Protein 9JCN (pdb70)

Sequence (610 aa):
GKPTVLVAEKLGAAGLALLREFANVDCSYGLSPEDLRAKISLCDALIVRSGTKVGRDVFEASGGRLRVVGRAGVGIDNVDLAAATEHGCLVVNAPTANTVAAAEHGIALLTAMARNIAQADASLKAGKWQRNKYVGVSLVGKTLAILGFGKVGSEVARRAKGLGMHVIAHDPYASADRARAIGVELVSMEEAMTTADFILLHMPLTPATDKMLNDEAFAKMKKGVRIINVARGGVIDEEALVRALDSGVVAQAALDVFTKEPPAADNKLVLHGNVTVTPHLGASTVEAQEGVAIEIAEAVIGALKGKPTVLVAEKLGAAGLALLREFANVDCSYGLSPEDLRAKISLCDALIVRSGTKVGRDVFEASGGRLRVVGRAGVGIDNVDLAAATEHGCLVVNAPTANTVAAAEHGIALLTAMARNIAQADASLKAGKWQRNKYVGVSLVGKTLAILGFGKVGSEVARRAKGLGMHVIAHDPYASADRARAIGVELVSMEEAMTTADFILLHMPLTPATDKMLNDEAFAKMKKGVRIINVARGGVIDEEALVRALDSGVVAQAALDVFTKEPPAADNKLVLHGNVTVTPHLGASTVEAQEGVAIEIAEAVIGALK

Solvent-accessible surface area: 24776 Å² total; per-residue (Å²): 100,165,27,33,0,1,0,5,32,152,19,29,78,32,0,17,52,54,0,132,147,75,15,78,31,54,42,22,87,71,54,55,83,105,74,9,79,68,67,0,43,113,6,14,0,0,1,0,64,54,53,27,120,0,21,107,58,3,5,104,37,6,74,56,92,7,110,2,1,0,15,0,2,61,37,67,127,16,8,44,76,53,0,0,78,116,90,66,10,103,35,29,46,0,38,59,26,7,6,49,2,19,0,4,0,4,2,1,0,3,0,0,0,0,4,16,0,2,32,0,7,47,10,7,51,67,54,112,70,54,100,109,139,22,37,1,16,8,1,59,56,44,22,0,0,0,3,8,11,28,99,10,0,11,29,3,1,134,3,0,83,22,1,32,8,119,4,10,0,47,33,105,196,25,62,50,104,113,2,170,83,55,33,4,118,51,18,67,60,113,70,0,3,48,45,0,37,0,0,6,1,42,18,101,85,58,138,85,16,69,117,53,0,48,72,106,8,5,84,94,10,90,170,26,1,36,0,2,0,24,24,71,5,4,1,6,34,36,125,0,0,20,125,3,7,102,71,27,42,0,21,19,0,0,4,0,3,3,77,137,49,71,19,44,97,97,31,142,4,6,85,31,50,64,0,1,0,0,1,63,3,8,30,3,0,91,68,5,83,102,24,6,2,60,39,0,0,113,28,0,21,37,34,10,174,97,160,29,31,0,3,0,7,23,147,22,23,79,35,0,13,51,57,0,139,141,72,16,74,33,52,37,28,98,70,51,51,87,109,60,13,79,72,62,0,43,110,6,13,0,0,1,0,84,55,51,23,141,0,19,107,56,3,3,102,38,7,71,62,95,6,99,0,0,0,20,3,2,61,25,63,105,20,4,42,79,62,0,0,85,121,83,57,1,93,33,45,52,0,34,59,24,20,7,50,2,16,0,1,0,5,1,0,0,4,2,0,1,1,6,17,1,2,32,0,7,45,8,6,48,70,55,119,66,58,88,119,141,20,39,4,22,8,4,74,56,39,25,0,0,0,2,9,20,29,102,9,0,6,36,2,0,113,5,0,85,21,2,32,9,109,4,10,0,47,36,106,191,26,66,52,108,123,1,175,85,54,30,4,118,57,18,62,59,106,78,0,2,44,66,0,29,0,0,6,0,36,17,78,84,57,136,92,16,68,117,51,0,55,75,113,9,7,81,86,12,84,159,30,0,28,0,1,2,21,14,75,4,5,0,6,30,30,109,0,0,22,126,4,9,95,74,24,43,0,25,21,0,0,4,0,6,10,78,95,73,88,17,39,97,91,12,119,3,5,81,38,49,63,0,2,0,0,2,73,3,6,33,7,0,82,68,5,85,98,25,10,1,64,45,0,0,108,28,0,12,40,32,6,172

Foldseek 3Di:
DAAFEEEAADADVLLVVLLVVQHHYHHPYDDDPVVLLVCLLVHQEYEYEPPDAQDLSSLVSNVLSHAEYEYLEADDVRHPVVNCVVSNHYYYYLRPLQLQLLLVVLVVLVVCLQQVVPVCVVCVVVVHDDVPVRHGDQLAAFEEEEEDCDSSNVSNVLVSCVSHYQYEYEDPPDPCCVQVVSPYHYDDPLCSAARGLEYEYADDDDPVLFQCQALVSLVSHAFNREYEYLHEARSHPQVRVLVCCVVRSHVAYEYEYHNDVVDDPVRCQVPDSSYHYDPSCSRVDPRSRSSSSNRSSVVVSVSVD/DAAFEEEADDAFVLLVVLVVVQHHYHDNYDDDPVVLLVCLLPHCEYEYEPPDQQDLSSLVSNPLNHAEYEYQEADDVRRPQVSCCVSNHHYYYQYPLLLLLQLVVQVVLVVCLQQVVPVCVVCVVVVHDCVVVGHGDQLAAFEEEEEACDSSNVSNVLVSVVSHYQYEYEDPPDPCVVCVVSPYHYDDPLCRLARGQEYEYADDDDPVLACVQAQVSLVSYAFNHEYEYRHEARSHPQVRVLVCCVVRSHVAYEYAHHPDVVDDPVRDQVVDDRYHYHDSCSSVDVRSSSSSSNRSSVVVSVSSD

Secondary structure (DSSP, 8-state):
---EEEE-S---HHHHHHHHHHSEEE---S--HHHHHHHGGG-SEEEE-SSS-B-HHHHHHTTT---EEEE-SS--TTB-HHHHHHTT-EEEE-HHHHHHHHHHHHHHHHHHHHTTHHHHHHHHHTT---TTTT-B---TT-EEEEES-SHHHHHHHHHHHHTT-EEEEE-SSS-HHHHHHHT-EE--HHHHHHH-SEEEE-----TTTTT-B-HHHHHHSPTTEEEEE-S-SSSB-HHHHHHHHHTTSEEEEEES--SSSSPPTT-HHHH-TTEEE-SS-TT-BHHHHHHHHHHHHHHHHHHH-/---EEEE-S---HHHHHHHHHHSEEE---S--HHHHHHHHTT-SEEEE-SS----HHHHHHHTT---EEEE-SS--TTS-HHHHHHTT-EEEE-HHHHHHHHHHHHHHHHHHHHHTHHHHHHHHHTT---TTTT-B---TTPEEEEES-SHHHHHHHHHHHHTT-EEEEE-SS--HHHHHHHT-EE--HHHHHHH-SEEEE-----TTTTT-BSHHHHHHSPTTEEEEE-S-TTSB-HHHHHHHHHHTSEEEEEES--SSSSPPTT-HHHH-TTEEE-SS-TT-BHHHHHHHHHHHHHHHHHHH-

Nearest PDB structures (foldseek):
  7dkm-assembly1_A  TM=9.076E-01  e=2.022E-36  Homo sapiens
  6rih-assembly1_B  TM=9.127E-01  e=7.712E-36  Homo sapiens
  6cwa-assembly1_B  TM=9.480E-01  e=4.282E-34  Homo sapiens
  6plf-assembly1_B  TM=9.294E-01  e=1.835E-33  Homo sapiens
  1wwk-assembly1_B  TM=8.868E-01  e=7.866E-33  Pyrococcus horikoshii OT3

B-factor: mean 112.81, std 23.25, range [30.0, 206.94]

Structure (mmCIF, N/CA/C/O backbone):
data_9JCN
#
_entry.id   9JCN
#
_cell.length_a   96.345
_cell.length_b   96.345
_cell.length_c   503.003
_cell.angle_alpha   90.00
_cell.angle_beta   90.00
_cell.angle_gamma   120.00
#
_symmetry.space_group_name_H-M   'P 65 2 2'
#
loop_
_atom_site.group_PDB
_atom_site.id
_atom_site.type_symbol
_atom_site.label_atom_id
_atom_site.label_alt_id
_atom_site.label_comp_id
_atom_site.label_asym_id
_atom_site.label_entity_id
_atom_site.label_seq_id
_atom_site.pdbx_PDB_ins_code
_atom_site.Cartn_x
_atom_site.Cartn_y
_atom_site.Cartn_z
_atom_site.occupancy
_atom_site.B_iso_or_equiv
_atom_site.auth_seq_id
_atom_site.auth_comp_id
_atom_site.auth_asym_id
_atom_site.auth_atom_id
_atom_site.pdbx_PDB_model_num
ATOM 1 N N . GLY A 1 83 ? -15.984 -53.227 -34.462 1.00 117.57 83 GLY A N 1
ATOM 2 C CA . GLY A 1 83 ? -16.822 -52.098 -34.091 1.00 125.86 83 GLY A CA 1
ATOM 3 C C . GLY A 1 83 ? -16.261 -51.169 -33.020 1.00 130.57 83 GLY A C 1
ATOM 4 O O . GLY A 1 83 ? -16.658 -51.240 -31.862 1.00 132.23 83 GLY A O 1
ATOM 5 N N . LYS A 1 84 ? -15.362 -50.261 -33.393 1.00 134.31 84 LYS A N 1
ATOM 6 C CA . LYS A 1 84 ? -14.597 -49.480 -32.412 1.00 129.07 84 LYS A CA 1
ATOM 7 C C . LYS A 1 84 ? -15.071 -48.028 -32.444 1.00 126.32 84 LYS A C 1
ATOM 8 O O . LYS A 1 84 ? -14.666 -47.264 -33.350 1.00 130.37 84 LYS A O 1
ATOM 14 N N . PRO A 1 85 ? -15.966 -47.586 -31.549 1.00 109.83 85 PRO A N 1
ATOM 15 C CA . PRO A 1 85 ? -16.335 -46.164 -31.494 1.00 105.04 85 PRO A CA 1
ATOM 16 C C . PRO A 1 85 ? -15.305 -45.326 -30.750 1.00 100.70 85 PRO A C 1
ATOM 17 O O . PRO A 1 85 ? -14.448 -45.839 -30.038 1.00 106.39 85 PRO A O 1
ATOM 21 N N . THR A 1 86 ? -15.388 -44.015 -30.945 1.00 100.40 86 THR A N 1
ATOM 22 C CA . THR A 1 86 ? -14.352 -43.101 -30.461 1.00 99.26 86 THR A CA 1
ATOM 23 C C . THR A 1 86 ? -14.996 -41.930 -29.738 1.00 95.78 86 THR A C 1
ATOM 24 O O . THR A 1 86 ? -15.697 -41.130 -30.368 1.00 98.02 86 THR A O 1
ATOM 28 N N . VAL A 1 87 ? -14.725 -41.818 -28.429 1.00 94.15 87 VAL A N 1
ATOM 29 C CA . VAL A 1 87 ? -15.351 -40.829 -27.547 1.00 87.21 87 VAL A CA 1
ATOM 30 C C . VAL A 1 87 ? -14.282 -39.940 -26.915 1.00 87.15 87 VAL A C 1
ATOM 31 O O . VAL A 1 87 ? -13.381 -40.427 -26.218 1.00 84.14 87 VAL A O 1
ATOM 35 N N . LEU A 1 88 ? -14.415 -38.627 -27.125 1.00 88.61 88 LEU A N 1
ATOM 36 C CA . LEU A 1 88 ? -13.467 -37.642 -26.623 1.00 85.83 88 LEU A CA 1
ATOM 37 C C . LEU A 1 88 ? -14.059 -37.082 -25.342 1.00 92.79 88 LEU A C 1
ATOM 38 O O . LEU A 1 88 ? -15.098 -36.411 -25.371 1.00 92.62 88 LEU A O 1
ATOM 43 N N . VAL A 1 89 ? -13.410 -37.370 -24.223 1.00 96.39 89 VAL A N 1
ATOM 44 C CA . VAL A 1 89 ? -13.836 -36.884 -22.921 1.00 86.08 89 VAL A CA 1
ATOM 45 C C . VAL A 1 89 ? -12.902 -35.750 -22.546 1.00 89.77 89 VAL A C 1
ATOM 46 O O . VAL A 1 89 ? -11.725 -35.972 -22.229 1.00 91.15 89 VAL A O 1
ATOM 50 N N . ALA A 1 90 ? -13.458 -34.533 -22.590 1.00 88.06 90 ALA A N 1
ATOM 51 C CA . ALA A 1 90 ? -12.699 -33.296 -22.468 1.00 90.38 90 ALA A CA 1
ATOM 52 C C . ALA A 1 90 ? -12.306 -32.958 -21.041 1.00 104.79 90 ALA A C 1
ATOM 53 O O . ALA A 1 90 ? -11.260 -32.332 -20.836 1.00 108.82 90 ALA A O 1
ATOM 55 N N . GLU A 1 91 ? -13.132 -33.337 -20.060 1.00 102.93 91 GLU A N 1
ATOM 56 C CA . GLU A 1 91 ? -13.018 -32.893 -18.676 1.00 101.53 91 GLU A CA 1
ATOM 57 C C . GLU A 1 91 ? -13.035 -34.113 -17.757 1.00 102.94 91 GLU A C 1
ATOM 58 O O . GLU A 1 91 ? -13.559 -35.164 -18.135 1.00 104.44 91 GLU A O 1
ATOM 64 N N . LYS A 1 92 ? -12.445 -33.991 -16.552 1.00 107.15 92 LYS A N 1
ATOM 65 C CA . LYS A 1 92 ? -12.311 -35.164 -15.679 1.00 102.59 92 LYS A CA 1
ATOM 66 C C . LYS A 1 92 ? -13.632 -35.888 -15.527 1.00 96.74 92 LYS A C 1
ATOM 67 O O . LYS A 1 92 ? -14.713 -35.303 -15.643 1.00 92.26 92 LYS A O 1
ATOM 73 N N . LEU A 1 93 ? -13.530 -37.178 -15.248 1.00 97.42 93 LEU A N 1
ATOM 74 C CA . LEU A 1 93 ? -14.722 -38.000 -15.192 1.00 102.42 93 LEU A CA 1
ATOM 75 C C . LEU A 1 93 ? -14.430 -39.161 -14.251 1.00 102.17 93 LEU A C 1
ATOM 76 O O . LEU A 1 93 ? -13.339 -39.741 -14.303 1.00 102.07 93 LEU A O 1
ATOM 81 N N . GLY A 1 94 ? -15.384 -39.447 -13.353 1.00 105.18 94 GLY A N 1
ATOM 82 C CA . GLY A 1 94 ? -15.188 -40.450 -12.315 1.00 107.31 94 GLY A CA 1
ATOM 83 C C . GLY A 1 94 ? -14.749 -41.763 -12.923 1.00 108.71 94 GLY A C 1
ATOM 84 O O . GLY A 1 94 ? -15.293 -42.154 -13.960 1.00 107.79 94 GLY A O 1
ATOM 85 N N . ALA A 1 95 ? -13.755 -42.439 -12.339 1.00 103.42 95 ALA A N 1
ATOM 86 C CA . ALA A 1 95 ? -13.171 -43.577 -13.046 1.00 103.39 95 ALA A CA 1
ATOM 87 C C . ALA A 1 95 ? -14.185 -44.701 -13.255 1.00 110.16 95 ALA A C 1
ATOM 88 O O . ALA A 1 95 ? -14.000 -45.532 -14.156 1.00 114.62 95 ALA A O 1
ATOM 90 N N . ALA A 1 96 ? -15.257 -44.738 -12.447 1.00 109.79 96 ALA A N 1
ATOM 91 C CA . ALA A 1 96 ? -16.409 -45.588 -12.742 1.00 107.12 96 ALA A CA 1
ATOM 92 C C . ALA A 1 96 ? -16.909 -45.344 -14.163 1.00 115.72 96 ALA A C 1
ATOM 93 O O . ALA A 1 96 ? -17.002 -46.266 -14.982 1.00 116.63 96 ALA A O 1
ATOM 95 N N . GLY A 1 97 ? -17.230 -44.086 -14.473 1.00 114.62 97 GLY A N 1
ATOM 96 C CA . GLY A 1 97 ? -17.670 -43.763 -15.819 1.00 108.52 97 GLY A CA 1
ATOM 97 C C . GLY A 1 97 ? -16.645 -44.128 -16.869 1.00 107.65 97 GLY A C 1
ATOM 98 O O . GLY A 1 97 ? -16.978 -44.748 -17.878 1.00 109.03 97 GLY A O 1
ATOM 99 N N . LEU A 1 98 ? -15.384 -43.742 -16.649 1.00 105.92 98 LEU A N 1
ATOM 100 C CA . LEU A 1 98 ? -14.363 -43.999 -17.659 1.00 107.06 98 LEU A CA 1
ATOM 101 C C . LEU A 1 98 ? -14.247 -45.484 -17.951 1.00 110.18 98 LEU A C 1
ATOM 102 O O . LEU A 1 98 ? -14.057 -45.880 -19.110 1.00 114.30 98 LEU A O 1
ATOM 107 N N . ALA A 1 99 ? -14.370 -46.328 -16.926 1.00 104.09 99 ALA A N 1
ATOM 108 C CA . ALA A 1 99 ? -14.227 -47.751 -17.194 1.00 105.69 99 ALA A CA 1
ATOM 109 C C . ALA A 1 99 ? -15.450 -48.309 -17.912 1.00 110.59 99 ALA A C 1
ATOM 110 O O . ALA A 1 99 ? -15.313 -49.213 -18.737 1.00 116.47 99 ALA A O 1
ATOM 112 N N . LEU A 1 100 ? -16.650 -47.785 -17.631 1.00 109.15 100 LEU A N 1
ATOM 113 C CA . LEU A 1 100 ? -17.791 -48.150 -18.472 1.00 112.78 100 LEU A CA 1
ATOM 114 C C . LEU A 1 100 ? -17.602 -47.716 -19.904 1.00 111.61 100 LEU A C 1
ATOM 115 O O . LEU A 1 100 ? -18.021 -48.429 -20.821 1.00 118.49 100 LEU A O 1
ATOM 120 N N . LEU A 1 101 ? -17.053 -46.520 -20.127 1.00 109.19 101 LEU A N 1
ATOM 121 C CA . LEU A 1 101 ? -16.909 -46.083 -21.507 1.00 105.73 101 LEU A CA 1
ATOM 122 C C . LEU A 1 101 ? -15.825 -46.886 -22.217 1.00 108.68 101 LEU A C 1
ATOM 123 O O . LEU A 1 101 ? -15.958 -47.183 -23.409 1.00 112.68 101 LEU A O 1
ATOM 128 N N . ARG A 1 102 ? -14.757 -47.269 -21.506 1.00 104.74 102 ARG A N 1
ATOM 129 C CA . ARG A 1 102 ? -13.709 -48.069 -22.134 1.00 107.22 102 ARG A CA 1
ATOM 130 C C . ARG A 1 102 ? -14.113 -49.515 -22.395 1.00 112.36 102 ARG A C 1
ATOM 131 O O . ARG A 1 102 ? -13.349 -50.250 -23.027 1.00 109.47 102 ARG A O 1
ATOM 139 N N . GLU A 1 103 ? -15.277 -49.943 -21.911 1.00 118.58 103 GLU A N 1
ATOM 140 C CA . GLU A 1 103 ? -15.819 -51.251 -22.255 1.00 121.48 103 GLU A CA 1
ATOM 141 C C . GLU A 1 103 ? -16.574 -51.188 -23.580 1.00 116.53 103 GLU A C 1
ATOM 142 O O . GLU A 1 103 ? -16.650 -52.197 -24.285 1.00 122.39 103 GLU A O 1
ATOM 148 N N . PHE A 1 104 ? -17.117 -50.020 -23.942 1.00 113.04 104 PHE A N 1
ATOM 149 C CA . PHE A 1 104 ? -17.903 -49.864 -25.162 1.00 112.51 104 PHE A CA 1
ATOM 150 C C . PHE A 1 104 ? -17.276 -48.876 -26.153 1.00 112.54 104 PHE A C 1
ATOM 151 O O . PHE A 1 104 ? -17.870 -48.629 -27.209 1.00 120.93 104 PHE A O 1
ATOM 159 N N . ALA A 1 105 ? -16.100 -48.302 -25.872 1.00 112.33 105 ALA A N 1
ATOM 160 C CA . ALA A 1 105 ? -15.478 -47.445 -26.885 1.00 102.58 105 ALA A CA 1
ATOM 161 C C . ALA A 1 105 ? -13.978 -47.263 -26.662 1.00 102.75 105 ALA A C 1
ATOM 162 O O . ALA A 1 105 ? -13.395 -47.723 -25.674 1.00 102.10 105 ALA A O 1
ATOM 164 N N . ASN A 1 106 ? -13.363 -46.603 -27.648 1.00 103.32 106 ASN A N 1
ATOM 165 C CA . ASN A 1 106 ? -12.067 -45.965 -27.499 1.00 99.16 106 ASN A CA 1
ATOM 166 C C . ASN A 1 106 ? -12.304 -44.630 -26.829 1.00 99.38 106 ASN A C 1
ATOM 167 O O . ASN A 1 106 ? -13.215 -43.888 -27.215 1.00 98.15 106 ASN A O 1
ATOM 172 N N . VAL A 1 107 ? -11.507 -44.330 -25.815 1.00 99.66 107 VAL A N 1
ATOM 173 C CA . VAL A 1 107 ? -11.721 -43.152 -24.991 1.00 97.67 107 VAL A CA 1
ATOM 174 C C . VAL A 1 107 ? -10.439 -42.340 -24.999 1.00 93.54 107 VAL A C 1
ATOM 175 O O . VAL A 1 107 ? -9.377 -42.855 -24.636 1.00 99.27 107 VAL A O 1
ATOM 179 N N . ASP A 1 108 ? -10.531 -41.089 -25.444 1.00 89.65 108 ASP A N 1
ATOM 180 C CA . ASP A 1 108 ? -9.412 -40.162 -25.339 1.00 94.69 108 ASP A CA 1
ATOM 181 C C . ASP A 1 108 ? -9.748 -39.177 -24.232 1.00 102.03 108 ASP A C 1
ATOM 182 O O . ASP A 1 108 ? -10.696 -38.392 -24.363 1.00 100.80 108 ASP A O 1
ATOM 187 N N . CYS A 1 109 ? -8.951 -39.190 -23.166 1.00 104.36 109 CYS A N 1
ATOM 188 C CA . CYS A 1 109 ? -9.099 -38.214 -22.102 1.00 103.61 109 CYS A CA 1
ATOM 189 C C . CYS A 1 109 ? -8.020 -37.155 -22.273 1.00 104.37 109 CYS A C 1
ATOM 190 O O . CYS A 1 109 ? -7.047 -37.075 -21.525 1.00 110.67 109 CYS A O 1
ATOM 193 N N . SER A 1 110 ? -8.232 -36.312 -23.283 1.00 101.15 110 SER A N 1
ATOM 194 C CA . SER A 1 110 ? -7.331 -35.151 -23.450 1.00 99.70 110 SER A CA 1
ATOM 195 C C . SER A 1 110 ? -7.997 -34.019 -22.676 1.00 105.81 110 SER A C 1
ATOM 196 O O . SER A 1 110 ? -8.917 -33.395 -23.226 1.00 105.71 110 SER A O 1
ATOM 199 N N . TYR A 1 111 ? -7.576 -33.794 -21.433 1.00 109.07 111 TYR A N 1
ATOM 200 C CA . TYR A 1 111 ? -8.283 -32.805 -20.579 1.00 105.28 111 TYR A CA 1
ATOM 201 C C . TYR A 1 111 ? -7.793 -31.395 -20.854 1.00 108.03 111 TYR A C 1
ATOM 202 O O . TYR A 1 111 ? -6.569 -31.167 -20.845 1.00 114.31 111 TYR A O 1
ATOM 211 N N . GLY A 1 112 ? -8.724 -30.471 -21.094 1.00 107.70 112 GLY A N 1
ATOM 212 C CA . GLY A 1 112 ? -8.356 -29.054 -21.275 1.00 111.33 112 GLY A CA 1
ATOM 213 C C . GLY A 1 112 ? -7.655 -28.649 -22.556 1.00 114.67 112 GLY A C 1
ATOM 214 O O . GLY A 1 112 ? -6.466 -28.292 -22.488 1.00 111.08 112 GLY A O 1
ATOM 215 N N . LEU A 1 113 ? -8.282 -28.803 -23.698 1.00 113.26 113 LEU A N 1
ATOM 216 C CA . LEU A 1 113 ? -7.676 -28.324 -24.923 1.00 112.11 113 LEU A CA 1
ATOM 217 C C . LEU A 1 113 ? -8.099 -26.935 -25.382 1.00 122.63 113 LEU A C 1
ATOM 218 O O . LEU A 1 113 ? -9.195 -26.453 -25.068 1.00 119.72 113 LEU A O 1
ATOM 223 N N . SER A 1 114 ? -7.210 -26.290 -26.126 1.00 125.16 114 SER A N 1
ATOM 224 C CA . SER A 1 114 ? -7.550 -25.008 -26.718 1.00 121.10 114 SER A CA 1
ATOM 225 C C . SER A 1 114 ? -8.552 -25.227 -27.842 1.00 117.31 114 SER A C 1
ATOM 226 O O . SER A 1 114 ? -8.456 -26.224 -28.559 1.00 118.97 114 SER A O 1
ATOM 229 N N . PRO A 1 115 ? -9.523 -24.325 -28.001 1.00 117.25 115 PRO A N 1
ATOM 230 C CA . PRO A 1 115 ? -10.574 -24.497 -29.011 1.00 117.47 115 PRO A CA 1
ATOM 231 C C . PRO A 1 115 ? -10.075 -24.982 -30.359 1.00 121.23 115 PRO A C 1
ATOM 232 O O . PRO A 1 115 ? -10.831 -25.618 -31.094 1.00 118.08 115 PRO A O 1
ATOM 236 N N . GLU A 1 116 ? -8.817 -24.693 -30.703 1.00 129.31 116 GLU A N 1
ATOM 237 C CA . GLU A 1 116 ? -8.273 -25.209 -31.955 1.00 124.60 116 GLU A CA 1
ATOM 238 C C . GLU A 1 116 ? -7.968 -26.700 -31.858 1.00 122.01 116 GLU A C 1
ATOM 239 O O . GLU A 1 116 ? -8.314 -27.466 -32.769 1.00 118.54 116 GLU A O 1
ATOM 245 N N . ASP A 1 117 ? -7.322 -27.135 -30.770 1.00 125.38 117 ASP A N 1
ATOM 246 C CA . ASP A 1 117 ? -7.053 -28.561 -30.608 1.00 122.24 117 ASP A CA 1
ATOM 247 C C . ASP A 1 117 ? -8.339 -29.364 -30.566 1.00 116.12 117 ASP A C 1
ATOM 248 O O . ASP A 1 117 ? -8.374 -30.514 -31.022 1.00 114.52 117 ASP A O 1
ATOM 253 N N . LEU A 1 118 ? -9.412 -28.776 -30.055 1.00 110.03 118 LEU A N 1
ATOM 254 C CA . LEU A 1 118 ? -10.651 -29.533 -30.012 1.00 103.74 118 LEU A CA 1
ATOM 255 C C . LEU A 1 118 ? -11.296 -29.565 -31.398 1.00 104.58 118 LEU A C 1
ATOM 256 O O . LEU A 1 118 ? -11.830 -30.603 -31.817 1.00 99.60 118 LEU A O 1
ATOM 261 N N . ARG A 1 119 ? -11.249 -28.443 -32.137 1.00 107.73 119 ARG A N 1
ATOM 262 C CA . ARG A 1 119 ? -11.768 -28.458 -33.503 1.00 102.86 119 ARG A CA 1
ATOM 263 C C . ARG A 1 119 ? -11.031 -29.505 -34.320 1.00 103.91 119 ARG A C 1
ATOM 264 O O . ARG A 1 119 ? -11.630 -30.196 -35.148 1.00 108.33 119 ARG A O 1
ATOM 272 N N . ALA A 1 120 ? -9.732 -29.665 -34.067 1.00 102.88 120 ALA A N 1
ATOM 273 C CA . ALA A 1 120 ? -8.951 -30.664 -34.788 1.00 102.52 120 ALA A CA 1
ATOM 274 C C . ALA A 1 120 ? -9.392 -32.081 -34.438 1.00 100.95 120 ALA A C 1
ATOM 275 O O . ALA A 1 120 ? -9.542 -32.928 -35.329 1.00 101.53 120 ALA A O 1
ATOM 277 N N . LYS A 1 121 ? -9.632 -32.352 -33.153 1.00 101.68 121 LYS A N 1
ATOM 278 C CA . LYS A 1 121 ? -9.921 -33.720 -32.735 1.00 95.98 121 LYS A CA 1
ATOM 279 C C . LYS A 1 121 ? -11.333 -34.138 -33.136 1.00 92.49 121 LYS A C 1
ATOM 280 O O . LYS A 1 121 ? -11.555 -35.281 -33.547 1.00 87.68 121 LYS A O 1
ATOM 286 N N . ILE A 1 122 ? -12.286 -33.202 -33.071 1.00 95.36 122 ILE A N 1
ATOM 287 C CA . ILE A 1 122 ? -13.714 -33.512 -33.129 1.00 96.81 122 ILE A CA 1
ATOM 288 C C . ILE A 1 122 ? -14.139 -34.132 -34.455 1.00 96.86 122 ILE A C 1
ATOM 289 O O . ILE A 1 122 ? -15.228 -34.715 -34.553 1.00 96.43 122 ILE A O 1
ATOM 294 N N . SER A 1 123 ? -13.288 -34.055 -35.468 1.00 98.58 123 SER A N 1
ATOM 295 C CA . SER A 1 123 ? -13.514 -34.675 -36.766 1.00 97.37 123 SER A CA 1
ATOM 296 C C . SER A 1 123 ? -13.166 -36.168 -36.781 1.00 95.31 123 SER A C 1
ATOM 297 O O . SER A 1 123 ? -13.465 -36.869 -37.755 1.00 88.48 123 SER A O 1
ATOM 300 N N . LEU A 1 124 ? -12.592 -36.664 -35.684 1.00 99.06 124 LEU A N 1
ATOM 301 C CA . LEU A 1 124 ? -12.131 -38.039 -35.512 1.00 100.40 124 LEU A CA 1
ATOM 302 C C . LEU A 1 124 ? -12.878 -38.743 -34.368 1.00 100.12 124 LEU A C 1
ATOM 303 O O . LEU A 1 124 ? -12.407 -39.770 -33.850 1.00 96.60 124 LEU A O 1
ATOM 308 N N . CYS A 1 125 ? -14.035 -38.206 -33.964 1.00 96.26 125 CYS A N 1
ATOM 309 C CA . CYS A 1 125 ? -14.693 -38.548 -32.707 1.00 95.92 125 CYS A CA 1
ATOM 310 C C . CYS A 1 125 ? -16.159 -38.810 -32.974 1.00 97.85 125 CYS A C 1
ATOM 311 O O . CYS A 1 125 ? -16.858 -37.906 -33.435 1.00 103.96 125 CYS A O 1
ATOM 314 N N . ASP A 1 126 ? -16.649 -40.002 -32.628 1.00 94.40 126 ASP A N 1
ATOM 315 C CA . ASP A 1 126 ? -18.099 -40.181 -32.703 1.00 97.70 126 ASP A CA 1
ATOM 316 C C . ASP A 1 126 ? -18.881 -39.567 -31.539 1.00 98.93 126 ASP A C 1
ATOM 317 O O . ASP A 1 126 ? -20.105 -39.426 -31.665 1.00 98.93 126 ASP A O 1
ATOM 322 N N . ALA A 1 127 ? -18.240 -39.190 -30.434 1.00 96.49 127 ALA A N 1
ATOM 323 C CA . ALA A 1 127 ? -18.978 -38.727 -29.269 1.00 87.22 127 ALA A CA 1
ATOM 324 C C . ALA A 1 127 ? -18.064 -37.851 -28.439 1.00 87.65 127 ALA A C 1
ATOM 325 O O . ALA A 1 127 ? -16.862 -38.104 -28.356 1.00 89.27 127 ALA A O 1
ATOM 327 N N . LEU A 1 128 ? -18.639 -36.817 -27.830 1.00 88.25 128 LEU A N 1
ATOM 328 C CA . LEU A 1 128 ? -17.871 -35.842 -27.062 1.00 86.96 128 LEU A CA 1
ATOM 329 C C . LEU A 1 128 ? -18.545 -35.664 -25.718 1.00 87.46 128 LEU A C 1
ATOM 330 O O . LEU A 1 128 ? -19.673 -35.171 -25.675 1.00 90.55 128 LEU A O 1
ATOM 335 N N . ILE A 1 129 ? -17.859 -36.017 -24.625 1.00 87.97 129 ILE A N 1
ATOM 336 C CA . ILE A 1 129 ? -18.415 -35.882 -23.274 1.00 91.31 129 ILE A CA 1
ATOM 337 C C . ILE A 1 129 ? -17.772 -34.687 -22.572 1.00 88.76 129 ILE A C 1
ATOM 338 O O . ILE A 1 129 ? -16.543 -34.613 -22.454 1.00 89.22 129 ILE A O 1
ATOM 343 N N . VAL A 1 130 ? -18.606 -33.750 -22.112 1.00 85.99 130 VAL A N 1
ATOM 344 C CA . VAL A 1 130 ? -18.137 -32.534 -21.456 1.00 95.24 130 VAL A CA 1
ATOM 345 C C . VAL A 1 130 ? -18.923 -32.312 -20.175 1.00 103.28 130 VAL A C 1
ATOM 346 O O . VAL A 1 130 ? -20.115 -32.609 -20.100 1.00 105.98 130 VAL A O 1
ATOM 350 N N . ARG A 1 131 ? -18.242 -31.674 -19.225 1.00 103.95 131 ARG A N 1
ATOM 351 C CA . ARG A 1 131 ? -18.909 -31.299 -17.961 1.00 112.70 131 ARG A CA 1
ATOM 352 C C . ARG A 1 131 ? -19.518 -29.899 -17.897 1.00 118.08 131 ARG A C 1
ATOM 353 O O . ARG A 1 131 ? -20.736 -29.791 -18.071 1.00 119.47 131 ARG A O 1
ATOM 361 N N . SER A 1 132 ? -18.690 -28.876 -17.699 1.00 119.27 132 SER A N 1
ATOM 362 C CA . SER A 1 132 ? -19.227 -27.502 -17.552 1.00 119.07 132 SER A CA 1
ATOM 363 C C . SER A 1 132 ? -18.279 -26.505 -18.214 1.00 122.46 132 SER A C 1
ATOM 364 O O . SER A 1 132 ? -18.760 -25.459 -18.677 1.00 129.35 132 SER A O 1
ATOM 367 N N . GLY A 1 133 ? -16.988 -26.832 -18.275 1.00 124.14 133 GLY A N 1
ATOM 368 C CA . GLY A 1 133 ? -16.013 -25.856 -18.801 1.00 121.19 133 GLY A CA 1
ATOM 369 C C . GLY A 1 133 ? -15.846 -25.856 -20.307 1.00 114.54 133 GLY A C 1
ATOM 370 O O . GLY A 1 133 ? -15.591 -24.775 -20.858 1.00 114.74 133 GLY A O 1
ATOM 371 N N . THR A 1 134 ? -15.962 -27.009 -20.961 1.00 118.82 134 THR A N 1
ATOM 372 C CA . THR A 1 134 ? -15.671 -27.030 -22.393 1.00 118.64 134 THR A CA 1
ATOM 373 C C . THR A 1 134 ? -16.792 -26.419 -23.219 1.00 116.84 134 THR A C 1
ATOM 374 O O . THR A 1 134 ? -17.973 -26.731 -23.029 1.00 114.65 134 THR A O 1
ATOM 378 N N . LYS A 1 135 ? -16.443 -25.554 -24.166 1.00 113.16 135 LYS A N 1
ATOM 379 C CA . LYS A 1 135 ? -17.517 -24.842 -24.904 1.00 116.15 135 LYS A CA 1
ATOM 380 C C . LYS A 1 135 ? -17.814 -25.707 -26.130 1.00 112.93 135 LYS A C 1
ATOM 381 O O . LYS A 1 135 ? -16.934 -25.804 -27.000 1.00 114.84 135 LYS A O 1
ATOM 387 N N . VAL A 1 136 ? -19.008 -26.296 -26.201 1.00 115.10 136 VAL A N 1
ATOM 388 C CA . VAL A 1 136 ? -19.392 -27.024 -27.444 1.00 111.97 136 VAL A CA 1
ATOM 389 C C . VAL A 1 136 ? -20.057 -25.885 -28.211 1.00 114.39 136 VAL A C 1
ATOM 390 O O . VAL A 1 136 ? -21.281 -25.729 -28.081 1.00 114.27 136 VAL A O 1
ATOM 394 N N . GLY A 1 137 ? -19.283 -25.137 -28.994 1.00 117.55 137 GLY A N 1
ATOM 395 C CA . GLY A 1 137 ? -19.783 -23.950 -29.649 1.00 123.23 137 GLY A CA 1
ATOM 396 C C . GLY A 1 137 ? -20.277 -24.459 -30.990 1.00 124.00 137 GLY A C 1
ATOM 397 O O . GLY A 1 137 ? -20.406 -25.655 -31.242 1.00 121.82 137 GLY A O 1
ATOM 398 N N . ARG A 1 138 ? -20.562 -23.504 -31.872 1.00 125.97 138 ARG A N 1
ATOM 399 C CA . ARG A 1 138 ? -21.009 -23.856 -33.215 1.00 126.93 138 ARG A CA 1
ATOM 400 C C . ARG A 1 138 ? -19.851 -24.334 -34.081 1.00 121.35 138 ARG A C 1
ATOM 401 O O . ARG A 1 138 ? -19.986 -25.290 -34.858 1.00 114.04 138 ARG A O 1
ATOM 409 N N . ASP A 1 139 ? -18.716 -23.640 -33.973 1.00 124.47 139 ASP A N 1
ATOM 410 C CA . ASP A 1 139 ? -17.497 -23.996 -34.687 1.00 121.98 139 ASP A CA 1
ATOM 411 C C . ASP A 1 139 ? -17.082 -25.443 -34.463 1.00 117.42 139 ASP A C 1
ATOM 412 O O . ASP A 1 139 ? -16.464 -26.056 -35.343 1.00 117.55 139 ASP A O 1
ATOM 417 N N . VAL A 1 140 ? -17.390 -25.999 -33.295 1.00 121.15 140 VAL A N 1
ATOM 418 C CA . VAL A 1 140 ? -17.076 -27.400 -33.053 1.00 115.49 140 VAL A CA 1
ATOM 419 C C . VAL A 1 140 ? -17.927 -28.285 -33.956 1.00 112.15 140 VAL A C 1
ATOM 420 O O . VAL A 1 140 ? -17.402 -29.120 -34.696 1.00 113.51 140 VAL A O 1
ATOM 424 N N . PHE A 1 141 ? -19.244 -28.079 -33.953 1.00 109.61 141 PHE A N 1
ATOM 425 C CA . PHE A 1 141 ? -20.124 -28.862 -34.816 1.00 111.42 141 PHE A CA 1
ATOM 426 C C . PHE A 1 141 ? -19.741 -28.765 -36.288 1.00 118.06 141 PHE A C 1
ATOM 427 O O . PHE A 1 141 ? -19.769 -29.768 -37.021 1.00 114.45 141 PHE A O 1
ATOM 435 N N . GLU A 1 142 ? -19.417 -27.562 -36.754 1.00 118.99 142 GLU A N 1
ATOM 436 C CA . GLU A 1 142 ? -18.917 -27.424 -38.113 1.00 118.75 142 GLU A CA 1
ATOM 437 C C . GLU A 1 142 ? -17.676 -28.293 -38.294 1.00 112.66 142 GLU A C 1
ATOM 438 O O . GLU A 1 142 ? -17.681 -29.262 -39.060 1.00 111.69 142 GLU A O 1
ATOM 444 N N . ALA A 1 143 ? -16.651 -28.029 -37.479 1.00 114.04 143 ALA A N 1
ATOM 445 C CA . ALA A 1 143 ? -15.337 -28.636 -37.646 1.00 112.75 143 ALA A CA 1
ATOM 446 C C . ALA A 1 143 ? -15.376 -30.162 -37.738 1.00 107.78 143 ALA A C 1
ATOM 447 O O . ALA A 1 143 ? -14.491 -30.758 -38.364 1.00 103.04 143 ALA A O 1
ATOM 449 N N . SER A 1 144 ? -16.380 -30.824 -37.143 1.00 106.69 144 SER A N 1
ATOM 450 C CA . SER A 1 144 ? -16.278 -32.282 -37.053 1.00 107.77 144 SER A CA 1
ATOM 451 C C . SER A 1 144 ? -16.596 -32.946 -38.374 1.00 105.04 144 SER A C 1
ATOM 452 O O . SER A 1 144 ? -16.288 -34.129 -38.547 1.00 103.26 144 SER A O 1
ATOM 455 N N . GLY A 1 145 ? -17.262 -32.233 -39.279 1.00 103.21 145 GLY A N 1
ATOM 456 C CA . GLY A 1 145 ? -17.659 -32.803 -40.550 1.00 105.53 145 GLY A CA 1
ATOM 457 C C . GLY A 1 145 ? -18.748 -33.854 -40.493 1.00 105.80 145 GLY A C 1
ATOM 458 O O . GLY A 1 145 ? -18.968 -34.549 -41.490 1.00 106.11 145 GLY A O 1
ATOM 459 N N . GLY A 1 146 ? -19.433 -34.008 -39.364 1.00 105.73 146 GLY A N 1
ATOM 460 C CA . GLY A 1 146 ? -20.507 -34.971 -39.267 1.00 104.45 146 GLY A CA 1
ATOM 461 C C . GLY A 1 146 ? -20.123 -36.300 -38.658 1.00 105.61 146 GLY A C 1
ATOM 462 O O . GLY A 1 146 ? -20.958 -37.222 -38.647 1.00 102.46 146 GLY A O 1
ATOM 463 N N . ARG A 1 147 ? -18.894 -36.443 -38.149 1.00 104.73 147 ARG A N 1
ATOM 464 C CA . ARG A 1 147 ? -18.579 -37.699 -37.487 1.00 102.48 147 ARG A CA 1
ATOM 465 C C . ARG A 1 147 ? -19.275 -37.748 -36.155 1.00 104.04 147 ARG A C 1
ATOM 466 O O . ARG A 1 147 ? -19.914 -38.756 -35.819 1.00 104.66 147 ARG A O 1
ATOM 474 N N . LEU A 1 148 ? -19.213 -36.622 -35.432 1.00 103.02 148 LEU A N 1
ATOM 475 C CA . LEU A 1 148 ? -19.807 -36.486 -34.113 1.00 100.62 148 LEU A CA 1
ATOM 476 C C . LEU A 1 148 ? -21.310 -36.745 -34.168 1.00 105.00 148 LEU A C 1
ATOM 477 O O . LEU A 1 148 ? -22.040 -36.130 -34.954 1.00 105.21 148 LEU A O 1
ATOM 482 N N . ARG A 1 149 ? -21.751 -37.696 -33.352 1.00 103.42 149 ARG A N 1
ATOM 483 C CA . ARG A 1 149 ? -23.110 -38.208 -33.310 1.00 101.20 149 ARG A CA 1
ATOM 484 C C . ARG A 1 149 ? -23.840 -37.827 -32.037 1.00 104.15 149 ARG A C 1
ATOM 485 O O . ARG A 1 149 ? -25.057 -37.623 -32.066 1.00 106.28 149 ARG A O 1
ATOM 493 N N . VAL A 1 150 ? -23.107 -37.677 -30.935 1.00 103.48 150 VAL A N 1
ATOM 494 C CA . VAL A 1 150 ? -23.692 -37.401 -29.633 1.00 101.63 150 VAL A CA 1
ATOM 495 C C . VAL A 1 150 ? -22.713 -36.581 -28.803 1.00 95.80 150 VAL A C 1
ATOM 496 O O . VAL A 1 150 ? -21.506 -36.855 -28.779 1.00 91.47 150 VAL A O 1
ATOM 500 N N . VAL A 1 151 ? -23.231 -35.564 -28.124 1.00 98.45 151 VAL A N 1
ATOM 501 C CA . VAL A 1 151 ? -22.489 -34.819 -27.120 1.00 95.60 151 VAL A CA 1
ATOM 502 C C . VAL A 1 151 ? -23.099 -35.103 -25.757 1.00 101.32 151 VAL A C 1
ATOM 503 O O . VAL A 1 151 ? -24.317 -34.975 -25.574 1.00 101.91 151 VAL A O 1
ATOM 507 N N . GLY A 1 152 ? -22.242 -35.513 -24.814 1.00 98.55 152 GLY A N 1
ATOM 508 C CA . GLY A 1 152 ? -22.607 -35.883 -23.464 1.00 97.87 152 GLY A CA 1
ATOM 509 C C . GLY A 1 152 ? -22.232 -34.814 -22.463 1.00 101.25 152 GLY A C 1
ATOM 510 O O . GLY A 1 152 ? -21.053 -34.471 -22.296 1.00 95.24 152 GLY A O 1
ATOM 511 N N . ARG A 1 153 ? -23.271 -34.276 -21.804 1.00 106.36 153 ARG A N 1
ATOM 512 C CA . ARG A 1 153 ? -23.093 -33.184 -20.812 1.00 103.81 153 ARG A CA 1
ATOM 513 C C . ARG A 1 153 ? -23.104 -33.762 -19.401 1.00 108.18 153 ARG A C 1
ATOM 514 O O . ARG A 1 153 ? -24.193 -33.947 -18.842 1.00 112.88 153 ARG A O 1
ATOM 522 N N . ALA A 1 154 ? -21.929 -33.996 -18.841 1.00 107.82 154 ALA A N 1
ATOM 523 C CA . ALA A 1 154 ? -21.790 -34.573 -17.508 1.00 111.45 154 ALA A CA 1
ATOM 524 C C . ALA A 1 154 ? -22.311 -33.569 -16.501 1.00 113.29 154 ALA A C 1
ATOM 525 O O . ALA A 1 154 ? -21.602 -32.636 -16.122 1.00 112.39 154 ALA A O 1
ATOM 527 N N . GLY A 1 155 ? -23.540 -33.757 -16.054 1.00 113.96 155 GLY A N 1
ATOM 528 C CA . GLY A 1 155 ? -24.108 -32.844 -15.093 1.00 120.95 155 GLY A CA 1
ATOM 529 C C . GLY A 1 155 ? -25.510 -32.444 -15.489 1.00 123.77 155 GLY A C 1
ATOM 530 O O . GLY A 1 155 ? -26.200 -33.171 -16.206 1.00 121.43 155 GLY A O 1
ATOM 531 N N . VAL A 1 156 ? -25.917 -31.257 -15.039 1.00 124.24 156 VAL A N 1
ATOM 532 C CA . VAL A 1 156 ? -27.338 -31.001 -14.941 1.00 116.07 156 VAL A CA 1
ATOM 533 C C . VAL A 1 156 ? -27.784 -30.197 -16.157 1.00 112.80 156 VAL A C 1
ATOM 534 O O . VAL A 1 156 ? -28.580 -30.678 -16.967 1.00 112.82 156 VAL A O 1
ATOM 538 N N . GLY A 1 157 ? -27.232 -28.997 -16.331 1.00 111.46 157 GLY A N 1
ATOM 539 C CA . GLY A 1 157 ? -27.608 -28.116 -17.425 1.00 115.86 157 GLY A CA 1
ATOM 540 C C . GLY A 1 157 ? -26.845 -28.405 -18.709 1.00 121.28 157 GLY A C 1
ATOM 541 O O . GLY A 1 157 ? -26.050 -29.337 -18.791 1.00 127.77 157 GLY A O 1
ATOM 542 N N . ILE A 1 158 ? -27.102 -27.576 -19.735 1.00 123.03 158 ILE A N 1
ATOM 543 C CA . ILE A 1 158 ? -26.565 -27.748 -21.095 1.00 122.51 158 ILE A CA 1
ATOM 544 C C . ILE A 1 158 ? -26.217 -26.400 -21.720 1.00 125.60 158 ILE A C 1
ATOM 545 O O . ILE A 1 158 ? -26.139 -26.256 -22.949 1.00 120.93 158 ILE A O 1
ATOM 550 N N . ASP A 1 159 ? -26.043 -25.405 -20.861 1.00 126.43 159 ASP A N 1
ATOM 551 C CA . ASP A 1 159 ? -25.727 -24.042 -21.273 1.00 126.22 159 ASP A CA 1
ATOM 552 C C . ASP A 1 159 ? -24.553 -23.935 -22.253 1.00 123.23 159 ASP A C 1
ATOM 553 O O . ASP A 1 159 ? -24.576 -23.092 -23.160 1.00 118.60 159 ASP A O 1
ATOM 558 N N . ASN A 1 160 ? -23.521 -24.770 -22.088 1.00 125.27 160 ASN A N 1
ATOM 559 C CA . ASN A 1 160 ? -22.324 -24.630 -22.922 1.00 123.52 160 ASN A CA 1
ATOM 560 C C . ASN A 1 160 ? -22.474 -25.276 -24.299 1.00 119.06 160 ASN A C 1
ATOM 561 O O . ASN A 1 160 ? -21.740 -24.914 -25.228 1.00 122.44 160 ASN A O 1
ATOM 566 N N . VAL A 1 161 ? -23.416 -26.210 -24.418 1.00 113.71 161 VAL A N 1
ATOM 567 C CA . VAL A 1 161 ? -23.627 -26.915 -25.713 1.00 113.55 161 VAL A CA 1
ATOM 568 C C . VAL A 1 161 ? -24.580 -26.088 -26.575 1.00 121.18 161 VAL A C 1
ATOM 569 O O . VAL A 1 161 ? -25.707 -25.837 -26.120 1.00 125.87 161 VAL A O 1
ATOM 573 N N . ASP A 1 162 ? -24.148 -25.695 -27.774 1.00 119.25 162 ASP A N 1
ATOM 574 C CA . ASP A 1 162 ? -25.044 -24.959 -28.703 1.00 122.98 162 ASP A CA 1
ATOM 575 C C . ASP A 1 162 ? -26.001 -26.047 -29.190 1.00 122.59 162 ASP A C 1
ATOM 576 O O . ASP A 1 162 ? -25.736 -26.637 -30.246 1.00 125.48 162 ASP A O 1
ATOM 581 N N . LEU A 1 163 ? -27.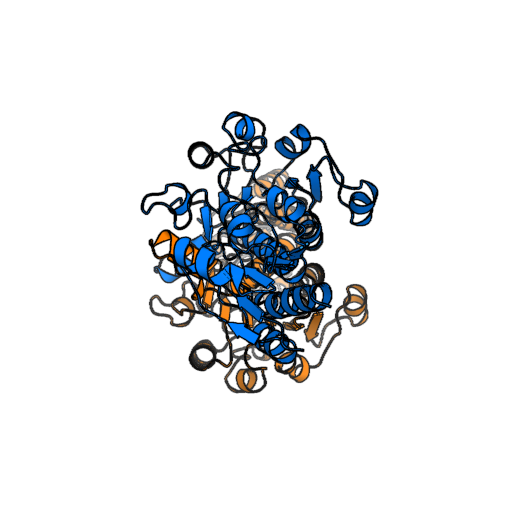058 -26.309 -28.425 1.00 121.81 163 LEU A N 1
ATOM 582 C CA . LEU A 1 163 ? -28.049 -27.328 -28.839 1.00 119.96 163 LEU A CA 1
ATOM 583 C C . LEU A 1 163 ? -28.508 -26.872 -30.221 1.00 124.22 163 LEU A C 1
ATOM 584 O O . LEU A 1 163 ? -28.622 -27.728 -31.115 1.00 122.12 163 LEU A O 1
ATOM 589 N N . ALA A 1 164 ? -28.749 -25.570 -30.391 1.00 127.88 164 ALA A N 1
ATOM 590 C CA . ALA A 1 164 ? -29.278 -25.157 -31.685 1.00 128.34 164 ALA A CA 1
ATOM 591 C C . ALA A 1 164 ? -28.437 -25.726 -32.813 1.00 132.82 164 ALA A C 1
ATOM 592 O O . ALA A 1 164 ? -28.978 -26.274 -33.779 1.00 135.08 164 ALA A O 1
ATOM 594 N N . ALA A 1 165 ? -27.110 -25.634 -32.686 1.00 134.18 165 ALA A N 1
ATOM 595 C CA . ALA A 1 165 ? -26.224 -26.100 -33.746 1.00 134.69 165 ALA A CA 1
ATOM 596 C C . ALA A 1 165 ? -26.144 -27.623 -33.786 1.00 132.24 165 ALA A C 1
ATOM 597 O O . ALA A 1 165 ? -26.052 -28.209 -34.868 1.00 132.36 165 ALA A O 1
ATOM 599 N N . ALA A 1 166 ? -26.152 -28.278 -32.623 1.00 127.21 166 ALA A N 1
ATOM 600 C CA . ALA A 1 166 ? -26.053 -29.733 -32.589 1.00 123.97 166 ALA A CA 1
ATOM 601 C C . ALA A 1 166 ? -27.218 -30.358 -33.326 1.00 126.97 166 ALA A C 1
ATOM 602 O O . ALA A 1 166 ? -27.032 -31.183 -34.225 1.00 130.79 166 ALA A O 1
ATOM 604 N N . THR A 1 167 ? -28.434 -30.017 -32.903 1.00 129.44 167 THR A N 1
ATOM 605 C CA . THR A 1 167 ? -29.637 -30.407 -33.624 1.00 129.53 167 THR A CA 1
ATOM 606 C C . THR A 1 167 ? -29.483 -30.191 -35.123 1.00 130.32 167 THR A C 1
ATOM 607 O O . THR A 1 167 ? -29.732 -31.099 -35.927 1.00 126.45 167 THR A O 1
ATOM 611 N N . GLU A 1 168 ? -29.013 -28.998 -35.499 1.00 129.55 168 GLU A N 1
ATOM 612 C CA . GLU A 1 168 ? -28.857 -28.613 -36.903 1.00 133.95 168 GLU A CA 1
ATOM 613 C C . GLU A 1 168 ? -27.934 -29.568 -37.656 1.00 131.76 168 GLU A C 1
ATOM 614 O O . GLU A 1 168 ? -28.220 -29.962 -38.792 1.00 134.72 168 GLU A O 1
ATOM 620 N N . HIS A 1 169 ? -26.821 -29.941 -37.044 1.00 130.69 169 HIS A N 1
ATOM 621 C CA . HIS A 1 169 ? -25.829 -30.810 -37.646 1.00 124.81 169 HIS A CA 1
ATOM 622 C C . HIS A 1 169 ? -26.120 -32.292 -37.395 1.00 127.96 169 HIS A C 1
ATOM 623 O O . HIS A 1 169 ? -25.197 -33.119 -37.466 1.00 127.14 169 HIS A O 1
ATOM 630 N N . GLY A 1 170 ? -27.369 -32.634 -37.060 1.00 127.22 170 GLY A N 1
ATOM 631 C CA . GLY A 1 170 ? -27.777 -34.007 -36.819 1.00 125.59 170 GLY A CA 1
ATOM 632 C C . GLY A 1 170 ? -26.994 -34.674 -35.710 1.00 120.97 170 GLY A C 1
ATOM 633 O O . GLY A 1 170 ? -26.393 -35.732 -35.902 1.00 121.25 170 GLY A O 1
ATOM 634 N N . CYS A 1 171 ? -26.986 -34.055 -34.542 1.00 122.02 171 CYS A N 1
ATOM 635 C CA . CYS A 1 171 ? -26.182 -34.521 -33.428 1.00 118.29 171 CYS A CA 1
ATOM 636 C C . CYS A 1 171 ? -27.025 -34.506 -32.166 1.00 117.74 171 CYS A C 1
ATOM 637 O O . CYS A 1 171 ? -27.722 -33.531 -31.871 1.00 119.28 171 CYS A O 1
ATOM 640 N N . LEU A 1 172 ? -26.951 -35.592 -31.426 1.00 114.32 172 LEU A N 1
ATOM 641 C CA . LEU A 1 172 ? -27.754 -35.762 -30.235 1.00 115.74 172 LEU A CA 1
ATOM 642 C C . LEU A 1 172 ? -27.036 -35.190 -29.017 1.00 114.09 172 LEU A C 1
ATOM 643 O O . LEU A 1 172 ? -25.812 -35.272 -28.902 1.00 115.17 172 LEU A O 1
ATOM 648 N N . VAL A 1 173 ? -27.797 -34.599 -28.104 1.00 114.20 173 VAL A N 1
ATOM 649 C CA . VAL A 1 173 ? -27.243 -34.144 -26.832 1.00 110.95 173 VAL A CA 1
ATOM 650 C C . VAL A 1 173 ? -27.888 -34.933 -25.685 1.00 110.82 173 VAL A C 1
ATOM 651 O O . VAL A 1 173 ? -29.098 -35.191 -25.697 1.00 114.47 173 VAL A O 1
ATOM 655 N N . VAL A 1 174 ? -27.057 -35.361 -24.724 1.00 106.33 174 VAL A N 1
ATOM 656 C CA . VAL A 1 174 ? -27.485 -36.160 -23.576 1.00 111.53 174 VAL A CA 1
ATOM 657 C C . VAL A 1 174 ? -26.810 -35.622 -22.316 1.00 114.42 174 VAL A C 1
ATOM 658 O O . VAL A 1 174 ? -25.734 -35.018 -22.379 1.00 111.90 174 VAL A O 1
ATOM 662 N N . ASN A 1 175 ? -27.423 -35.862 -21.156 1.00 111.27 175 ASN A N 1
ATOM 663 C CA . ASN A 1 175 ? -26.874 -35.288 -19.940 1.00 112.12 175 ASN A CA 1
ATOM 664 C C . ASN A 1 175 ? -27.054 -36.236 -18.761 1.00 119.89 175 ASN A C 1
ATOM 665 O O . ASN A 1 175 ? -27.593 -37.343 -18.882 1.00 114.73 175 ASN A O 1
ATOM 670 N N . ALA A 1 176 ? -26.570 -35.763 -17.611 1.00 119.63 176 ALA A N 1
ATOM 671 C CA . ALA A 1 176 ? -26.490 -36.519 -16.363 1.00 119.79 176 ALA A CA 1
ATOM 672 C C . ALA A 1 176 ? -27.283 -35.803 -15.268 1.00 124.99 176 ALA A C 1
ATOM 673 O O . ALA A 1 176 ? -26.735 -35.419 -14.222 1.00 119.08 176 ALA A O 1
ATOM 675 N N . PRO A 1 177 ? -28.601 -35.625 -15.473 1.00 123.54 177 PRO A N 1
ATOM 676 C CA . PRO A 1 177 ? -29.349 -34.671 -14.655 1.00 121.38 177 PRO A CA 1
ATOM 677 C C . PRO A 1 177 ? -29.606 -35.174 -13.264 1.00 120.17 177 PRO A C 1
ATOM 678 O O . PRO A 1 177 ? -29.508 -34.391 -12.322 1.00 123.85 177 PRO A O 1
ATOM 682 N N . THR A 1 178 ? -29.937 -36.458 -13.119 1.00 120.63 178 THR A N 1
ATOM 683 C CA . THR A 1 178 ? -30.551 -36.901 -11.872 1.00 123.75 178 THR A CA 1
ATOM 684 C C . THR A 1 178 ? -29.519 -37.104 -10.773 1.00 114.11 178 THR A C 1
ATOM 685 O O . THR A 1 178 ? -29.780 -36.799 -9.603 1.00 103.19 178 THR A O 1
ATOM 689 N N . ALA A 1 179 ? -28.344 -37.604 -11.131 1.00 116.69 179 ALA A N 1
ATOM 690 C CA . ALA A 1 179 ? -27.348 -37.905 -10.113 1.00 112.09 179 ALA A CA 1
ATOM 691 C C . ALA A 1 179 ? -26.847 -36.636 -9.415 1.00 101.44 179 ALA A C 1
ATOM 692 O O . ALA A 1 179 ? -26.528 -36.658 -8.223 1.00 88.07 179 ALA A O 1
ATOM 694 N N . ASN A 1 180 ? -26.767 -35.522 -10.138 1.00 106.01 180 ASN A N 1
ATOM 695 C CA . ASN A 1 180 ? -26.326 -34.290 -9.495 1.00 102.44 180 ASN A CA 1
ATOM 696 C C . ASN A 1 180 ? -27.483 -33.628 -8.762 1.00 98.29 180 ASN A C 1
ATOM 697 O O . ASN A 1 180 ? -27.339 -33.231 -7.605 1.00 99.81 180 ASN A O 1
ATOM 702 N N . THR A 1 181 ? -28.623 -33.488 -9.446 1.00 98.96 181 THR A N 1
ATOM 703 C CA . THR A 1 181 ? -29.889 -32.943 -8.959 1.00 100.20 181 THR A CA 1
ATOM 704 C C . THR A 1 181 ? -30.041 -33.057 -7.448 1.00 101.96 181 THR A C 1
ATOM 705 O O . THR A 1 181 ? -30.352 -32.074 -6.766 1.00 100.49 181 THR A O 1
ATOM 709 N N . VAL A 1 182 ? -29.791 -34.259 -6.928 1.00 103.15 182 VAL A N 1
ATOM 710 C CA . VAL A 1 182 ? -30.023 -34.549 -5.518 1.00 94.83 182 VAL A CA 1
ATOM 711 C C . VAL A 1 182 ? -28.947 -33.921 -4.647 1.00 97.04 182 VAL A C 1
ATOM 712 O O . VAL A 1 182 ? -29.248 -33.133 -3.747 1.00 101.70 182 VAL A O 1
ATOM 716 N N . ALA A 1 183 ? -27.677 -34.251 -4.896 1.00 99.16 183 ALA A N 1
ATOM 717 C CA . ALA A 1 183 ? -26.599 -33.672 -4.103 1.00 99.48 183 ALA A CA 1
ATOM 718 C C . ALA A 1 183 ? -26.533 -32.153 -4.231 1.00 95.27 183 ALA A C 1
ATOM 719 O O . ALA A 1 183 ? -25.816 -31.510 -3.454 1.00 95.74 183 ALA A O 1
ATOM 721 N N . ALA A 1 184 ? -27.248 -31.576 -5.201 1.00 92.77 184 ALA A N 1
ATOM 722 C CA . ALA A 1 184 ? -27.501 -30.142 -5.279 1.00 89.52 184 ALA A CA 1
ATOM 723 C C . ALA A 1 184 ? -28.510 -29.711 -4.223 1.00 94.98 184 ALA A C 1
ATOM 724 O O . ALA A 1 184 ? -28.176 -28.954 -3.303 1.00 96.91 184 ALA A O 1
ATOM 726 N N . ALA A 1 185 ? -29.760 -30.173 -4.367 1.00 97.05 185 ALA A N 1
ATOM 727 C CA . ALA A 1 185 ? -30.771 -29.917 -3.342 1.00 91.19 185 ALA A CA 1
ATOM 728 C C . ALA A 1 185 ? -30.228 -30.204 -1.953 1.00 88.51 185 ALA A C 1
ATOM 729 O O . ALA A 1 185 ? -30.346 -29.366 -1.061 1.00 87.96 185 ALA A O 1
ATOM 731 N N . GLU A 1 186 ? -29.586 -31.364 -1.768 1.00 90.19 186 GLU A N 1
ATOM 732 C CA . GLU A 1 186 ? -28.940 -31.701 -0.505 1.00 92.23 186 GLU A CA 1
ATOM 733 C C . GLU A 1 186 ? -28.085 -30.546 0.004 1.00 92.41 186 GLU A C 1
ATOM 734 O O . GLU A 1 186 ? -28.284 -30.041 1.118 1.00 93.23 186 GLU A O 1
ATOM 740 N N . HIS A 1 187 ? -27.104 -30.138 -0.803 1.00 92.45 187 HIS A N 1
ATOM 741 C CA . HIS A 1 187 ? -26.268 -28.988 -0.453 1.00 91.93 187 HIS A CA 1
ATOM 742 C C . HIS A 1 187 ? -27.091 -27.720 -0.222 1.00 91.46 187 HIS A C 1
ATOM 743 O O . HIS A 1 187 ? -26.859 -27.017 0.770 1.00 94.56 187 HIS A O 1
ATOM 750 N N . GLY A 1 188 ? -28.056 -27.417 -1.091 1.00 90.90 188 GLY A N 1
ATOM 751 C CA . GLY A 1 188 ? -28.915 -26.264 -0.838 1.00 85.92 188 GLY A CA 1
ATOM 752 C C . GLY A 1 188 ? -29.480 -26.237 0.571 1.00 86.03 188 GLY A C 1
ATOM 753 O O . GLY A 1 188 ? -29.362 -25.230 1.283 1.00 83.19 188 GLY A O 1
ATOM 754 N N . ILE A 1 189 ? -30.100 -27.353 0.998 1.00 87.01 189 ILE A N 1
ATOM 755 C CA . ILE A 1 189 ? -30.630 -27.482 2.359 1.00 78.06 189 ILE A CA 1
ATOM 756 C C . ILE A 1 189 ? -29.552 -27.228 3.393 1.00 81.47 189 ILE A C 1
ATOM 757 O O . ILE A 1 189 ? -29.730 -26.413 4.304 1.00 84.95 189 ILE A O 1
ATOM 762 N N . ALA A 1 190 ? -28.415 -27.919 3.278 1.00 85.21 190 ALA A N 1
ATOM 763 C CA . ALA A 1 190 ? -27.291 -27.684 4.190 1.00 86.64 190 ALA A CA 1
ATOM 764 C C . ALA A 1 190 ? -26.883 -26.207 4.270 1.00 82.41 190 ALA A C 1
ATOM 765 O O . ALA A 1 190 ? -26.535 -25.705 5.346 1.00 78.10 190 ALA A O 1
ATOM 767 N N . LEU A 1 191 ? -26.916 -25.494 3.147 1.00 86.19 191 LEU A N 1
ATOM 768 C CA . LEU A 1 191 ? -26.660 -24.059 3.190 1.00 85.13 191 LEU A CA 1
ATOM 769 C C . LEU A 1 191 ? -27.744 -23.345 3.987 1.00 84.99 191 LEU A C 1
ATOM 770 O O . LEU A 1 191 ? -27.468 -22.364 4.685 1.00 86.06 191 LEU A O 1
ATOM 775 N N . LEU A 1 192 ? -28.990 -23.804 3.867 1.00 87.35 192 LEU A N 1
ATOM 776 C CA . LEU A 1 192 ? -30.078 -23.165 4.594 1.00 85.85 192 LEU A CA 1
ATOM 777 C C . LEU A 1 192 ? -29.897 -23.367 6.090 1.00 81.64 192 LEU A C 1
ATOM 778 O O . LEU A 1 192 ? -29.926 -22.403 6.853 1.00 84.06 192 LEU A O 1
ATOM 783 N N . THR A 1 193 ? -29.688 -24.614 6.530 1.00 79.31 193 THR A N 1
ATOM 784 C CA . THR A 1 193 ? -29.690 -24.864 7.968 1.00 82.79 193 THR A CA 1
ATOM 785 C C . THR A 1 193 ? -28.423 -24.307 8.623 1.00 83.75 193 THR A C 1
ATOM 786 O O . THR A 1 193 ? -28.460 -23.863 9.782 1.00 85.51 193 THR A O 1
ATOM 790 N N . ALA A 1 194 ? -27.312 -24.293 7.884 1.00 79.64 194 ALA A N 1
ATOM 791 C CA . ALA A 1 194 ? -26.058 -23.755 8.386 1.00 79.38 194 ALA A CA 1
ATOM 792 C C . ALA A 1 194 ? -26.094 -22.243 8.476 1.00 81.26 194 ALA A C 1
ATOM 793 O O . ALA A 1 194 ? -25.431 -21.646 9.332 1.00 82.43 194 ALA A O 1
ATOM 795 N N . MET A 1 195 ? -26.903 -21.627 7.623 1.00 85.00 195 MET A N 1
ATOM 796 C CA . MET A 1 195 ? -27.037 -20.153 7.685 1.00 84.95 195 MET A CA 1
ATOM 797 C C . MET A 1 195 ? -27.979 -19.807 8.833 1.00 89.10 195 MET A C 1
ATOM 798 O O . MET A 1 195 ? -27.655 -18.890 9.606 1.00 94.46 195 MET A O 1
ATOM 803 N N . ALA A 1 196 ? -29.070 -20.555 8.976 1.00 84.88 196 ALA A N 1
ATOM 804 C CA . ALA A 1 196 ? -30.049 -20.163 9.972 1.00 83.26 196 ALA A CA 1
ATOM 805 C C . ALA A 1 196 ? -29.418 -20.093 11.346 1.00 90.71 196 ALA A C 1
ATOM 806 O O . ALA A 1 196 ? -29.735 -19.188 12.121 1.00 90.48 196 ALA A O 1
ATOM 808 N N . ARG A 1 197 ? -28.466 -20.991 11.620 1.00 90.77 197 ARG A N 1
ATOM 809 C CA . ARG A 1 197 ? -27.840 -21.165 12.924 1.00 88.28 197 ARG A CA 1
ATOM 810 C C . ARG A 1 197 ? -26.393 -20.693 12.961 1.00 84.57 197 ARG A C 1
ATOM 811 O O . ARG A 1 197 ? -25.692 -20.983 13.924 1.00 87.52 197 ARG A O 1
ATOM 819 N N . ASN A 1 198 ? -25.927 -19.991 11.934 1.00 87.53 198 ASN A N 1
ATOM 820 C CA . ASN A 1 198 ? -24.601 -19.366 11.936 1.00 89.78 198 ASN A CA 1
ATOM 821 C C . ASN A 1 198 ? -23.488 -20.378 12.180 1.00 90.04 198 ASN A C 1
ATOM 822 O O . ASN A 1 198 ? -22.432 -20.038 12.716 1.00 91.44 198 ASN A O 1
ATOM 827 N N . ILE A 1 199 ? -23.713 -21.619 11.735 1.00 87.28 199 ILE A N 1
ATOM 828 C CA . ILE A 1 199 ? -22.719 -22.672 11.894 1.00 85.01 199 ILE A CA 1
ATOM 829 C C . ILE A 1 199 ? -21.369 -22.207 11.370 1.00 91.03 199 ILE A C 1
ATOM 830 O O . ILE A 1 199 ? -20.324 -22.466 11.973 1.00 97.92 199 ILE A O 1
ATOM 835 N N . ALA A 1 200 ? -21.368 -21.500 10.238 1.00 85.82 200 ALA A N 1
ATOM 836 C CA . ALA A 1 200 ? -20.113 -21.098 9.626 1.00 88.69 200 ALA A CA 1
ATOM 837 C C . ALA A 1 200 ? -19.411 -20.022 10.440 1.00 94.64 200 ALA A C 1
ATOM 838 O O . ALA A 1 200 ? -18.231 -20.163 10.782 1.00 93.46 200 ALA A O 1
ATOM 840 N N . GLN A 1 201 ? -20.129 -18.935 10.747 1.00 98.11 201 GLN A N 1
ATOM 841 C CA . GLN A 1 201 ? -19.537 -17.823 11.483 1.00 98.93 201 GLN A CA 1
ATOM 842 C C . GLN A 1 201 ? -19.114 -18.248 12.872 1.00 102.95 201 GLN A C 1
ATOM 843 O O . GLN A 1 201 ? -18.057 -17.826 13.348 1.00 108.93 201 GLN A O 1
ATOM 849 N N . ALA A 1 202 ? -19.913 -19.099 13.530 1.00 103.15 202 ALA A N 1
ATOM 850 C CA . ALA A 1 202 ? -19.610 -19.499 14.902 1.00 101.70 202 ALA A CA 1
ATOM 851 C C . ALA A 1 202 ? -18.391 -20.401 14.947 1.00 103.84 202 ALA A C 1
ATOM 852 O O . ALA A 1 202 ? -17.491 -20.199 15.766 1.00 110.31 202 ALA A O 1
ATOM 854 N N . ASP A 1 203 ? -18.342 -21.403 14.072 1.00 103.92 203 ASP A N 1
ATOM 855 C CA . ASP A 1 203 ? -17.189 -22.296 14.073 1.00 108.42 203 ASP A CA 1
ATOM 856 C C . ASP A 1 203 ? -15.892 -21.522 13.879 1.00 111.65 203 ASP A C 1
ATOM 857 O O . ASP A 1 203 ? -14.900 -21.781 14.567 1.00 116.16 203 ASP A O 1
ATOM 862 N N . ALA A 1 204 ? -15.878 -20.551 12.966 1.00 114.09 204 ALA A N 1
ATOM 863 C CA . ALA A 1 204 ? -14.640 -19.816 12.747 1.00 117.08 204 ALA A CA 1
ATOM 864 C C . ALA A 1 204 ? -14.300 -18.932 13.945 1.00 116.63 204 ALA A C 1
ATOM 865 O O . ALA A 1 204 ? -13.118 -18.742 14.246 1.00 120.66 204 ALA A O 1
ATOM 867 N N . SER A 1 205 ? -15.320 -18.500 14.689 1.00 115.50 205 SER A N 1
ATOM 868 C CA . SER A 1 205 ? -15.071 -17.684 15.907 1.00 116.89 205 SER A CA 1
ATOM 869 C C . SER A 1 205 ? -14.462 -18.561 17.002 1.00 117.26 205 SER A C 1
ATOM 870 O O . SER A 1 205 ? -13.428 -18.174 17.565 1.00 120.92 205 SER A O 1
ATOM 873 N N . LEU A 1 206 ? -15.114 -19.679 17.314 1.00 117.02 206 LEU A N 1
ATOM 874 C CA . LEU A 1 206 ? -14.607 -20.571 18.386 1.00 113.11 206 LEU A CA 1
ATOM 875 C C . LEU A 1 206 ? -13.148 -20.886 18.074 1.00 114.51 206 LEU A C 1
ATOM 876 O O . LEU A 1 206 ? -12.285 -20.598 18.916 1.00 114.95 206 LEU A O 1
ATOM 881 N N . LYS A 1 207 ? -12.894 -21.420 16.880 1.00 122.05 207 LYS A N 1
ATOM 882 C CA . LYS A 1 207 ? -11.508 -21.764 16.476 1.00 125.42 207 LYS A CA 1
ATOM 883 C C . LYS A 1 207 ? -10.607 -20.552 16.705 1.00 128.26 207 LYS A C 1
ATOM 884 O O . LYS A 1 207 ? -9.408 -20.749 16.955 1.00 128.83 207 LYS A O 1
ATOM 890 N N . ALA A 1 208 ? -11.168 -19.346 16.618 1.00 128.28 208 ALA A N 1
ATOM 891 C CA . ALA A 1 208 ? -10.345 -18.125 16.769 1.00 130.93 208 ALA A CA 1
ATOM 892 C C . ALA A 1 208 ? -10.307 -17.726 18.244 1.00 130.17 208 ALA A C 1
ATOM 893 O O . ALA A 1 208 ? -10.104 -16.534 18.531 1.00 131.38 208 ALA A O 1
ATOM 895 N N . GLY A 1 209 ? -10.502 -18.694 19.136 1.00 121.16 209 GLY A N 1
ATOM 896 C CA . GLY A 1 209 ? -10.435 -18.409 20.578 1.00 116.06 209 GLY A CA 1
ATOM 897 C C . GLY A 1 209 ? -11.694 -17.727 21.073 1.00 117.98 209 GLY A C 1
ATOM 898 O O . GLY A 1 209 ? -12.039 -17.925 22.250 1.00 121.92 209 GLY A O 1
ATOM 899 N N . LYS A 1 210 ? -12.373 -16.961 20.217 1.00 119.55 210 LYS A N 1
ATOM 900 C CA . LYS A 1 210 ? -13.520 -16.222 20.740 1.00 119.06 210 LYS A CA 1
ATOM 901 C C . LYS A 1 210 ? -14.627 -17.169 21.225 1.00 118.07 210 LYS A C 1
ATOM 902 O O . LYS A 1 210 ? -14.991 -18.119 20.526 1.00 122.90 210 LYS A O 1
ATOM 908 N N . TRP A 1 211 ? -15.169 -16.915 22.423 1.00 113.91 211 TRP A N 1
ATOM 909 C CA . TRP A 1 211 ? -16.344 -17.634 22.926 1.00 113.37 211 TRP A CA 1
ATOM 910 C C . TRP A 1 211 ? -17.464 -16.594 23.066 1.00 114.02 211 TRP A C 1
ATOM 911 O O . TRP A 1 211 ? -17.536 -15.884 24.074 1.00 117.40 211 TRP A O 1
ATOM 922 N N . GLN A 1 212 ? -18.348 -16.505 22.067 1.00 108.46 212 GLN A N 1
ATOM 923 C CA . GLN A 1 212 ? -19.248 -15.359 21.852 1.00 110.18 212 GLN A CA 1
ATOM 924 C C . GLN A 1 212 ? -20.712 -15.791 21.764 1.00 105.83 212 GLN A C 1
ATOM 925 O O . GLN A 1 212 ? -21.492 -15.259 20.975 1.00 102.97 212 GLN A O 1
ATOM 931 N N . ARG A 1 213 ? -21.109 -16.728 22.623 1.00 106.17 213 ARG A N 1
ATOM 932 C CA . ARG A 1 213 ? -22.395 -17.436 22.596 1.00 106.99 213 ARG A CA 1
ATOM 933 C C . ARG A 1 213 ? -23.626 -16.630 22.172 1.00 102.67 213 ARG A C 1
ATOM 934 O O . ARG A 1 213 ? -24.621 -17.202 21.709 1.00 98.13 213 ARG A O 1
ATOM 942 N N . ASN A 1 214 ? -23.603 -15.316 22.393 1.00 107.37 214 ASN A N 1
ATOM 943 C CA . ASN A 1 214 ? -24.786 -14.493 22.177 1.00 106.86 214 ASN A CA 1
ATOM 944 C C . ASN A 1 214 ? -24.803 -13.825 20.828 1.00 101.28 214 ASN A C 1
ATOM 945 O O . ASN A 1 214 ? -25.881 -13.456 20.342 1.00 95.60 214 ASN A O 1
ATOM 950 N N . LYS A 1 215 ? -23.631 -13.635 20.240 1.00 105.05 215 LYS A N 1
ATOM 951 C CA . LYS A 1 215 ? -23.567 -13.023 18.930 1.00 103.80 215 LYS A CA 1
ATOM 952 C C . LYS A 1 215 ? -24.255 -13.904 17.894 1.00 97.17 215 LYS A C 1
ATOM 953 O O . LYS A 1 215 ? -24.856 -13.381 16.952 1.00 91.76 215 LYS A O 1
ATOM 959 N N . TYR A 1 216 ? -24.295 -15.213 18.119 1.00 94.51 216 TYR A N 1
ATOM 960 C CA . TYR A 1 216 ? -24.632 -16.168 17.081 1.00 88.56 216 TYR A CA 1
ATOM 961 C C . TYR A 1 216 ? -25.951 -16.881 17.367 1.00 85.11 216 TYR A C 1
ATOM 962 O O . TYR A 1 216 ? -26.114 -18.074 17.093 1.00 84.19 216 TYR A O 1
ATOM 971 N N . VAL A 1 217 ? -26.934 -16.147 17.880 1.00 81.52 217 VAL A N 1
ATOM 972 C CA . VAL A 1 217 ? -28.278 -16.701 18.022 1.00 83.81 217 VAL A CA 1
ATOM 973 C C . VAL A 1 217 ? -28.901 -16.912 16.647 1.00 87.85 217 VAL A C 1
ATOM 974 O O . VAL A 1 217 ? -28.913 -16.000 15.808 1.00 91.81 217 VAL A O 1
ATOM 978 N N . GLY A 1 218 ? -29.454 -18.106 16.416 1.00 85.36 218 GLY A N 1
ATOM 979 C CA . GLY A 1 218 ? -30.042 -18.450 15.134 1.00 89.81 218 GLY A CA 1
ATOM 980 C C . GLY A 1 218 ? -31.537 -18.163 15.024 1.00 86.29 218 GLY A C 1
ATOM 981 O O . GLY A 1 218 ? -32.146 -17.499 15.864 1.00 84.19 218 GLY A O 1
ATOM 982 N N . VAL A 1 219 ? -32.136 -18.677 13.947 1.00 81.93 219 VAL A N 1
ATOM 983 C CA . VAL A 1 219 ? -33.584 -18.645 13.802 1.00 84.35 219 VAL A CA 1
ATOM 984 C C . VAL A 1 219 ? -34.138 -20.049 13.619 1.00 92.06 219 VAL A C 1
ATOM 985 O O . VAL A 1 219 ? -33.524 -20.946 13.026 1.00 87.04 219 VAL A O 1
ATOM 989 N N . SER A 1 220 ? -35.326 -20.225 14.179 1.00 97.15 220 SER A N 1
ATOM 990 C CA . SER A 1 220 ? -36.131 -21.398 13.929 1.00 95.47 220 SER A CA 1
ATOM 991 C C . SER A 1 220 ? -36.513 -21.470 12.466 1.00 93.90 220 SER A C 1
ATOM 992 O O . SER A 1 220 ? -36.857 -20.460 11.841 1.00 90.05 220 SER A O 1
ATOM 995 N N . LEU A 1 221 ? -36.474 -22.696 11.944 1.00 93.71 221 LEU A N 1
ATOM 996 C CA . LEU A 1 221 ? -36.977 -23.055 10.623 1.00 90.71 221 LEU A CA 1
ATOM 997 C C . LEU A 1 221 ? -38.465 -23.392 10.605 1.00 93.85 221 LEU A C 1
ATOM 998 O O . LEU A 1 221 ? -39.122 -23.191 9.581 1.00 94.84 221 LEU A O 1
ATOM 1003 N N . VAL A 1 222 ? -39.015 -23.891 11.715 1.00 98.04 222 VAL A N 1
ATOM 1004 C CA . VAL A 1 222 ? -40.324 -24.533 11.696 1.00 93.90 222 VAL A CA 1
ATOM 1005 C C . VAL A 1 222 ? -41.431 -23.500 11.548 1.00 92.64 222 VAL A C 1
ATOM 1006 O O . VAL A 1 222 ? -41.435 -22.469 12.229 1.00 100.72 222 VAL A O 1
ATOM 1010 N N . GLY A 1 223 ? -42.401 -23.778 10.682 1.00 87.00 223 GLY A N 1
ATOM 1011 C CA . GLY A 1 223 ? -43.428 -22.811 10.376 1.00 90.41 223 GLY A CA 1
ATOM 1012 C C . GLY A 1 223 ? -43.010 -21.665 9.481 1.00 98.54 223 GLY A C 1
ATOM 1013 O O . GLY A 1 223 ? -43.886 -20.933 8.989 1.00 100.47 223 GLY A O 1
ATOM 1014 N N . LYS A 1 224 ? -41.707 -21.481 9.242 1.00 97.40 224 LYS A N 1
ATOM 1015 C CA . LYS A 1 224 ? -41.242 -20.442 8.335 1.00 100.59 224 LYS A CA 1
ATOM 1016 C C . LYS A 1 224 ? -41.685 -20.744 6.901 1.00 103.48 224 LYS A C 1
ATOM 1017 O O . LYS A 1 224 ? -41.925 -21.902 6.530 1.00 101.02 224 LYS A O 1
ATOM 1023 N N . THR A 1 225 ? -41.731 -19.708 6.065 1.00 102.68 225 THR A N 1
ATOM 1024 C CA . THR A 1 225 ? -42.111 -19.863 4.668 1.00 97.21 225 THR A CA 1
ATOM 1025 C C . THR A 1 225 ? -40.870 -19.870 3.790 1.00 95.53 225 THR A C 1
ATOM 1026 O O . THR A 1 225 ? -40.190 -18.846 3.649 1.00 93.00 225 THR A O 1
ATOM 1030 N N . LEU A 1 226 ? -40.583 -21.033 3.209 1.00 97.62 226 LEU A N 1
ATOM 1031 C CA . LEU A 1 226 ? -39.553 -21.194 2.197 1.00 95.42 226 LEU A CA 1
ATOM 1032 C C . LEU A 1 226 ? -40.192 -21.030 0.826 1.00 97.40 226 LEU A C 1
ATOM 1033 O O . LEU A 1 226 ? -41.083 -21.802 0.454 1.00 98.14 226 LEU A O 1
ATOM 1038 N N . ALA A 1 227 ? -39.737 -20.023 0.090 1.00 97.32 227 ALA A N 1
ATOM 1039 C CA . ALA A 1 227 ? -40.144 -19.810 -1.288 1.00 95.89 227 ALA A CA 1
ATOM 1040 C C . ALA A 1 227 ? -39.076 -20.381 -2.211 1.00 98.49 227 ALA A C 1
ATOM 1041 O O . ALA A 1 227 ? -37.881 -20.076 -2.066 1.00 96.51 227 ALA A O 1
ATOM 1043 N N . ILE A 1 228 ? -39.508 -21.231 -3.142 1.00 100.85 228 ILE A N 1
ATOM 1044 C CA . ILE A 1 228 ? -38.638 -21.806 -4.155 1.00 92.41 228 ILE A CA 1
ATOM 1045 C C . ILE A 1 228 ? -38.979 -21.112 -5.473 1.00 96.50 228 ILE A C 1
ATOM 1046 O O . ILE A 1 228 ? -40.106 -21.221 -5.973 1.00 96.29 228 ILE A O 1
ATOM 1051 N N . LEU A 1 229 ? -38.030 -20.330 -5.986 1.00 97.97 229 LEU A N 1
ATOM 1052 C CA . LEU A 1 229 ? -38.129 -19.718 -7.305 1.00 97.85 229 LEU A CA 1
ATOM 1053 C C . LEU A 1 229 ? -37.462 -20.646 -8.307 1.00 102.99 229 LEU A C 1
ATOM 1054 O O . LEU A 1 229 ? -36.238 -20.811 -8.295 1.00 106.60 229 LEU A O 1
ATOM 1059 N N . GLY A 1 230 ? -38.279 -21.242 -9.167 1.00 97.84 230 GLY A N 1
ATOM 1060 C CA . GLY A 1 230 ? -37.841 -22.279 -10.064 1.00 107.67 230 GLY A CA 1
ATOM 1061 C C . GLY A 1 230 ? -38.151 -23.642 -9.491 1.00 108.37 230 GLY A C 1
ATOM 1062 O O . GLY A 1 230 ? -37.389 -24.152 -8.663 1.00 111.99 230 GLY A O 1
ATOM 1063 N N . PHE A 1 231 ? -39.252 -24.250 -9.922 1.00 106.99 231 PHE A N 1
ATOM 1064 C CA . PHE A 1 231 ? -39.669 -25.536 -9.375 1.00 110.98 231 PHE A CA 1
ATOM 1065 C C . PHE A 1 231 ? -39.218 -26.677 -10.288 1.00 114.46 231 PHE A C 1
ATOM 1066 O O . PHE A 1 231 ? -40.009 -27.479 -10.791 1.00 113.26 231 PHE A O 1
ATOM 1074 N N . GLY A 1 232 ? -37.900 -26.747 -10.478 1.00 112.07 232 GLY A N 1
ATOM 1075 C CA . GLY A 1 232 ? -37.292 -27.764 -11.305 1.00 114.31 232 GLY A CA 1
ATOM 1076 C C . GLY A 1 232 ? -37.353 -29.124 -10.637 1.00 117.99 232 GLY A C 1
ATOM 1077 O O . GLY A 1 232 ? -38.207 -29.402 -9.798 1.00 114.42 232 GLY A O 1
ATOM 1078 N N . LYS A 1 233 ? -36.450 -29.997 -11.071 1.00 126.20 233 LYS A N 1
ATOM 1079 C CA . LYS A 1 233 ? -36.207 -31.207 -10.293 1.00 123.03 233 LYS A CA 1
ATOM 1080 C C . LYS A 1 233 ? -35.493 -30.870 -9.002 1.00 117.93 233 LYS A C 1
ATOM 1081 O O . LYS A 1 233 ? -35.804 -31.444 -7.957 1.00 121.95 233 LYS A O 1
ATOM 1087 N N . VAL A 1 234 ? -34.533 -29.949 -9.043 1.00 114.51 234 VAL A N 1
ATOM 1088 C CA . VAL A 1 234 ? -33.845 -29.603 -7.808 1.00 109.95 234 VAL A CA 1
ATOM 1089 C C . VAL A 1 234 ? -34.780 -28.816 -6.914 1.00 110.96 234 VAL A C 1
ATOM 1090 O O . VAL A 1 234 ? -34.861 -29.072 -5.704 1.00 109.24 234 VAL A O 1
ATOM 1094 N N . GLY A 1 235 ? -35.532 -27.881 -7.499 1.00 113.21 235 GLY A N 1
ATOM 1095 C CA . GLY A 1 235 ? -36.554 -27.140 -6.779 1.00 116.33 235 GLY A CA 1
ATOM 1096 C C . GLY A 1 235 ? -37.463 -28.016 -5.935 1.00 113.33 235 GLY A C 1
ATOM 1097 O O . GLY A 1 235 ? -37.454 -27.907 -4.703 1.00 108.19 235 GLY A O 1
ATOM 1098 N N . SER A 1 236 ? -38.239 -28.903 -6.567 1.00 111.66 236 SER A N 1
ATOM 1099 C CA . SER A 1 236 ? -39.090 -29.791 -5.785 1.00 106.66 236 SER A CA 1
ATOM 1100 C C . SER A 1 236 ? -38.259 -30.633 -4.828 1.00 105.51 236 SER A C 1
ATOM 1101 O O . SER A 1 236 ? -38.662 -30.860 -3.682 1.00 107.52 236 SER A O 1
ATOM 1104 N N . GLU A 1 237 ? -37.081 -31.076 -5.262 1.00 104.81 237 GLU A N 1
ATOM 1105 C CA . GLU A 1 237 ? -36.284 -31.945 -4.405 1.00 107.70 237 GLU A CA 1
ATOM 1106 C C . GLU A 1 237 ? -35.884 -31.247 -3.107 1.00 104.78 237 GLU A C 1
ATOM 1107 O O . GLU A 1 237 ? -35.739 -31.912 -2.073 1.00 102.84 237 GLU A O 1
ATOM 1113 N N . VAL A 1 238 ? -35.706 -29.920 -3.146 1.00 106.23 238 VAL A N 1
ATOM 1114 C CA . VAL A 1 238 ? -35.448 -29.140 -1.935 1.00 99.32 238 VAL A CA 1
ATOM 1115 C C . VAL A 1 238 ? -36.706 -29.015 -1.089 1.00 99.26 238 VAL A C 1
ATOM 1116 O O . VAL A 1 238 ? -36.670 -29.244 0.125 1.00 100.52 238 VAL A O 1
ATOM 1120 N N . ALA A 1 239 ? -37.824 -28.612 -1.705 1.00 98.17 239 ALA A N 1
ATOM 1121 C CA . ALA A 1 239 ? -39.115 -28.635 -1.018 1.00 98.67 239 ALA A CA 1
ATOM 1122 C C . ALA A 1 239 ? -39.312 -29.901 -0.180 1.00 99.94 239 ALA A C 1
ATOM 1123 O O . ALA A 1 239 ? -39.678 -29.825 0.999 1.00 98.68 239 ALA A O 1
ATOM 1125 N N . ARG A 1 240 ? -39.052 -31.076 -0.767 1.00 101.71 240 ARG A N 1
ATOM 1126 C CA . ARG A 1 240 ? -39.160 -32.321 -0.007 1.00 103.71 240 ARG A CA 1
ATOM 1127 C C . ARG A 1 240 ? -38.369 -32.259 1.294 1.00 97.31 240 ARG A C 1
ATOM 1128 O O . ARG A 1 240 ? -38.922 -32.469 2.377 1.00 96.27 240 ARG A O 1
ATOM 1136 N N . ARG A 1 241 ? -37.076 -31.943 1.212 1.00 99.27 241 ARG A N 1
ATOM 1137 C CA . ARG A 1 241 ? -36.265 -31.924 2.419 1.00 99.77 241 ARG A CA 1
ATOM 1138 C C . ARG A 1 241 ? -36.769 -30.855 3.372 1.00 100.79 241 ARG A C 1
ATOM 1139 O O . ARG A 1 241 ? -36.758 -31.054 4.594 1.00 103.42 241 ARG A O 1
ATOM 1147 N N . ALA A 1 242 ? -37.273 -29.743 2.821 1.00 100.51 242 ALA A N 1
ATOM 1148 C CA . ALA A 1 242 ? -37.694 -28.607 3.639 1.00 98.51 242 ALA A CA 1
ATOM 1149 C C . ALA A 1 242 ? -38.931 -28.930 4.468 1.00 100.54 242 ALA A C 1
ATOM 1150 O O . ALA A 1 242 ? -38.954 -28.687 5.685 1.00 103.12 242 ALA A O 1
ATOM 1152 N N . LYS A 1 243 ? -39.974 -29.467 3.832 1.00 99.80 243 LYS A N 1
ATOM 1153 C CA . LYS A 1 243 ? -41.151 -29.799 4.609 1.00 99.59 243 LYS A CA 1
ATOM 1154 C C . LYS A 1 243 ? -40.826 -30.853 5.656 1.00 101.76 243 LYS A C 1
ATOM 1155 O O . LYS A 1 243 ? -41.514 -30.925 6.679 1.00 103.91 243 LYS A O 1
ATOM 1161 N N . GLY A 1 244 ? -39.774 -31.649 5.429 1.00 99.77 244 GLY A N 1
ATOM 1162 C CA . GLY A 1 244 ? -39.341 -32.628 6.413 1.00 97.17 244 GLY A CA 1
ATOM 1163 C C . GLY A 1 244 ? -38.623 -31.998 7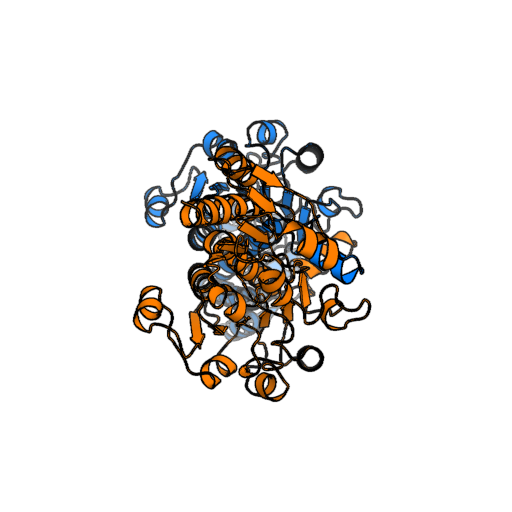.589 1.00 101.31 244 GLY A C 1
ATOM 1164 O O . GLY A 1 244 ? -38.573 -32.579 8.677 1.00 103.72 244 GLY A O 1
ATOM 1165 N N . LEU A 1 245 ? -38.044 -30.821 7.386 1.00 101.58 245 LEU A N 1
ATOM 1166 C CA . LEU A 1 245 ? -37.622 -29.945 8.464 1.00 100.31 245 LEU A CA 1
ATOM 1167 C C . LEU A 1 245 ? -38.775 -29.144 9.021 1.00 97.87 245 LEU A C 1
ATOM 1168 O O . LEU A 1 245 ? -38.598 -28.416 10.011 1.00 96.53 245 LEU A O 1
ATOM 1173 N N . GLY A 1 246 ? -39.933 -29.271 8.387 1.00 92.99 246 GLY A N 1
ATOM 1174 C CA . GLY A 1 246 ? -41.150 -28.711 8.903 1.00 97.50 246 GLY A CA 1
ATOM 1175 C C . GLY A 1 246 ? -41.337 -27.263 8.555 1.00 100.60 246 GLY A C 1
ATOM 1176 O O . GLY A 1 246 ? -41.654 -26.461 9.446 1.00 101.57 246 GLY A O 1
ATOM 1177 N N . MET A 1 247 ? -41.144 -26.894 7.286 1.00 101.09 247 MET A N 1
ATOM 1178 C CA . MET A 1 247 ? -41.350 -25.521 6.849 1.00 99.81 247 MET A CA 1
ATOM 1179 C C . MET A 1 247 ? -42.599 -25.449 5.996 1.00 101.72 247 MET A C 1
ATOM 1180 O O . MET A 1 247 ? -43.119 -26.466 5.536 1.00 103.18 247 MET A O 1
ATOM 1185 N N . HIS A 1 248 ? -43.072 -24.234 5.774 1.00 105.42 248 HIS A N 1
ATOM 1186 C CA . HIS A 1 248 ? -44.197 -24.031 4.881 1.00 112.07 248 HIS A CA 1
ATOM 1187 C C . HIS A 1 248 ? -43.643 -23.626 3.529 1.00 108.32 248 HIS A C 1
ATOM 1188 O O . HIS A 1 248 ? -43.221 -22.477 3.349 1.00 106.70 248 HIS A O 1
ATOM 1195 N N . VAL A 1 249 ? -43.675 -24.553 2.574 1.00 115.36 249 VAL A N 1
ATOM 1196 C CA . VAL A 1 249 ? -42.975 -24.413 1.302 1.00 103.32 249 VAL A CA 1
ATOM 1197 C C . VAL A 1 249 ? -43.970 -24.005 0.221 1.00 100.23 249 VAL A C 1
ATOM 1198 O O . VAL A 1 249 ? -44.913 -24.743 -0.085 1.00 105.16 249 VAL A O 1
ATOM 1202 N N . ILE A 1 250 ? -43.774 -22.819 -0.343 1.00 96.88 250 ILE A N 1
ATOM 1203 C CA . ILE A 1 250 ? -44.449 -22.411 -1.565 1.00 103.18 250 ILE A CA 1
ATOM 1204 C C . ILE A 1 250 ? -43.406 -22.269 -2.659 1.00 106.57 250 ILE A C 1
ATOM 1205 O O . ILE A 1 250 ? -42.218 -22.070 -2.393 1.00 105.20 250 ILE A O 1
ATOM 1210 N N . ALA A 1 251 ? -43.874 -22.332 -3.909 1.00 108.94 251 ALA A N 1
ATOM 1211 C CA . ALA A 1 251 ? -43.005 -22.184 -5.066 1.00 101.89 251 ALA A CA 1
ATOM 1212 C C . ALA A 1 251 ? -43.672 -21.299 -6.108 1.00 107.74 251 ALA A C 1
ATOM 1213 O O . ALA A 1 251 ? -44.900 -21.191 -6.163 1.00 112.56 251 ALA A O 1
ATOM 1215 N N . HIS A 1 252 ? -42.844 -20.649 -6.927 1.00 106.07 252 HIS A N 1
ATOM 1216 C CA . HIS A 1 252 ? -43.317 -19.949 -8.119 1.00 112.79 252 HIS A CA 1
ATOM 1217 C C . HIS A 1 252 ? -42.394 -20.273 -9.290 1.00 114.51 252 HIS A C 1
ATOM 1218 O O . HIS A 1 252 ? -41.222 -19.884 -9.292 1.00 109.96 252 HIS A O 1
ATOM 1225 N N . ASP A 1 253 ? -42.937 -21.007 -10.272 1.00 122.15 253 ASP A N 1
ATOM 1226 C CA . ASP A 1 253 ? -42.361 -21.350 -11.567 1.00 125.55 253 ASP A CA 1
ATOM 1227 C C . ASP A 1 253 ? -43.563 -21.555 -12.480 1.00 127.51 253 ASP A C 1
ATOM 1228 O O . ASP A 1 253 ? -44.316 -22.524 -12.290 1.00 126.98 253 ASP A O 1
ATOM 1233 N N . PRO A 1 254 ? -43.785 -20.674 -13.464 1.00 131.69 254 PRO A N 1
ATOM 1234 C CA . PRO A 1 254 ? -44.985 -20.802 -14.312 1.00 131.10 254 PRO A CA 1
ATOM 1235 C C . PRO A 1 254 ? -45.060 -22.128 -15.052 1.00 133.98 254 PRO A C 1
ATOM 1236 O O . PRO A 1 254 ? -46.163 -22.579 -15.387 1.00 130.17 254 PRO A O 1
ATOM 1240 N N . TYR A 1 255 ? -43.921 -22.779 -15.280 1.00 133.21 255 TYR A N 1
ATOM 1241 C CA . TYR A 1 255 ? -43.855 -24.073 -15.954 1.00 132.63 255 TYR A CA 1
ATOM 1242 C C . TYR A 1 255 ? -43.681 -25.196 -14.927 1.00 134.63 255 TYR A C 1
ATOM 1243 O O . TYR A 1 255 ? -42.633 -25.850 -14.840 1.00 138.47 255 TYR A O 1
ATOM 1252 N N . ALA A 1 256 ? -44.739 -25.413 -14.141 1.00 133.42 256 ALA A N 1
ATOM 1253 C CA . ALA A 1 256 ? -44.729 -26.416 -13.088 1.00 128.82 256 ALA A CA 1
ATOM 1254 C C . ALA A 1 256 ? -46.127 -27.002 -12.965 1.00 131.05 256 ALA A C 1
ATOM 1255 O O . ALA A 1 256 ? -47.113 -26.259 -12.901 1.00 132.88 256 ALA A O 1
ATOM 1257 N N . SER A 1 257 ? -46.215 -28.329 -12.953 1.00 131.59 257 SER A N 1
ATOM 1258 C CA . SER A 1 257 ? -47.516 -28.982 -12.883 1.00 136.47 257 SER A CA 1
ATOM 1259 C C . SER A 1 257 ? -48.116 -28.755 -11.518 1.00 141.88 257 SER A C 1
ATOM 1260 O O . SER A 1 257 ? -47.590 -29.249 -10.515 1.00 146.14 257 SER A O 1
ATOM 1263 N N . ALA A 1 258 ? -49.220 -28.016 -11.483 1.00 139.92 258 ALA A N 1
ATOM 1264 C CA . ALA A 1 258 ? -49.934 -27.825 -10.231 1.00 149.70 258 ALA A CA 1
ATOM 1265 C C . ALA A 1 258 ? -50.330 -29.151 -9.583 1.00 159.70 258 ALA A C 1
ATOM 1266 O O . ALA A 1 258 ? -50.613 -29.179 -8.380 1.00 158.01 258 ALA A O 1
ATOM 1268 N N . ASP A 1 259 ? -50.352 -30.251 -10.345 1.00 159.25 259 ASP A N 1
ATOM 1269 C CA . ASP A 1 259 ? -50.620 -31.545 -9.730 1.00 163.44 259 ASP A CA 1
ATOM 1270 C C . ASP A 1 259 ? -49.380 -32.083 -9.024 1.00 159.09 259 ASP A C 1
ATOM 1271 O O . ASP A 1 259 ? -49.464 -32.510 -7.868 1.00 158.21 259 ASP A O 1
ATOM 1276 N N . ARG A 1 260 ? -48.219 -32.078 -9.695 1.00 154.59 260 ARG A N 1
ATOM 1277 C CA . ARG A 1 260 ? -46.966 -32.416 -9.008 1.00 151.47 260 ARG A CA 1
ATOM 1278 C C . ARG A 1 260 ? -46.768 -31.581 -7.754 1.00 147.24 260 ARG A C 1
ATOM 1279 O O . ARG A 1 260 ? -46.356 -32.089 -6.702 1.00 141.25 260 ARG A O 1
ATOM 1287 N N . ALA A 1 261 ? -47.014 -30.277 -7.872 1.00 150.58 261 ALA A N 1
ATOM 1288 C CA . ALA A 1 261 ? -46.889 -29.374 -6.737 1.00 140.21 261 ALA A CA 1
ATOM 1289 C C . ALA A 1 261 ? -47.773 -29.815 -5.578 1.00 137.29 261 ALA A C 1
ATOM 1290 O O . ALA A 1 261 ? -47.289 -30.088 -4.474 1.00 133.51 261 ALA A O 1
ATOM 1292 N N . ARG A 1 262 ? -49.082 -29.880 -5.815 1.00 142.52 262 ARG A N 1
ATOM 1293 C CA . ARG A 1 262 ? -50.009 -30.267 -4.759 1.00 144.46 262 ARG A CA 1
ATOM 1294 C C . ARG A 1 262 ? -49.727 -31.685 -4.285 1.00 141.62 262 ARG A C 1
ATOM 1295 O O . ARG A 1 262 ? -50.019 -32.022 -3.133 1.00 140.48 262 ARG A O 1
ATOM 1303 N N . ALA A 1 263 ? -49.155 -32.522 -5.159 1.00 141.74 263 ALA A N 1
ATOM 1304 C CA . ALA A 1 263 ? -48.906 -33.916 -4.812 1.00 136.86 263 ALA A CA 1
ATOM 1305 C C . ALA A 1 263 ? -47.762 -34.074 -3.821 1.00 134.39 263 ALA A C 1
ATOM 1306 O O . ALA A 1 263 ? -47.661 -35.113 -3.166 1.00 134.41 263 ALA A O 1
ATOM 1308 N N . ILE A 1 264 ? -46.894 -33.078 -3.695 1.00 134.34 264 ILE A N 1
ATOM 1309 C CA . ILE A 1 264 ? -45.855 -33.093 -2.678 1.00 128.86 264 ILE A CA 1
ATOM 1310 C C . ILE A 1 264 ? -46.115 -32.046 -1.603 1.00 126.14 264 ILE A C 1
ATOM 1311 O O . ILE A 1 264 ? -45.302 -31.878 -0.695 1.00 122.43 264 ILE A O 1
ATOM 1316 N N . GLY A 1 265 ? -47.257 -31.377 -1.659 1.00 128.32 265 GLY A N 1
ATOM 1317 C CA . GLY A 1 265 ? -47.630 -30.457 -0.606 1.00 124.36 265 GLY A CA 1
ATOM 1318 C C . GLY A 1 265 ? -47.032 -29.085 -0.766 1.00 122.50 265 GLY A C 1
ATOM 1319 O O . GLY A 1 265 ? -46.658 -28.448 0.229 1.00 126.78 265 GLY A O 1
ATOM 1320 N N . VAL A 1 266 ? -46.925 -28.607 -1.997 1.00 121.60 266 VAL A N 1
ATOM 1321 C CA . VAL A 1 266 ? -46.355 -27.303 -2.279 1.00 120.20 266 VAL A CA 1
ATOM 1322 C C . VAL A 1 266 ? -47.386 -26.499 -3.042 1.00 127.09 266 VAL A C 1
ATOM 1323 O O . VAL A 1 266 ? -47.798 -26.896 -4.137 1.00 131.94 266 VAL A O 1
ATOM 1327 N N . GLU A 1 267 ? -47.800 -25.374 -2.480 1.00 126.22 267 GLU A N 1
ATOM 1328 C CA . GLU A 1 267 ? -48.666 -24.495 -3.240 1.00 130.91 267 GLU A CA 1
ATOM 1329 C C . GLU A 1 267 ? -47.843 -23.759 -4.292 1.00 127.54 267 GLU A C 1
ATOM 1330 O O . GLU A 1 267 ? -46.695 -23.373 -4.050 1.00 126.25 267 GLU A O 1
ATOM 1336 N N . LEU A 1 268 ? -48.421 -23.604 -5.480 1.00 125.76 268 LEU A N 1
ATOM 1337 C CA . LEU A 1 268 ? -47.835 -22.782 -6.526 1.00 120.69 268 LEU A CA 1
ATOM 1338 C C . LEU A 1 268 ? -48.480 -21.409 -6.449 1.00 123.86 268 LEU A C 1
ATOM 1339 O O . LEU A 1 268 ? -49.712 -21.312 -6.373 1.00 127.11 268 LEU A O 1
ATOM 1344 N N . VAL A 1 269 ? -47.660 -20.351 -6.438 1.00 122.71 269 VAL A N 1
ATOM 1345 C CA . VAL A 1 269 ? -48.130 -19.022 -6.054 1.00 126.49 269 VAL A CA 1
ATOM 1346 C C . VAL A 1 269 ? -47.546 -17.964 -6.974 1.00 122.72 269 VAL A C 1
ATOM 1347 O O . VAL A 1 269 ? -46.583 -18.204 -7.706 1.00 118.95 269 VAL A O 1
ATOM 1351 N N . SER A 1 270 ? -48.138 -16.767 -6.903 1.00 124.25 270 SER A N 1
ATOM 1352 C CA . SER A 1 270 ? -47.733 -15.665 -7.767 1.00 126.06 270 SER A CA 1
ATOM 1353 C C . SER A 1 270 ? -46.320 -15.222 -7.419 1.00 125.32 270 SER A C 1
ATOM 1354 O O . SER A 1 270 ? -45.747 -15.616 -6.400 1.00 127.37 270 SER A O 1
ATOM 1357 N N . MET A 1 271 ? -45.751 -14.387 -8.282 1.00 120.01 271 MET A N 1
ATOM 1358 C CA . MET A 1 271 ? -44.387 -13.960 -8.025 1.00 118.92 271 MET A CA 1
ATOM 1359 C C . MET A 1 271 ? -44.333 -12.969 -6.883 1.00 120.14 271 MET A C 1
ATOM 1360 O O . MET A 1 271 ? -43.424 -13.033 -6.051 1.00 119.19 271 MET A O 1
ATOM 1365 N N . GLU A 1 272 ? -45.297 -12.045 -6.826 1.00 121.83 272 GLU A N 1
ATOM 1366 C CA . GLU A 1 272 ? -45.333 -11.105 -5.711 1.00 122.03 272 GLU A CA 1
ATOM 1367 C C . GLU A 1 272 ? -45.646 -11.818 -4.408 1.00 118.72 272 GLU A C 1
ATOM 1368 O O . GLU A 1 272 ? -45.184 -11.390 -3.344 1.00 119.64 272 GLU A O 1
ATOM 1374 N N . GLU A 1 273 ? -46.405 -12.913 -4.466 1.00 117.18 273 GLU A N 1
ATOM 1375 C CA . GLU A 1 273 ? -46.615 -13.676 -3.244 1.00 120.60 273 GLU A CA 1
ATOM 1376 C C . GLU A 1 273 ? -45.317 -14.324 -2.763 1.00 114.84 273 GLU A C 1
ATOM 1377 O O . GLU A 1 273 ? -44.972 -14.224 -1.578 1.00 113.55 273 GLU A O 1
ATOM 1383 N N . ALA A 1 274 ? -44.569 -14.964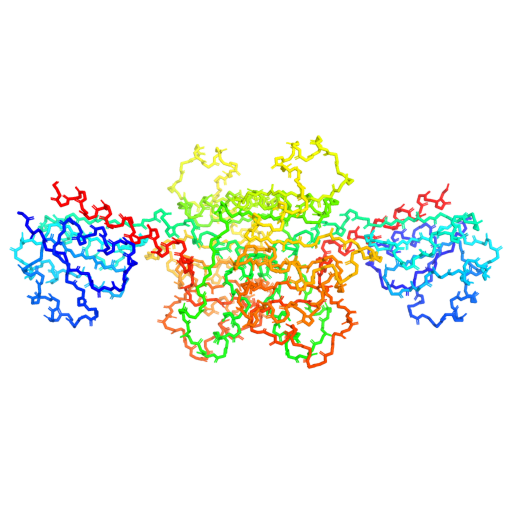 -3.664 1.00 112.81 274 ALA A N 1
ATOM 1384 C CA . ALA A 1 274 ? -43.294 -15.556 -3.270 1.00 109.68 274 ALA A CA 1
ATOM 1385 C C . ALA A 1 274 ? -42.373 -14.531 -2.603 1.00 108.25 274 ALA A C 1
ATOM 1386 O O . ALA A 1 274 ? -41.646 -14.858 -1.656 1.00 99.48 274 ALA A O 1
ATOM 1388 N N . MET A 1 275 ? -42.396 -13.283 -3.079 1.00 108.14 275 MET A N 1
ATOM 1389 C CA . MET A 1 275 ? -41.481 -12.265 -2.575 1.00 104.77 275 MET A CA 1
ATOM 1390 C C . MET A 1 275 ? -41.883 -11.806 -1.192 1.00 109.15 275 MET A C 1
ATOM 1391 O O . MET A 1 275 ? -41.040 -11.662 -0.295 1.00 110.27 275 MET A O 1
ATOM 1396 N N . THR A 1 276 ? -43.176 -11.558 -1.010 1.00 107.51 276 THR A N 1
ATOM 1397 C CA . THR A 1 276 ? -43.640 -10.860 0.178 1.00 108.51 276 THR A CA 1
ATOM 1398 C C . THR A 1 276 ? -43.817 -11.812 1.360 1.00 107.53 276 THR A C 1
ATOM 1399 O O . THR A 1 276 ? -43.527 -11.447 2.506 1.00 105.72 276 THR A O 1
ATOM 1403 N N . THR A 1 277 ? -44.259 -13.041 1.097 1.00 106.70 277 THR A N 1
ATOM 1404 C CA . THR A 1 277 ? -44.652 -13.967 2.151 1.00 102.92 277 THR A CA 1
ATOM 1405 C C . THR A 1 277 ? -43.485 -14.746 2.747 1.00 97.69 277 THR A C 1
ATOM 1406 O O . THR A 1 277 ? -43.670 -15.442 3.748 1.00 95.11 277 THR A O 1
ATOM 1410 N N . ALA A 1 278 ? -42.302 -14.656 2.171 1.00 97.65 278 ALA A N 1
ATOM 1411 C CA . ALA A 1 278 ? -41.277 -15.651 2.413 1.00 94.78 278 ALA A CA 1
ATOM 1412 C C . ALA A 1 278 ? -40.375 -15.216 3.549 1.00 92.41 278 ALA A C 1
ATOM 1413 O O . ALA A 1 278 ? -39.925 -14.067 3.587 1.00 93.89 278 ALA A O 1
ATOM 1415 N N . ASP A 1 279 ? -40.120 -16.138 4.472 1.00 92.54 279 ASP A N 1
ATOM 1416 C CA . ASP A 1 279 ? -39.068 -15.958 5.461 1.00 93.26 279 ASP A CA 1
ATOM 1417 C C . ASP A 1 279 ? -37.729 -16.488 4.956 1.00 89.23 279 ASP A C 1
ATOM 1418 O O . ASP A 1 279 ? -36.674 -16.087 5.464 1.00 85.89 279 ASP A O 1
ATOM 1423 N N . PHE A 1 280 ? -37.764 -17.374 3.961 1.00 90.44 280 PHE A N 1
ATOM 1424 C CA . PHE A 1 280 ? -36.595 -17.876 3.260 1.00 88.39 280 PHE A CA 1
ATOM 1425 C C . PHE A 1 280 ? -36.904 -17.913 1.780 1.00 90.73 280 PHE A C 1
ATOM 1426 O O . PHE A 1 280 ? -38.021 -18.257 1.387 1.00 89.58 280 PHE A O 1
ATOM 1434 N N . ILE A 1 281 ? -35.909 -17.586 0.961 1.00 93.72 281 ILE A N 1
ATOM 1435 C CA . ILE A 1 281 ? -36.005 -17.669 -0.491 1.00 86.39 281 ILE A CA 1
ATOM 1436 C C . ILE A 1 281 ? -34.795 -18.452 -0.979 1.00 86.04 281 ILE A C 1
ATOM 1437 O O . ILE A 1 281 ? -33.655 -18.016 -0.756 1.00 84.70 281 ILE A O 1
ATOM 1442 N N . LEU A 1 282 ? -35.011 -19.594 -1.630 1.00 84.09 282 LEU A N 1
ATOM 1443 C CA . LEU A 1 282 ? -33.900 -20.153 -2.379 1.00 86.16 282 LEU A CA 1
ATOM 1444 C C . LEU A 1 282 ? -34.150 -19.882 -3.850 1.00 100.99 282 LEU A C 1
ATOM 1445 O O . LEU A 1 282 ? -35.296 -19.765 -4.303 1.00 102.66 282 LEU A O 1
ATOM 1450 N N . LEU A 1 283 ? -33.059 -19.869 -4.611 1.00 104.44 283 LEU A N 1
ATOM 1451 C CA . LEU A 1 283 ? -33.074 -19.630 -6.048 1.00 98.34 283 LEU A CA 1
ATOM 1452 C C . LEU A 1 283 ? -32.637 -20.915 -6.721 1.00 106.49 283 LEU A C 1
ATOM 1453 O O . LEU A 1 283 ? -31.482 -21.328 -6.576 1.00 105.86 283 LEU A O 1
ATOM 1458 N N . HIS A 1 284 ? -33.563 -21.567 -7.406 1.00 109.43 284 HIS A N 1
ATOM 1459 C CA . HIS A 1 284 ? -33.234 -22.508 -8.475 1.00 116.14 284 HIS A CA 1
ATOM 1460 C C . HIS A 1 284 ? -33.779 -21.993 -9.803 1.00 118.67 284 HIS A C 1
ATOM 1461 O O . HIS A 1 284 ? -34.726 -22.546 -10.370 1.00 121.50 284 HIS A O 1
ATOM 1468 N N . MET A 1 285 ? -33.176 -20.919 -10.330 1.00 118.27 285 MET A 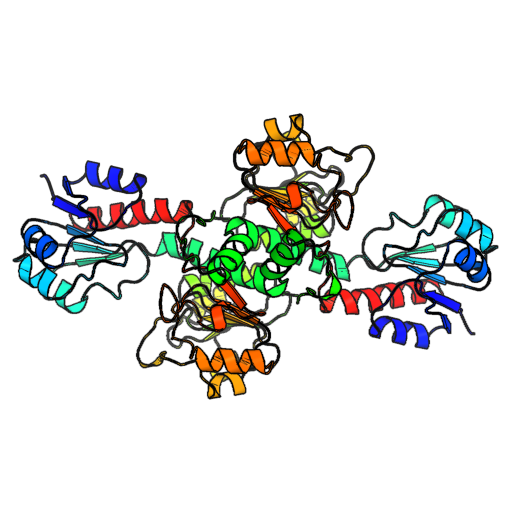N 1
ATOM 1469 C CA . MET A 1 285 ? -33.498 -20.437 -11.677 1.00 117.96 285 MET A CA 1
ATOM 1470 C C . MET A 1 285 ? -32.307 -20.444 -12.612 1.00 121.83 285 MET A C 1
ATOM 1471 O O . MET A 1 285 ? -31.251 -19.876 -12.275 1.00 121.86 285 MET A O 1
ATOM 1476 N N . PRO A 1 286 ? -32.445 -21.026 -13.804 1.00 121.99 286 PRO A N 1
ATOM 1477 C CA . PRO A 1 286 ? -31.429 -20.860 -14.840 1.00 112.67 286 PRO A CA 1
ATOM 1478 C C . PRO A 1 286 ? -31.416 -19.424 -15.337 1.00 108.33 286 PRO A C 1
ATOM 1479 O O . PRO A 1 286 ? -32.408 -18.693 -15.246 1.00 106.98 286 PRO A O 1
ATOM 1483 N N . LEU A 1 287 ? -30.282 -19.044 -15.909 1.00 105.69 287 LEU A N 1
ATOM 1484 C CA . LEU A 1 287 ? -29.945 -17.648 -16.169 1.00 103.93 287 LEU A CA 1
ATOM 1485 C C . LEU A 1 287 ? -30.282 -17.226 -17.604 1.00 111.24 287 LEU A C 1
ATOM 1486 O O . LEU A 1 287 ? -29.499 -17.446 -18.531 1.00 110.75 287 LEU A O 1
ATOM 1491 N N . THR A 1 288 ? -31.424 -16.575 -17.793 1.00 114.44 288 THR A N 1
ATOM 1492 C CA . THR A 1 288 ? -31.824 -15.990 -19.070 1.00 107.59 288 THR A CA 1
ATOM 1493 C C . THR A 1 288 ? -31.731 -14.471 -18.989 1.00 112.60 288 THR A C 1
ATOM 1494 O O . THR A 1 288 ? -31.495 -13.905 -17.925 1.00 118.30 288 THR A O 1
ATOM 1498 N N . PRO A 1 289 ? -31.914 -13.776 -20.116 1.00 110.47 289 PRO A N 1
ATOM 1499 C CA . PRO A 1 289 ? -32.067 -12.314 -20.046 1.00 110.79 289 PRO A CA 1
ATOM 1500 C C . PRO A 1 289 ? -33.278 -11.865 -19.266 1.00 115.61 289 PRO A C 1
ATOM 1501 O O . PRO A 1 289 ? -33.351 -10.683 -18.911 1.00 116.23 289 PRO A O 1
ATOM 1505 N N . ALA A 1 290 ? -34.237 -12.763 -19.005 1.00 117.05 290 ALA A N 1
ATOM 1506 C CA . ALA A 1 290 ? -35.323 -12.472 -18.072 1.00 118.95 290 ALA A CA 1
ATOM 1507 C C . ALA A 1 290 ? -34.872 -12.552 -16.621 1.00 117.85 290 ALA A C 1
ATOM 1508 O O . ALA A 1 290 ? -35.264 -11.705 -15.811 1.00 121.15 290 ALA A O 1
ATOM 1510 N N . THR A 1 291 ? -34.062 -13.553 -16.272 1.00 115.60 291 THR A N 1
ATOM 1511 C CA . THR A 1 291 ? -33.645 -13.737 -14.895 1.00 113.70 291 THR A CA 1
ATOM 1512 C C . THR A 1 291 ? -32.393 -12.941 -14.534 1.00 113.75 291 THR A C 1
ATOM 1513 O O . THR A 1 291 ? -32.084 -12.830 -13.340 1.00 115.61 291 THR A O 1
ATOM 1517 N N . ASP A 1 292 ? -31.674 -12.375 -15.512 1.00 113.93 292 ASP A N 1
ATOM 1518 C CA . ASP A 1 292 ? -30.431 -11.671 -15.199 1.00 110.50 292 ASP A CA 1
ATOM 1519 C C . ASP A 1 292 ? -30.669 -10.501 -14.255 1.00 111.41 292 ASP A C 1
ATOM 1520 O O . ASP A 1 292 ? -31.476 -9.606 -14.544 1.00 113.51 292 ASP A O 1
ATOM 1525 N N . LYS A 1 293 ? -29.919 -10.506 -13.139 1.00 108.96 293 LYS A N 1
ATOM 1526 C CA . LYS A 1 293 ? -29.977 -9.458 -12.122 1.00 102.56 293 LYS A CA 1
ATOM 1527 C C . LYS A 1 293 ? -31.427 -9.189 -11.756 1.00 102.42 293 LYS A C 1
ATOM 1528 O O . LYS A 1 293 ? -31.857 -8.039 -11.603 1.00 99.67 293 LYS A O 1
ATOM 1534 N N . MET A 1 294 ? -32.201 -10.274 -11.684 1.00 103.00 294 MET A N 1
ATOM 1535 C CA . MET A 1 294 ? -33.636 -10.152 -11.324 1.00 105.82 294 MET A CA 1
ATOM 1536 C C . MET A 1 294 ? -33.719 -9.705 -9.870 1.00 105.81 294 MET A C 1
ATOM 1537 O O . MET A 1 294 ? -34.438 -8.735 -9.587 1.00 103.71 294 MET A O 1
ATOM 1542 N N . LEU A 1 295 ? -32.999 -10.396 -8.990 1.00 105.61 295 LEU A N 1
ATOM 1543 C CA . LEU A 1 295 ? -32.972 -9.978 -7.570 1.00 100.68 295 LEU A CA 1
ATOM 1544 C C . LEU A 1 295 ? -32.319 -8.601 -7.522 1.00 98.24 295 LEU A C 1
ATOM 1545 O O . LEU A 1 295 ? -31.081 -8.540 -7.470 1.00 98.26 295 LEU A O 1
ATOM 1550 N N . ASN A 1 296 ? -33.132 -7.547 -7.566 1.00 94.61 296 ASN A N 1
ATOM 1551 C CA . ASN A 1 296 ? -32.582 -6.173 -7.599 1.00 101.69 296 ASN A CA 1
ATOM 1552 C C . ASN A 1 296 ? -33.185 -5.350 -6.467 1.00 108.28 296 ASN A C 1
ATOM 1553 O O . ASN A 1 296 ? -34.062 -5.852 -5.762 1.00 106.48 296 ASN A O 1
ATOM 1558 N N . ASP A 1 297 ? -32.704 -4.128 -6.296 1.00 108.45 297 ASP A N 1
ATOM 1559 C CA . ASP A 1 297 ? -33.275 -3.243 -5.292 1.00 104.66 297 ASP A CA 1
ATOM 1560 C C . ASP A 1 297 ? -34.793 -3.300 -5.267 1.00 108.56 297 ASP A C 1
ATOM 1561 O O . ASP A 1 297 ? -35.391 -3.381 -4.195 1.00 111.79 297 ASP A O 1
ATOM 1566 N N . GLU A 1 298 ? -35.446 -3.261 -6.439 1.00 116.20 298 GLU A N 1
ATOM 1567 C CA . GLU A 1 298 ? -36.904 -3.318 -6.413 1.00 120.03 298 GLU A CA 1
ATOM 1568 C C . GLU A 1 298 ? -37.364 -4.636 -5.805 1.00 117.69 298 GLU A C 1
ATOM 1569 O O . GLU A 1 298 ? -38.309 -4.662 -5.005 1.00 114.90 298 GLU A O 1
ATOM 1575 N N . ALA A 1 299 ? -36.686 -5.737 -6.152 1.00 110.27 299 ALA A N 1
ATOM 1576 C CA . ALA A 1 299 ? -37.023 -7.021 -5.559 1.00 102.69 299 ALA A CA 1
ATOM 1577 C C . ALA A 1 299 ? -36.966 -6.932 -4.045 1.00 102.58 299 ALA A C 1
ATOM 1578 O O . ALA A 1 299 ? -37.954 -7.218 -3.357 1.00 104.58 299 ALA A O 1
ATOM 1580 N N . PHE A 1 300 ? -35.828 -6.476 -3.511 1.00 105.25 300 PHE A N 1
ATOM 1581 C CA . PHE A 1 300 ? -35.575 -6.585 -2.078 1.00 95.70 300 PHE A CA 1
ATOM 1582 C C . PHE A 1 300 ? -36.579 -5.778 -1.272 1.00 98.41 300 PHE A C 1
ATOM 1583 O O . PHE A 1 300 ? -37.045 -6.237 -0.223 1.00 103.44 300 PHE A O 1
ATOM 1591 N N . ALA A 1 301 ? -36.949 -4.590 -1.758 1.00 99.31 301 ALA A N 1
ATOM 1592 C CA . ALA A 1 301 ? -37.996 -3.813 -1.097 1.00 101.01 301 ALA A CA 1
ATOM 1593 C C . ALA A 1 301 ? -39.280 -4.625 -0.942 1.00 110.82 301 ALA A C 1
ATOM 1594 O O . ALA A 1 301 ? -39.890 -4.628 0.138 1.00 114.87 301 ALA A O 1
ATOM 1596 N N . LYS A 1 302 ? -39.691 -5.346 -2.003 1.00 109.05 302 LYS A N 1
ATOM 1597 C CA . LYS A 1 302 ? -40.920 -6.144 -1.937 1.00 105.22 302 LYS A CA 1
ATOM 1598 C C . LYS A 1 302 ? -40.858 -7.217 -0.854 1.00 108.69 302 LYS A C 1
ATOM 1599 O O . LYS A 1 302 ? -41.889 -7.546 -0.256 1.00 112.22 302 LYS A O 1
ATOM 1605 N N . MET A 1 303 ? -39.676 -7.775 -0.592 1.00 109.05 303 MET A N 1
ATOM 1606 C CA . MET A 1 303 ? -39.544 -8.899 0.332 1.00 103.94 303 MET A CA 1
ATOM 1607 C C . MET A 1 303 ? -39.876 -8.503 1.758 1.00 104.15 303 MET A C 1
ATOM 1608 O O . MET A 1 303 ? -39.873 -7.323 2.129 1.00 98.18 303 MET A O 1
ATOM 1613 N N . LYS A 1 304 ? -40.157 -9.532 2.559 1.00 103.80 304 LYS A N 1
ATOM 1614 C CA . LYS A 1 304 ? -40.354 -9.374 3.995 1.00 101.50 304 LYS A CA 1
ATOM 1615 C C . LYS A 1 304 ? -39.008 -9.077 4.652 1.00 108.07 304 LYS A C 1
ATOM 1616 O O . LYS A 1 304 ? -38.005 -9.709 4.304 1.00 110.57 304 LYS A O 1
ATOM 1622 N N . LYS A 1 305 ? -38.965 -8.073 5.551 1.00 106.93 305 LYS A N 1
ATOM 1623 C CA . LYS A 1 305 ? -37.717 -7.721 6.231 1.00 103.30 305 LYS A CA 1
ATOM 1624 C C . LYS A 1 305 ? -37.239 -8.900 7.055 1.00 102.81 305 LYS A C 1
ATOM 1625 O O . LYS A 1 305 ? -38.031 -9.560 7.735 1.00 99.49 305 LYS A O 1
ATOM 1631 N N . GLY A 1 306 ? -35.935 -9.167 6.974 1.00 103.53 306 GLY A N 1
ATOM 1632 C CA . GLY A 1 306 ? -35.351 -10.310 7.648 1.00 102.21 306 GLY A CA 1
ATOM 1633 C C . GLY A 1 306 ? -35.469 -11.605 6.878 1.00 96.88 306 GLY A C 1
ATOM 1634 O O . GLY A 1 306 ? -35.418 -12.687 7.474 1.00 95.28 306 GLY A O 1
ATOM 1635 N N . VAL A 1 307 ? -35.676 -11.519 5.567 1.00 97.68 307 VAL A N 1
ATOM 1636 C CA . VAL A 1 307 ? -35.662 -12.690 4.713 1.00 93.93 307 VAL A CA 1
ATOM 1637 C C . VAL A 1 307 ? -34.225 -13.163 4.559 1.00 92.08 307 VAL A C 1
ATOM 1638 O O . VAL A 1 307 ? -33.277 -12.375 4.658 1.00 93.27 307 VAL A O 1
ATOM 1642 N N . ARG A 1 308 ? -34.047 -14.466 4.377 1.00 90.89 308 ARG A N 1
ATOM 1643 C CA . ARG A 1 308 ? -32.729 -15.044 4.173 1.00 89.27 308 ARG A CA 1
ATOM 1644 C C . ARG A 1 308 ? -32.742 -15.742 2.827 1.00 89.76 308 ARG A C 1
ATOM 1645 O O . ARG A 1 308 ? -33.728 -16.404 2.493 1.00 90.99 308 ARG A O 1
ATOM 1653 N N . ILE A 1 309 ? -31.676 -15.583 2.042 1.00 89.16 309 ILE A N 1
ATOM 1654 C CA . ILE A 1 309 ? -31.682 -15.998 0.643 1.00 84.43 309 ILE A CA 1
ATOM 1655 C C . ILE A 1 309 ? -30.572 -17.003 0.385 1.00 84.63 309 ILE A C 1
ATOM 1656 O O . ILE A 1 309 ? -29.408 -16.753 0.715 1.00 85.89 309 ILE A O 1
ATOM 1661 N N . ILE A 1 310 ? -30.938 -18.127 -0.224 1.00 81.57 310 ILE A N 1
ATOM 1662 C CA . ILE A 1 310 ? -30.013 -19.213 -0.492 1.00 82.73 310 ILE A CA 1
ATOM 1663 C C . ILE A 1 310 ? -29.952 -19.383 -1.983 1.00 87.56 310 ILE A C 1
ATOM 1664 O O . ILE A 1 310 ? -30.908 -19.888 -2.578 1.00 91.70 310 ILE A O 1
ATOM 1669 N N . ASN A 1 311 ? -28.830 -19.014 -2.604 1.00 93.38 311 ASN A N 1
ATOM 1670 C CA . ASN A 1 311 ? -28.686 -19.232 -4.069 1.00 91.12 311 ASN A CA 1
ATOM 1671 C C . ASN A 1 311 ? -27.786 -20.433 -4.339 1.00 86.81 311 ASN A C 1
ATOM 1672 O O . ASN A 1 311 ? -26.656 -20.453 -3.822 1.00 87.09 311 ASN A O 1
ATOM 1677 N N . VAL A 1 312 ? -28.278 -21.370 -5.145 1.00 84.43 312 VAL A N 1
ATOM 1678 C CA . VAL A 1 312 ? -27.499 -22.592 -5.484 1.00 87.93 312 VAL A CA 1
ATOM 1679 C C . VAL A 1 312 ? -27.624 -22.802 -6.991 1.00 101.61 312 VAL A C 1
ATOM 1680 O O . VAL A 1 312 ? -26.962 -23.711 -7.516 1.00 93.41 312 VAL A O 1
ATOM 1684 N N . ALA A 1 313 ? -28.442 -21.980 -7.648 1.00 102.43 313 ALA A N 1
ATOM 1685 C CA . ALA A 1 313 ? -28.657 -22.106 -9.105 1.00 97.88 313 ALA A CA 1
ATOM 1686 C C . ALA A 1 313 ? -27.673 -21.453 -10.071 1.00 99.68 313 ALA A C 1
ATOM 1687 O O . ALA A 1 313 ? -26.997 -22.181 -10.809 1.00 101.51 313 ALA A O 1
ATOM 1689 N N . ARG A 1 314 ? -27.631 -20.120 -10.071 1.00 104.12 314 ARG A N 1
ATOM 1690 C CA . ARG A 1 314 ? -26.683 -19.400 -10.953 1.00 107.59 314 ARG A CA 1
ATOM 1691 C C . ARG A 1 314 ? -26.552 -18.032 -10.289 1.00 106.27 314 ARG A C 1
ATOM 1692 O O . ARG A 1 314 ? -27.579 -17.480 -9.869 1.00 103.18 314 ARG A O 1
ATOM 1700 N N . GLY A 1 315 ? -25.329 -17.510 -10.226 1.00 107.44 315 GLY A N 1
ATOM 1701 C CA . GLY A 1 315 ? -25.149 -16.140 -9.720 1.00 109.27 315 GLY A CA 1
ATOM 1702 C C . GLY A 1 315 ? -25.492 -15.178 -10.835 1.00 108.43 315 GLY A C 1
ATOM 1703 O O . GLY A 1 315 ? -25.769 -15.649 -11.950 1.00 107.17 315 GLY A O 1
ATOM 1704 N N . GLY A 1 316 ? -25.483 -13.879 -10.566 1.00 110.30 316 GLY A N 1
ATOM 1705 C CA . GLY A 1 316 ? -25.917 -12.940 -11.613 1.00 111.80 316 GLY A CA 1
ATOM 1706 C C . GLY A 1 316 ? -27.418 -12.763 -11.561 1.00 110.18 316 GLY A C 1
ATOM 1707 O O . GLY A 1 316 ? -27.863 -11.614 -11.613 1.00 109.44 316 GLY A O 1
ATOM 1708 N N . VAL A 1 317 ? -28.171 -13.858 -11.473 1.00 97.49 317 VAL A N 1
ATOM 1709 C CA . VAL A 1 317 ? -29.641 -13.716 -11.291 1.00 95.31 317 VAL A CA 1
ATOM 1710 C C . VAL A 1 317 ? -29.832 -12.729 -10.141 1.00 103.89 317 VAL A C 1
ATOM 1711 O O . VAL A 1 317 ? -30.914 -12.128 -10.043 1.00 101.15 317 VAL A O 1
ATOM 1715 N N . ILE A 1 318 ? -28.797 -12.555 -9.322 1.00 103.60 318 ILE A N 1
ATOM 1716 C CA . ILE A 1 318 ? -28.838 -11.630 -8.202 1.00 92.81 318 ILE A CA 1
ATOM 1717 C C . ILE A 1 318 ? -27.911 -10.464 -8.515 1.00 97.44 318 ILE A C 1
ATOM 1718 O O . ILE A 1 318 ? -26.747 -10.680 -8.872 1.00 99.95 318 ILE A O 1
ATOM 1723 N N . ASP A 1 319 ? -28.420 -9.236 -8.367 1.00 101.85 319 ASP A N 1
ATOM 1724 C CA . ASP A 1 319 ? -27.587 -8.031 -8.456 1.00 102.11 319 ASP A CA 1
ATOM 1725 C C . ASP A 1 319 ? -26.741 -8.006 -7.190 1.00 101.51 319 ASP A C 1
ATOM 1726 O O . ASP A 1 319 ? -27.220 -7.593 -6.130 1.00 98.49 319 ASP A O 1
ATOM 1731 N N . GLU A 1 320 ? -25.496 -8.492 -7.286 1.00 102.61 320 GLU A N 1
ATOM 1732 C CA . GLU A 1 320 ? -24.613 -8.597 -6.119 1.00 90.44 320 GLU A CA 1
ATOM 1733 C C . GLU A 1 320 ? -24.547 -7.296 -5.328 1.00 92.78 320 GLU A C 1
ATOM 1734 O O . GLU A 1 320 ? -24.820 -7.272 -4.123 1.00 92.41 320 GLU A O 1
ATOM 1740 N N . GLU A 1 321 ? -24.194 -6.199 -6.003 1.00 100.60 321 GLU A N 1
ATOM 1741 C CA . GLU A 1 321 ? -24.206 -4.870 -5.384 1.00 99.44 321 GLU A CA 1
ATOM 1742 C C . GLU A 1 321 ? -25.462 -4.625 -4.540 1.00 93.46 321 GLU A C 1
ATOM 1743 O O . GLU A 1 321 ? -25.386 -4.073 -3.440 1.00 97.76 321 GLU A O 1
ATOM 1749 N N . ALA A 1 322 ? -26.630 -5.011 -5.051 1.00 94.57 322 ALA A N 1
ATOM 1750 C CA . ALA A 1 322 ? -27.886 -4.744 -4.364 1.00 92.05 322 ALA A CA 1
ATOM 1751 C C . ALA A 1 322 ? -28.118 -5.708 -3.219 1.00 94.54 322 ALA A C 1
ATOM 1752 O O . ALA A 1 322 ? -28.678 -5.315 -2.188 1.00 100.30 322 ALA A O 1
ATOM 1754 N N . LEU A 1 323 ? -27.731 -6.975 -3.385 1.00 96.02 323 LEU A N 1
ATOM 1755 C CA . LEU A 1 323 ? -27.777 -7.904 -2.261 1.00 89.77 323 LEU A CA 1
ATOM 1756 C C . LEU A 1 323 ? -26.936 -7.384 -1.115 1.00 86.66 323 LEU A C 1
ATOM 1757 O O . LEU A 1 323 ? -27.381 -7.382 0.033 1.00 88.10 323 LEU A O 1
ATOM 1762 N N . VAL A 1 324 ? -25.711 -6.930 -1.414 1.00 87.65 324 VAL A N 1
ATOM 1763 C CA . VAL A 1 324 ? -24.859 -6.358 -0.374 1.00 86.45 324 VAL A CA 1
ATOM 1764 C C . VAL A 1 324 ? -25.538 -5.168 0.279 1.00 87.65 324 VAL A C 1
ATOM 1765 O O . VAL A 1 324 ? -25.571 -5.065 1.510 1.00 91.09 324 VAL A O 1
ATOM 1769 N N . ARG A 1 325 ? -26.134 -4.277 -0.517 1.00 91.39 325 ARG A N 1
ATOM 1770 C CA . ARG A 1 325 ? -26.728 -3.100 0.106 1.00 95.65 325 ARG A CA 1
ATOM 1771 C C . ARG A 1 325 ? -27.983 -3.464 0.904 1.00 94.97 325 ARG A C 1
ATOM 1772 O O . ARG A 1 325 ? -28.373 -2.701 1.793 1.00 93.72 325 ARG A O 1
ATOM 1780 N N . ALA A 1 326 ? -28.596 -4.626 0.634 1.00 91.97 326 ALA A N 1
ATOM 1781 C CA . ALA A 1 326 ? -29.778 -5.094 1.358 1.00 94.15 326 ALA A CA 1
ATOM 1782 C C . ALA A 1 326 ? -29.438 -5.863 2.637 1.00 94.30 326 ALA A C 1
ATOM 1783 O O . ALA A 1 326 ? -30.279 -5.971 3.547 1.00 90.92 326 ALA A O 1
ATOM 1785 N N . LEU A 1 327 ? -28.234 -6.433 2.690 1.00 94.52 327 LEU A N 1
ATOM 1786 C CA . LEU A 1 327 ? -27.707 -7.035 3.900 1.00 89.76 327 LEU A CA 1
ATOM 1787 C C . LEU A 1 327 ? -27.208 -5.958 4.839 1.00 94.90 327 LEU A C 1
ATOM 1788 O O . LEU A 1 327 ? -27.434 -6.036 6.055 1.00 95.01 327 LEU A O 1
ATOM 1793 N N . ASP A 1 328 ? -26.501 -4.960 4.279 1.00 92.24 328 ASP A N 1
ATOM 1794 C CA . ASP A 1 328 ? -25.960 -3.896 5.112 1.00 89.06 328 ASP A CA 1
ATOM 1795 C C . ASP A 1 328 ? -27.088 -3.045 5.674 1.00 90.08 328 ASP A C 1
ATOM 1796 O O . ASP A 1 328 ? -26.901 -2.375 6.686 1.00 95.35 328 ASP A O 1
ATOM 1801 N N . SER A 1 329 ? -28.247 -3.026 5.023 1.00 92.37 329 SER A N 1
ATOM 1802 C CA . SER A 1 329 ? -29.392 -2.261 5.502 1.00 92.14 329 SER A CA 1
ATOM 1803 C C . SER A 1 329 ? -30.311 -3.102 6.359 1.00 87.06 329 SER A C 1
ATOM 1804 O O . SER A 1 329 ? -31.213 -2.558 7.012 1.00 86.55 329 SER A O 1
ATOM 1807 N N . GLY A 1 330 ? -30.099 -4.412 6.358 1.00 86.56 330 GLY A N 1
ATOM 1808 C CA . GLY A 1 330 ? -30.890 -5.313 7.156 1.00 94.49 330 GLY A CA 1
ATOM 1809 C C . GLY A 1 330 ? -32.190 -5.750 6.532 1.00 96.70 330 GLY A C 1
ATOM 1810 O O . GLY A 1 330 ? -32.993 -6.403 7.211 1.00 98.38 330 GLY A O 1
ATOM 1811 N N . VAL A 1 331 ? -32.438 -5.413 5.265 1.00 95.89 331 VAL A N 1
ATOM 1812 C CA . VAL A 1 331 ? -33.612 -5.963 4.613 1.00 92.22 331 VAL A CA 1
ATOM 1813 C C . VAL A 1 331 ? -33.447 -7.462 4.505 1.00 95.01 331 VAL A C 1
ATOM 1814 O O . VAL A 1 331 ? -34.230 -8.240 5.056 1.00 96.97 331 VAL A O 1
ATOM 1818 N N . VAL A 1 332 ? -32.400 -7.870 3.792 1.00 91.67 332 VAL A N 1
ATOM 1819 C CA . VAL A 1 332 ? -31.951 -9.255 3.815 1.00 93.75 332 VAL A CA 1
ATOM 1820 C C . VAL A 1 332 ? -31.194 -9.498 5.108 1.00 96.44 332 VAL A C 1
ATOM 1821 O O . VAL A 1 332 ? -30.180 -8.841 5.380 1.00 93.84 332 VAL A O 1
ATOM 1825 N N . ALA A 1 333 ? -31.712 -10.440 5.906 1.00 96.85 333 ALA A N 1
ATOM 1826 C CA . ALA A 1 333 ? -31.090 -10.886 7.143 1.00 91.43 333 ALA A CA 1
ATOM 1827 C C . ALA A 1 333 ? -29.705 -11.466 6.897 1.00 92.12 333 ALA A C 1
ATOM 1828 O O . ALA A 1 333 ? -28.701 -10.935 7.386 1.00 91.26 333 ALA A O 1
ATOM 1830 N N . GLN A 1 334 ? -29.636 -12.574 6.155 1.00 90.97 334 GLN A N 1
ATOM 1831 C CA . GLN A 1 334 ? -28.353 -13.150 5.777 1.00 90.49 334 GLN A CA 1
ATOM 1832 C C . GLN A 1 334 ? -28.541 -14.008 4.520 1.00 90.46 334 GLN A C 1
ATOM 1833 O O . GLN A 1 334 ? -29.666 -14.366 4.154 1.00 89.33 334 GLN A O 1
ATOM 1839 N N . ALA A 1 335 ? -27.424 -14.301 3.840 1.00 90.23 335 ALA A N 1
ATOM 1840 C CA . ALA A 1 335 ? -27.452 -14.921 2.513 1.00 87.12 335 ALA A CA 1
ATOM 1841 C C . ALA A 1 335 ? -26.456 -16.079 2.434 1.00 86.31 335 ALA A C 1
ATOM 1842 O O . ALA A 1 335 ? -25.325 -15.969 2.911 1.00 88.14 335 ALA A O 1
ATOM 1844 N N . ALA A 1 336 ? -26.896 -17.205 1.876 1.00 75.53 336 ALA A N 1
ATOM 1845 C CA . ALA A 1 336 ? -26.059 -18.384 1.705 1.00 75.47 336 ALA A CA 1
ATOM 1846 C C . ALA A 1 336 ? -25.940 -18.633 0.210 1.00 86.51 336 ALA A C 1
ATOM 1847 O O . ALA A 1 336 ? -26.917 -19.025 -0.448 1.00 86.08 336 ALA A O 1
ATOM 1849 N N . LEU A 1 337 ? -24.738 -18.394 -0.317 1.00 89.85 337 LEU A N 1
ATOM 1850 C CA . LEU A 1 337 ? -24.458 -18.353 -1.746 1.00 79.48 337 LEU A CA 1
ATOM 1851 C C . LEU A 1 337 ? -23.425 -19.435 -2.070 1.00 82.92 337 LEU A C 1
ATOM 1852 O O . LEU A 1 337 ? -22.322 -19.438 -1.512 1.00 81.02 337 LEU A O 1
ATOM 1857 N N . ASP A 1 338 ? -23.811 -20.376 -2.945 1.00 88.49 338 ASP A N 1
ATOM 1858 C CA . ASP A 1 338 ? -22.943 -21.367 -3.593 1.00 92.61 338 ASP A CA 1
ATOM 1859 C C . ASP A 1 338 ? -22.398 -20.943 -4.969 1.00 97.40 338 ASP A C 1
ATOM 1860 O O . ASP A 1 338 ? -21.250 -21.258 -5.310 1.00 99.56 338 ASP A O 1
ATOM 1865 N N . VAL A 1 339 ? -23.212 -20.286 -5.791 1.00 95.60 339 VAL A N 1
ATOM 1866 C CA . VAL A 1 339 ? -22.795 -19.816 -7.095 1.00 93.93 339 VAL A CA 1
ATOM 1867 C C . VAL A 1 339 ? -22.552 -18.315 -7.053 1.00 98.82 339 VAL A C 1
ATOM 1868 O O . VAL A 1 339 ? -23.127 -17.574 -6.242 1.00 93.11 339 VAL A O 1
ATOM 1872 N N . PHE A 1 340 ? -21.721 -17.852 -7.988 1.00 108.29 340 PHE A N 1
ATOM 1873 C CA . PHE A 1 340 ? -21.367 -16.446 -8.068 1.00 108.31 340 PHE A CA 1
ATOM 1874 C C . PHE A 1 340 ? -21.505 -15.986 -9.510 1.00 108.44 340 PHE A C 1
ATOM 1875 O O . PHE A 1 340 ? -21.719 -16.798 -10.420 1.00 108.31 340 PHE A O 1
ATOM 1883 N N . THR A 1 341 ? -21.426 -14.658 -9.697 1.00 109.88 341 THR A N 1
ATOM 1884 C CA . THR A 1 341 ? -21.429 -14.078 -11.040 1.00 104.87 341 THR A CA 1
ATOM 1885 C C . THR A 1 341 ? -20.103 -14.292 -11.737 1.00 102.04 341 THR A C 1
ATOM 1886 O O . THR A 1 341 ? -20.034 -14.208 -12.962 1.00 108.25 341 THR A O 1
ATOM 1890 N N . LYS A 1 342 ? -19.063 -14.615 -10.987 1.00 102.55 342 LYS A N 1
ATOM 1891 C CA . LYS A 1 342 ? -17.745 -14.841 -11.555 1.00 104.48 342 LYS A CA 1
ATOM 1892 C C . LYS A 1 342 ? -17.024 -15.802 -10.632 1.00 105.39 342 LYS A C 1
ATOM 1893 O O . LYS A 1 342 ? -16.768 -15.466 -9.479 1.00 112.67 342 LYS A O 1
ATOM 1899 N N . GLU A 1 343 ? -16.750 -17.010 -11.103 1.00 104.75 343 GLU A N 1
ATOM 1900 C CA . GLU A 1 343 ? -16.055 -17.985 -10.273 1.00 107.54 343 GLU A CA 1
ATOM 1901 C C . GLU A 1 343 ? -14.673 -18.248 -10.859 1.00 103.06 343 GLU A C 1
ATOM 1902 O O . GLU A 1 343 ? -14.580 -18.631 -12.026 1.00 110.88 343 GLU A O 1
ATOM 1908 N N . PRO A 1 344 ? -13.580 -18.081 -10.092 1.00 104.53 344 PRO A N 1
ATOM 1909 C CA . PRO A 1 344 ? -13.512 -17.574 -8.712 1.00 111.20 344 PRO A CA 1
ATOM 1910 C C . PRO A 1 344 ? -13.834 -16.087 -8.626 1.00 111.20 344 PRO A C 1
ATOM 1911 O O . PRO A 1 344 ? -13.462 -15.287 -9.491 1.00 111.76 344 PRO A O 1
ATOM 1915 N N . PRO A 1 345 ? -14.548 -15.708 -7.570 1.00 107.32 345 PRO A N 1
ATOM 1916 C CA . PRO A 1 345 ? -14.964 -14.313 -7.433 1.00 108.99 345 PRO A CA 1
ATOM 1917 C C . PRO A 1 345 ? -13.767 -13.414 -7.200 1.00 108.43 345 PRO A C 1
ATOM 1918 O O . PRO A 1 345 ? -12.651 -13.860 -6.922 1.00 108.20 345 PRO A O 1
ATOM 1922 N N . ALA A 1 346 ? -14.016 -12.121 -7.360 1.00 104.08 346 ALA A N 1
ATOM 1923 C CA . ALA A 1 346 ? -12.994 -11.129 -7.080 1.00 111.71 346 ALA A CA 1
ATOM 1924 C C . ALA A 1 346 ? -12.508 -11.252 -5.639 1.00 117.60 346 ALA A C 1
ATOM 1925 O O . ALA A 1 346 ? -13.283 -11.524 -4.717 1.00 122.23 346 ALA A O 1
ATOM 1927 N N . ALA A 1 347 ? -11.203 -11.047 -5.448 1.00 115.02 347 ALA A N 1
ATOM 1928 C CA . ALA A 1 347 ? -10.602 -11.182 -4.123 1.00 122.18 347 ALA A CA 1
ATOM 1929 C C . ALA A 1 347 ? -11.138 -10.174 -3.102 1.00 124.90 347 ALA A C 1
ATOM 1930 O O . ALA A 1 347 ? -10.956 -10.381 -1.896 1.00 122.19 347 ALA A O 1
ATOM 1932 N N . ASP A 1 348 ? -11.793 -9.103 -3.555 1.00 124.29 348 ASP A N 1
ATOM 1933 C CA . ASP A 1 348 ? -12.340 -8.051 -2.699 1.00 124.22 348 ASP A CA 1
ATOM 1934 C C . ASP A 1 348 ? -13.856 -8.116 -2.624 1.00 119.94 348 ASP A C 1
ATOM 1935 O O . ASP A 1 348 ? -14.496 -7.196 -2.094 1.00 113.68 348 ASP A O 1
ATOM 1940 N N . ASN A 1 349 ? -14.439 -9.180 -3.153 1.00 118.51 349 ASN A N 1
ATOM 1941 C CA . ASN A 1 349 ? -15.859 -9.192 -3.443 1.00 114.68 349 ASN A CA 1
ATOM 1942 C C . ASN A 1 349 ? -16.668 -9.114 -2.152 1.00 106.48 349 ASN A C 1
ATOM 1943 O O . ASN A 1 349 ? -16.474 -9.911 -1.231 1.00 104.67 349 ASN A O 1
ATOM 1948 N N . LYS A 1 350 ? -17.583 -8.148 -2.095 1.00 104.80 350 LYS A N 1
ATOM 1949 C CA . LYS A 1 350 ? -18.212 -7.799 -0.831 1.00 94.60 350 LYS A CA 1
ATOM 1950 C C . LYS A 1 350 ? -19.183 -8.877 -0.349 1.00 92.70 350 LYS A C 1
ATOM 1951 O O . LYS A 1 350 ? -19.304 -9.092 0.860 1.00 96.15 350 LYS A O 1
ATOM 1957 N N . LEU A 1 351 ? -19.889 -9.567 -1.253 1.00 94.01 351 LEU A N 1
ATOM 1958 C CA . LEU A 1 351 ? -20.658 -10.731 -0.799 1.00 93.17 351 LEU A CA 1
ATOM 1959 C C . LEU A 1 351 ? -19.774 -11.808 -0.205 1.00 93.91 351 LEU A C 1
ATOM 1960 O O . LEU A 1 351 ? -20.100 -12.363 0.848 1.00 95.77 351 LEU A O 1
ATOM 1965 N N . VAL A 1 352 ? -18.700 -12.178 -0.891 1.00 95.73 352 VAL A N 1
ATOM 1966 C CA . VAL A 1 352 ? -17.903 -13.288 -0.394 1.00 97.29 352 VAL A CA 1
ATOM 1967 C C . VAL A 1 352 ? -17.397 -12.967 1.007 1.00 99.09 352 VAL A C 1
ATOM 1968 O O . VAL A 1 352 ? -17.491 -13.787 1.923 1.00 105.22 352 VAL A O 1
ATOM 1972 N N . LEU A 1 353 ? -16.917 -11.745 1.211 1.00 100.14 353 LEU A N 1
ATOM 1973 C CA . LEU A 1 353 ? -16.298 -11.354 2.471 1.00 97.90 353 LEU A CA 1
ATOM 1974 C C . LEU A 1 353 ? -17.289 -10.876 3.528 1.00 99.23 353 LEU A C 1
ATOM 1975 O O . LEU A 1 353 ? -16.874 -10.596 4.658 1.00 107.58 353 LEU A O 1
ATOM 1980 N N . HIS A 1 354 ? -18.575 -10.799 3.213 1.00 99.03 354 HIS A N 1
ATOM 1981 C CA . HIS A 1 354 ? -19.539 -10.172 4.103 1.00 96.09 354 HIS A CA 1
ATOM 1982 C C . HIS A 1 354 ? -19.791 -11.054 5.326 1.00 93.38 354 HIS A C 1
ATOM 1983 O O . HIS A 1 354 ? -19.629 -12.282 5.290 1.00 91.74 354 HIS A O 1
ATOM 1990 N N . GLY A 1 355 ? -20.182 -10.402 6.424 1.00 92.68 355 GLY A N 1
ATOM 1991 C CA . GLY A 1 355 ? -20.343 -11.118 7.679 1.00 89.28 355 GLY A CA 1
ATOM 1992 C C . GLY A 1 355 ? -21.537 -12.052 7.676 1.00 85.04 355 GLY A C 1
ATOM 1993 O O . GLY A 1 355 ? -21.436 -13.203 8.101 1.00 86.89 355 GLY A O 1
ATOM 1994 N N . ASN A 1 356 ? -22.672 -11.578 7.179 1.00 88.77 356 ASN A N 1
ATOM 1995 C CA . ASN A 1 356 ? -23.901 -12.362 7.179 1.00 90.06 356 ASN A CA 1
ATOM 1996 C C . ASN A 1 356 ? -24.017 -13.303 5.982 1.00 91.01 356 ASN A C 1
ATOM 1997 O O . ASN A 1 356 ? -25.081 -13.882 5.753 1.00 89.88 356 ASN A O 1
ATOM 2002 N N . VAL A 1 357 ? -22.979 -13.480 5.184 1.00 91.98 357 VAL A N 1
ATOM 2003 C CA . VAL A 1 357 ? -23.073 -14.338 4.020 1.00 88.53 357 VAL A CA 1
ATOM 2004 C C . VAL A 1 357 ? -22.265 -15.595 4.263 1.00 89.32 357 VAL A C 1
ATOM 2005 O O . VAL A 1 357 ? -21.094 -15.533 4.654 1.00 92.76 357 VAL A O 1
ATOM 2009 N N . THR A 1 358 ? -22.896 -16.731 4.041 1.00 88.70 358 THR A N 1
ATOM 2010 C CA . THR A 1 358 ? -22.215 -18.006 3.973 1.00 90.50 358 THR A CA 1
ATOM 2011 C C . THR A 1 358 ? -21.991 -18.362 2.520 1.00 94.64 358 THR A C 1
ATOM 2012 O O . THR A 1 358 ? -22.949 -18.422 1.743 1.00 93.15 358 THR A O 1
ATOM 2016 N N . VAL A 1 359 ? -20.738 -18.623 2.166 1.00 94.31 359 VAL A N 1
ATOM 2017 C CA . VAL A 1 359 ? -20.318 -18.826 0.789 1.00 89.38 359 VAL A CA 1
ATOM 2018 C C . VAL A 1 359 ? -19.638 -20.176 0.666 1.00 90.28 359 VAL A C 1
ATOM 2019 O O . VAL A 1 359 ? -18.841 -20.559 1.521 1.00 91.35 359 VAL A O 1
ATOM 2023 N N . THR A 1 360 ? -19.948 -20.894 -0.396 1.00 92.96 360 THR A N 1
ATOM 2024 C CA . THR A 1 360 ? -19.171 -22.069 -0.749 1.00 97.11 360 THR A CA 1
ATOM 2025 C C . THR A 1 360 ? -18.757 -21.956 -2.207 1.00 97.59 360 THR A C 1
ATOM 2026 O O . THR A 1 360 ? -19.436 -21.282 -2.993 1.00 95.04 360 THR A O 1
ATOM 2030 N N . PRO A 1 361 ? -17.620 -22.560 -2.599 1.00 96.68 361 PRO A N 1
ATOM 2031 C CA . PRO A 1 361 ? -17.127 -22.424 -3.981 1.00 97.92 361 PRO A CA 1
ATOM 2032 C C . PRO A 1 361 ? -17.777 -23.405 -4.967 1.00 98.36 361 PRO A C 1
ATOM 2033 O O . PRO A 1 361 ? -17.176 -24.366 -5.421 1.00 100.45 361 PRO A O 1
ATOM 2037 N N . HIS A 1 362 ? -19.033 -23.135 -5.321 1.00 99.98 362 HIS A N 1
ATOM 2038 C CA . HIS A 1 362 ? -19.797 -23.897 -6.318 1.00 103.16 362 HIS A CA 1
ATOM 2039 C C . HIS A 1 362 ? -19.635 -25.396 -6.069 1.00 101.92 362 HIS A C 1
ATOM 2040 O O . HIS A 1 362 ? -19.319 -26.181 -6.968 1.00 99.24 362 HIS A O 1
ATOM 2047 N N . LEU A 1 363 ? -19.827 -25.766 -4.796 1.00 97.25 363 LEU A N 1
ATOM 2048 C CA . LEU A 1 363 ? -19.743 -27.125 -4.269 1.00 96.33 363 LEU A CA 1
ATOM 2049 C C . LEU A 1 363 ? -21.033 -27.895 -4.464 1.00 94.76 363 LEU A C 1
ATOM 2050 O O . LEU A 1 363 ? -21.137 -29.031 -3.983 1.00 91.34 363 LEU A O 1
ATOM 2055 N N . GLY A 1 364 ? -21.998 -27.299 -5.178 1.00 94.27 364 GLY A N 1
ATOM 2056 C CA . GLY A 1 364 ? -23.352 -27.832 -5.216 1.00 95.18 364 GLY A CA 1
ATOM 2057 C C . GLY A 1 364 ? -23.420 -29.323 -5.478 1.00 97.50 364 GLY A C 1
ATOM 2058 O O . GLY A 1 364 ? -24.176 -30.043 -4.820 1.00 93.18 364 GLY A O 1
ATOM 2059 N N . ALA A 1 365 ? -22.629 -29.805 -6.435 1.00 98.26 365 ALA A N 1
ATOM 2060 C CA . ALA A 1 365 ? -22.648 -31.210 -6.789 1.00 93.25 365 ALA A CA 1
ATOM 2061 C C . ALA A 1 365 ? -21.445 -31.977 -6.251 1.00 100.55 365 ALA A C 1
ATOM 2062 O O . ALA A 1 365 ? -21.211 -33.109 -6.677 1.00 109.60 365 ALA A O 1
ATOM 2064 N N . SER A 1 366 ? -20.689 -31.416 -5.316 1.00 97.48 366 SER A N 1
ATOM 2065 C CA . SER A 1 366 ? -19.459 -32.087 -4.887 1.00 98.12 366 SER A CA 1
ATOM 2066 C C . SER A 1 366 ? -19.696 -33.103 -3.764 1.00 102.81 366 SER A C 1
ATOM 2067 O O . SER A 1 366 ? -19.081 -33.028 -2.702 1.00 108.08 366 SER A O 1
ATOM 2070 N N . THR A 1 367 ? -20.591 -34.070 -3.966 1.00 100.37 367 THR A N 1
ATOM 2071 C CA . THR A 1 367 ? -20.634 -35.245 -3.103 1.00 102.06 367 THR A CA 1
ATOM 2072 C C . THR A 1 367 ? -20.105 -36.445 -3.859 1.00 101.84 367 THR A C 1
ATOM 2073 O O . THR A 1 367 ? -20.470 -36.675 -5.015 1.00 105.02 367 THR A O 1
ATOM 2077 N N . VAL A 1 368 ? -19.220 -37.182 -3.187 1.00 100.50 368 VAL A N 1
ATOM 2078 C CA . VAL A 1 368 ? -18.679 -38.442 -3.685 1.00 98.99 368 VAL A CA 1
ATOM 2079 C C . VAL A 1 368 ? -19.701 -39.348 -4.361 1.00 106.95 368 VAL A C 1
ATOM 2080 O O . VAL A 1 368 ? -19.382 -40.050 -5.333 1.00 113.57 368 VAL A O 1
ATOM 2084 N N . GLU A 1 369 ? -20.938 -39.366 -3.856 1.00 105.82 369 GLU A N 1
ATOM 2085 C CA . GLU A 1 369 ? -22.002 -40.137 -4.495 1.00 106.87 369 GLU A CA 1
ATOM 2086 C C . GLU A 1 369 ? -22.371 -39.531 -5.841 1.00 111.24 369 GLU A C 1
ATOM 2087 O O . GLU A 1 369 ? -22.412 -40.224 -6.866 1.00 117.18 369 GLU A O 1
ATOM 2093 N N . ALA A 1 370 ? -22.666 -38.226 -5.854 1.00 108.71 370 ALA A N 1
ATOM 2094 C CA . ALA A 1 370 ? -23.091 -37.581 -7.091 1.00 107.10 370 ALA A CA 1
ATOM 2095 C C . ALA A 1 370 ? -21.962 -37.503 -8.102 1.00 107.52 370 ALA A C 1
ATOM 2096 O O . ALA A 1 370 ? -22.218 -37.293 -9.290 1.00 110.63 370 ALA A O 1
ATOM 2098 N N . GLN A 1 371 ? -20.710 -37.648 -7.660 1.00 108.40 371 GLN A N 1
ATOM 2099 C CA . GLN A 1 371 ? -19.616 -37.655 -8.626 1.00 107.22 371 GLN A CA 1
ATOM 2100 C C . GLN A 1 371 ? -19.551 -38.983 -9.367 1.00 104.95 371 GLN A C 1
ATOM 2101 O O . GLN A 1 371 ? -19.827 -39.041 -10.575 1.00 108.08 371 GLN A O 1
ATOM 2107 N N . GLU A 1 372 ? -19.182 -40.057 -8.669 1.00 98.60 372 GLU A N 1
ATOM 2108 C CA . GLU A 1 372 ? -19.277 -41.378 -9.283 1.00 108.08 372 GLU A CA 1
ATOM 2109 C C . GLU A 1 372 ? -20.617 -41.630 -9.985 1.00 108.94 372 GLU A C 1
ATOM 2110 O O . GLU A 1 372 ? -20.663 -42.363 -10.989 1.00 107.86 372 GLU A O 1
ATOM 2116 N N . GLY A 1 373 ? -21.707 -41.024 -9.503 1.00 105.15 373 GLY A N 1
ATOM 2117 C CA . GLY A 1 373 ? -23.009 -41.320 -10.076 1.00 104.67 373 GLY A CA 1
ATOM 2118 C C . GLY A 1 373 ? -23.275 -40.615 -11.385 1.00 103.20 373 GLY A C 1
ATOM 2119 O O . GLY A 1 373 ? -24.064 -41.097 -12.203 1.00 102.25 373 GLY A O 1
ATOM 2120 N N . VAL A 1 374 ? -22.658 -39.454 -11.584 1.00 103.07 374 VAL A N 1
ATOM 2121 C CA . VAL A 1 374 ? -22.792 -38.733 -12.837 1.00 98.02 374 VAL A CA 1
ATOM 2122 C C . VAL A 1 374 ? -21.867 -39.313 -13.886 1.00 107.25 374 VAL A C 1
ATOM 2123 O O . VAL A 1 374 ? -22.253 -39.421 -15.059 1.00 113.28 374 VAL A O 1
ATOM 2127 N N . ALA A 1 375 ? -20.656 -39.734 -13.491 1.00 107.95 375 ALA A N 1
ATOM 2128 C CA . ALA A 1 375 ? -19.803 -40.478 -14.421 1.00 105.51 375 ALA A CA 1
ATOM 2129 C C . ALA A 1 375 ? -20.594 -41.605 -15.089 1.00 107.97 375 ALA A C 1
ATOM 2130 O O . ALA A 1 375 ? -20.769 -41.617 -16.316 1.00 112.05 375 ALA A O 1
ATOM 2132 N N . ILE A 1 376 ? -21.155 -42.509 -14.274 1.00 108.44 376 ILE A N 1
ATOM 2133 C CA . ILE A 1 376 ? -21.904 -43.664 -14.769 1.00 107.79 376 ILE A CA 1
ATOM 2134 C C . ILE A 1 376 ? -23.192 -43.252 -15.487 1.00 109.18 376 ILE A C 1
ATOM 2135 O O . ILE A 1 376 ? -23.754 -44.027 -16.265 1.00 114.92 376 ILE A O 1
ATOM 2140 N N . GLU A 1 377 ? -23.657 -42.027 -15.293 1.00 111.35 377 GLU A N 1
ATOM 2141 C CA . GLU A 1 377 ? -24.909 -41.648 -15.930 1.00 110.51 377 GLU A CA 1
ATOM 2142 C C . GLU A 1 377 ? -24.672 -41.319 -17.396 1.00 110.57 377 GLU A C 1
ATOM 2143 O O . GLU A 1 377 ? -25.224 -42.011 -18.254 1.00 111.12 377 GLU A O 1
ATOM 2149 N N . ILE A 1 378 ? -23.853 -40.296 -17.702 1.00 110.70 378 ILE A N 1
ATOM 2150 C CA . ILE A 1 378 ? -23.505 -39.975 -19.096 1.00 110.17 378 ILE A CA 1
ATOM 2151 C C . ILE A 1 378 ? -22.882 -41.166 -19.801 1.00 105.29 378 ILE A C 1
ATOM 2152 O O . I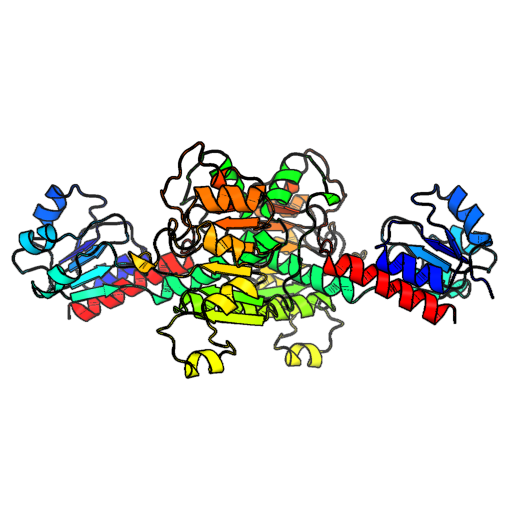LE A 1 378 ? -23.090 -41.354 -21.007 1.00 109.43 378 ILE A O 1
ATOM 2157 N N . ALA A 1 379 ? -22.065 -41.935 -19.087 1.00 101.57 379 ALA A N 1
ATOM 2158 C CA . ALA A 1 379 ? -21.493 -43.131 -19.700 1.00 106.22 379 ALA A CA 1
ATOM 2159 C C . ALA A 1 379 ? -22.593 -43.973 -20.337 1.00 108.08 379 ALA A C 1
ATOM 2160 O O . ALA A 1 379 ? -22.596 -44.214 -21.554 1.00 108.55 379 ALA A O 1
ATOM 2162 N N . GLU A 1 380 ? -23.572 -44.375 -19.520 1.00 109.87 380 GLU A N 1
ATOM 2163 C CA . GLU A 1 380 ? -24.762 -45.066 -20.008 1.00 110.13 380 GLU A CA 1
ATOM 2164 C C . GLU A 1 380 ? -25.510 -44.226 -21.038 1.00 110.30 380 GLU A C 1
ATOM 2165 O O . GLU A 1 380 ? -26.087 -44.767 -21.988 1.00 111.95 380 GLU A O 1
ATOM 2171 N N . ALA A 1 381 ? -25.530 -42.899 -20.849 1.00 108.65 381 ALA A N 1
ATOM 2172 C CA . ALA A 1 381 ? -26.312 -42.028 -21.726 1.00 106.77 381 ALA A CA 1
ATOM 2173 C C . ALA A 1 381 ? -25.674 -41.916 -23.095 1.00 104.97 381 ALA A C 1
ATOM 2174 O O . ALA A 1 381 ? -26.371 -41.902 -24.114 1.00 104.09 381 ALA A O 1
ATOM 2176 N N . VAL A 1 382 ? -24.348 -41.799 -23.124 1.00 108.66 382 VAL A N 1
ATOM 2177 C CA . VAL A 1 382 ? -23.608 -41.740 -24.377 1.00 102.84 382 VAL A CA 1
ATOM 2178 C C . VAL A 1 382 ? -23.658 -43.090 -25.081 1.00 102.37 382 VAL A C 1
ATOM 2179 O O . VAL A 1 382 ? -23.971 -43.173 -26.271 1.00 104.11 382 VAL A O 1
ATOM 2183 N N . ILE A 1 383 ? -23.372 -44.166 -24.341 1.00 100.30 383 ILE A N 1
ATOM 2184 C CA . ILE A 1 383 ? -23.353 -45.512 -24.919 1.00 98.50 383 ILE A CA 1
ATOM 2185 C C . ILE A 1 383 ? -24.693 -45.855 -25.552 1.00 103.57 383 ILE A C 1
ATOM 2186 O O . ILE A 1 383 ? -24.746 -46.368 -26.673 1.00 110.13 383 ILE A O 1
ATOM 2191 N N . GLY A 1 384 ? -25.791 -45.560 -24.861 1.00 105.60 384 GLY A N 1
ATOM 2192 C CA . GLY A 1 384 ? -27.108 -45.839 -25.418 1.00 110.65 384 GLY A CA 1
ATOM 2193 C C . GLY A 1 384 ? -27.397 -45.060 -26.688 1.00 114.92 384 GLY A C 1
ATOM 2194 O O . GLY A 1 384 ? -27.912 -45.618 -27.663 1.00 117.21 384 GLY A O 1
ATOM 2195 N N . ALA A 1 385 ? -27.090 -43.756 -26.695 1.00 111.81 385 ALA A N 1
ATOM 2196 C CA . ALA A 1 385 ? -27.181 -42.977 -27.930 1.00 108.46 385 ALA A CA 1
ATOM 2197 C C . ALA A 1 385 ? -26.338 -43.609 -29.018 1.00 111.40 385 ALA A C 1
ATOM 2198 O O . ALA A 1 385 ? -26.821 -43.872 -30.125 1.00 117.95 385 ALA A O 1
ATOM 2200 N N . LEU A 1 386 ? -25.079 -43.901 -28.693 1.00 112.47 386 LEU A N 1
ATOM 2201 C CA . LEU A 1 386 ? -24.122 -44.398 -29.671 1.00 110.82 386 LEU A CA 1
ATOM 2202 C C . LEU A 1 386 ? -24.621 -45.680 -30.340 1.00 115.92 386 LEU A C 1
ATOM 2203 O O . LEU A 1 386 ? -24.393 -45.886 -31.541 1.00 118.61 386 LEU A O 1
ATOM 2208 N N . LYS A 1 387 ? -25.303 -46.549 -29.588 1.00 116.05 387 LYS A N 1
ATOM 2209 C CA . LYS A 1 387 ? -26.056 -47.648 -30.195 1.00 118.40 387 LYS A CA 1
ATOM 2210 C C . LYS A 1 387 ? -27.096 -47.019 -31.127 1.00 122.62 387 LYS A C 1
ATOM 2211 O O . LYS A 1 387 ? -28.008 -47.689 -31.609 1.00 135.77 387 LYS A O 1
ATOM 2217 N N . GLY B 1 83 ? -53.297 -10.254 46.678 1.00 113.75 83 GLY B N 1
ATOM 2218 C CA . GLY B 1 83 ? -52.451 -11.439 46.534 1.00 111.89 83 GLY B CA 1
ATOM 2219 C C . GLY B 1 83 ? -51.283 -11.144 45.634 1.00 115.61 83 GLY B C 1
ATOM 2220 O O . GLY B 1 83 ? -51.415 -11.088 44.427 1.00 114.95 83 GLY B O 1
ATOM 2221 N N . LYS B 1 84 ? -50.132 -10.882 46.223 1.00 129.05 84 LYS B N 1
ATOM 2222 C CA . LYS B 1 84 ? -48.959 -10.388 45.500 1.00 124.35 84 LYS B CA 1
ATOM 2223 C C . LYS B 1 84 ? -47.858 -11.411 45.609 1.00 123.60 84 LYS B C 1
ATOM 2224 O O . LYS B 1 84 ? -46.915 -11.229 46.415 1.00 128.34 84 LYS B O 1
ATOM 2230 N N . PRO B 1 85 ? -47.922 -12.536 44.890 1.00 96.31 85 PRO B N 1
ATOM 2231 C CA . PRO B 1 85 ? -46.863 -13.538 45.018 1.00 89.24 85 PRO B CA 1
ATOM 2232 C C . PRO B 1 85 ? -45.538 -12.968 44.538 1.00 95.25 85 PRO B C 1
ATOM 2233 O O . PRO B 1 85 ? -45.488 -12.019 43.755 1.00 101.55 85 PRO B O 1
ATOM 2237 N N . THR B 1 86 ? -44.444 -13.523 45.054 1.00 95.23 86 THR B N 1
ATOM 2238 C CA . THR B 1 86 ? -43.114 -12.955 44.838 1.00 93.03 86 THR B CA 1
ATOM 2239 C C . THR B 1 86 ? -42.218 -13.958 44.141 1.00 91.49 86 THR B C 1
ATOM 2240 O O . THR B 1 86 ? -41.937 -15.024 44.702 1.00 93.70 86 THR B O 1
ATOM 2244 N N . VAL B 1 87 ? -41.721 -13.591 42.954 1.00 90.75 87 VAL B N 1
ATOM 2245 C CA . VAL B 1 87 ? -40.947 -14.489 42.100 1.00 81.49 87 VAL B CA 1
ATOM 2246 C C . VAL B 1 87 ? -39.577 -13.879 41.799 1.00 77.07 87 VAL B C 1
ATOM 2247 O O . VAL B 1 87 ? -39.479 -12.779 41.239 1.00 70.04 87 VAL B O 1
ATOM 2251 N N . LEU B 1 88 ? -38.525 -14.579 42.207 1.00 78.79 88 LEU B N 1
ATOM 2252 C CA . LEU B 1 88 ? -37.157 -14.127 42.012 1.00 76.25 88 LEU B CA 1
ATOM 2253 C C . LEU B 1 88 ? -36.668 -14.783 40.744 1.00 89.34 88 LEU B C 1
ATOM 2254 O O . LEU B 1 88 ? -36.697 -16.018 40.639 1.00 91.46 88 LEU B O 1
ATOM 2259 N N . VAL B 1 89 ? -36.230 -13.971 39.786 1.00 93.78 89 VAL B N 1
ATOM 2260 C CA . VAL B 1 89 ? -35.740 -14.438 38.494 1.00 85.14 89 VAL B CA 1
ATOM 2261 C C . VAL B 1 89 ? -34.242 -14.170 38.460 1.00 88.38 89 VAL B C 1
ATOM 2262 O O . VAL B 1 89 ? -33.800 -13.024 38.290 1.00 92.34 89 VAL B O 1
ATOM 2266 N N . ALA B 1 90 ? -33.463 -15.245 38.609 1.00 84.82 90 ALA B N 1
ATOM 2267 C CA . ALA B 1 90 ? -32.039 -15.155 38.903 1.00 91.85 90 ALA B CA 1
ATOM 2268 C C . ALA B 1 90 ? -31.178 -14.913 37.677 1.00 104.15 90 ALA B C 1
ATOM 2269 O O . ALA B 1 90 ? -30.047 -14.425 37.827 1.00 108.27 90 ALA B O 1
ATOM 2271 N N . GLU B 1 91 ? -31.682 -15.269 36.486 1.00 97.38 91 GLU B N 1
ATOM 2272 C CA . GLU B 1 91 ? -30.925 -15.302 35.240 1.00 96.75 91 GLU B CA 1
ATOM 2273 C C . GLU B 1 91 ? -31.802 -14.721 34.127 1.00 102.31 91 GLU B C 1
ATOM 2274 O O . GLU B 1 91 ? -33.037 -14.784 34.211 1.00 97.50 91 GLU B O 1
ATOM 2280 N N . LYS B 1 92 ? -31.156 -14.141 33.090 1.00 103.59 92 LYS B N 1
ATOM 2281 C CA . LYS B 1 92 ? -31.856 -13.342 32.073 1.00 97.75 92 LYS B CA 1
ATOM 2282 C C . LYS B 1 92 ? -33.048 -14.095 31.496 1.00 92.40 92 LYS B C 1
ATOM 2283 O O . LYS B 1 92 ? -33.002 -15.311 31.289 1.00 95.41 92 LYS B O 1
ATOM 2289 N N . LEU B 1 93 ? -34.120 -13.364 31.207 1.00 87.33 93 LEU B N 1
ATOM 2290 C CA . LEU B 1 93 ? -35.338 -14.045 30.816 1.00 87.99 93 LEU B CA 1
ATOM 2291 C C . LEU B 1 93 ? -36.106 -13.230 29.783 1.00 88.80 93 LEU B C 1
ATOM 2292 O O . LEU B 1 93 ? -36.042 -11.998 29.758 1.00 89.99 93 LEU B O 1
ATOM 2297 N N . GLY B 1 94 ? -36.808 -13.951 28.910 1.00 94.31 94 GLY B N 1
ATOM 2298 C CA . GLY B 1 94 ? -37.367 -13.338 27.713 1.00 96.62 94 GLY B CA 1
ATOM 2299 C C . GLY B 1 94 ? -38.501 -12.393 28.011 1.00 90.24 94 GLY B C 1
ATOM 2300 O O . GLY B 1 94 ? -39.564 -12.823 28.523 1.00 94.04 94 GLY B O 1
ATOM 2301 N N . ALA B 1 95 ? -38.368 -11.114 27.657 1.00 85.36 95 ALA B N 1
ATOM 2302 C CA . ALA B 1 95 ? -39.335 -10.107 28.053 1.00 91.39 95 ALA B CA 1
ATOM 2303 C C . ALA B 1 95 ? -40.775 -10.524 27.764 1.00 93.41 95 ALA B C 1
ATOM 2304 O O . ALA B 1 95 ? -41.701 -10.047 28.424 1.00 97.88 95 ALA B O 1
ATOM 2306 N N . ALA B 1 96 ? -40.986 -11.430 26.814 1.00 89.24 96 ALA B N 1
ATOM 2307 C CA . ALA B 1 96 ? -42.318 -11.993 26.638 1.00 93.80 96 ALA B CA 1
ATOM 2308 C C . ALA B 1 96 ? -42.838 -12.595 27.940 1.00 94.84 96 ALA B C 1
ATOM 2309 O O . ALA B 1 96 ? -43.969 -12.336 28.364 1.00 93.27 96 ALA B O 1
ATOM 2311 N N . GLY B 1 97 ? -42.007 -13.401 28.595 1.00 95.08 97 GLY B N 1
ATOM 2312 C CA . GLY B 1 97 ? -42.449 -14.076 29.801 1.00 94.98 97 GLY B CA 1
ATOM 2313 C C . GLY B 1 97 ? -42.421 -13.167 31.011 1.00 92.55 97 GLY B C 1
ATOM 2314 O O . GLY B 1 97 ? -43.377 -13.137 31.790 1.00 94.84 97 GLY B O 1
ATOM 2315 N N . LEU B 1 98 ? -41.321 -12.418 31.193 1.00 91.95 98 LEU B N 1
ATOM 2316 C CA . LEU B 1 98 ? -41.284 -11.444 32.280 1.00 91.25 98 LEU B CA 1
ATOM 2317 C C . LEU B 1 98 ? -42.552 -10.594 32.299 1.00 97.36 98 LEU B C 1
ATOM 2318 O O . LEU B 1 98 ? -43.015 -10.192 33.374 1.00 101.61 98 LEU B O 1
ATOM 2323 N N . ALA B 1 99 ? -43.163 -10.352 31.137 1.00 94.17 99 ALA B N 1
ATOM 2324 C CA . ALA B 1 99 ? -44.402 -9.587 31.138 1.00 94.32 99 ALA B CA 1
ATOM 2325 C C . ALA B 1 99 ? -45.622 -10.431 31.510 1.00 93.68 99 ALA B C 1
ATOM 2326 O O . ALA B 1 99 ? -46.635 -9.873 31.933 1.00 98.27 99 ALA B O 1
ATOM 2328 N N . LEU B 1 100 ? -45.478 -11.749 31.453 1.00 90.50 100 LEU B N 1
ATOM 2329 C CA . LEU B 1 100 ? -46.582 -12.604 31.948 1.00 91.48 100 LEU B CA 1
ATOM 2330 C C . LEU B 1 100 ? -46.421 -12.659 33.468 1.00 94.69 100 LEU B C 1
ATOM 2331 O O . LEU B 1 100 ? -47.424 -12.476 34.172 1.00 101.55 100 LEU B O 1
ATOM 2336 N N . LEU B 1 101 ? -45.193 -12.876 33.948 1.00 93.13 101 LEU B N 1
ATOM 2337 C CA . LEU B 1 101 ? -45.019 -12.974 35.384 1.00 90.72 101 LEU B CA 1
ATOM 2338 C C . LEU B 1 101 ? -45.467 -11.672 36.033 1.00 96.47 101 LEU B C 1
ATOM 2339 O O . LEU B 1 101 ? -46.366 -11.657 36.882 1.00 103.04 101 LEU B O 1
ATOM 2344 N N . ARG B 1 102 ? -44.937 -10.549 35.555 1.00 90.81 102 ARG B N 1
ATOM 2345 C CA . ARG B 1 102 ? -45.369 -9.276 36.099 1.00 89.26 102 ARG B CA 1
ATOM 2346 C C . ARG B 1 102 ? -46.883 -9.062 36.109 1.00 98.27 102 ARG B C 1
ATOM 2347 O O . ARG B 1 102 ? -47.375 -8.234 36.878 1.00 111.70 102 ARG B O 1
ATOM 2355 N N . GLU B 1 103 ? -47.646 -9.830 35.347 1.00 101.58 103 GLU B N 1
ATOM 2356 C CA . GLU B 1 103 ? -49.091 -9.713 35.462 1.00 101.79 103 GLU B CA 1
ATOM 2357 C C . GLU B 1 103 ? -49.665 -10.580 36.572 1.00 104.87 103 GLU B C 1
ATOM 2358 O O . GLU B 1 103 ? -50.829 -10.392 36.930 1.00 108.24 103 GLU B O 1
ATOM 2364 N N . PHE B 1 104 ? -48.896 -11.533 37.114 1.00 99.19 104 PHE B N 1
ATOM 2365 C CA . PHE B 1 104 ? -49.381 -12.435 38.158 1.00 93.18 104 PHE B CA 1
ATOM 2366 C C . PHE B 1 104 ? -48.499 -12.453 39.381 1.00 91.43 104 PHE B C 1
ATOM 2367 O O . PHE B 1 104 ? -48.790 -13.209 40.302 1.00 101.55 104 PHE B O 1
ATOM 2375 N N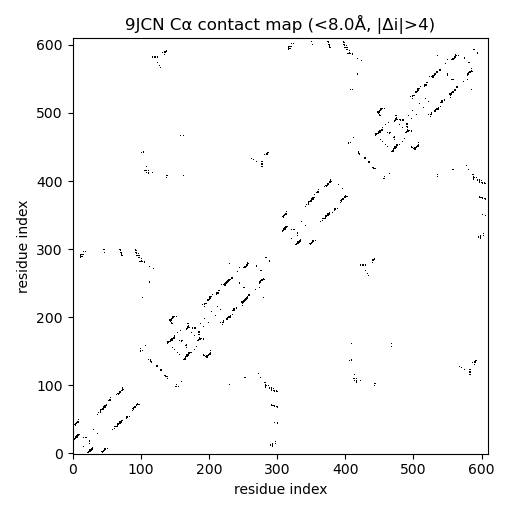 . ALA B 1 105 ? -47.426 -11.674 39.428 1.00 91.62 105 ALA B N 1
ATOM 2376 C CA . ALA B 1 105 ? -46.588 -11.693 40.619 1.00 90.20 105 ALA B CA 1
ATOM 2377 C C . ALA B 1 105 ? -45.768 -10.416 40.750 1.00 94.39 105 ALA B C 1
ATOM 2378 O O . ALA B 1 105 ? -45.815 -9.508 39.910 1.00 95.95 105 ALA B O 1
ATOM 2380 N N . ASN B 1 106 ? -45.046 -10.352 41.865 1.00 94.63 106 ASN B N 1
ATOM 2381 C CA . ASN B 1 106 ? -43.921 -9.455 42.042 1.00 94.92 106 ASN B CA 1
ATOM 2382 C C . ASN B 1 106 ? -42.702 -10.170 41.505 1.00 89.65 106 ASN B C 1
ATOM 2383 O O . ASN B 1 106 ? -42.482 -11.349 41.820 1.00 87.62 106 ASN B O 1
ATOM 2388 N N . VAL B 1 107 ? -41.922 -9.471 40.692 1.00 87.66 107 VAL B N 1
ATOM 2389 C CA . VAL B 1 107 ? -40.811 -10.080 39.991 1.00 82.73 107 VAL B CA 1
ATOM 2390 C C . VAL B 1 107 ? -39.556 -9.363 40.420 1.00 74.14 107 VAL B C 1
ATOM 2391 O O . VAL B 1 107 ? -39.427 -8.158 40.191 1.00 81.88 107 VAL B O 1
ATOM 2395 N N . ASP B 1 108 ? -38.640 -10.079 41.048 1.00 73.24 108 ASP B N 1
ATOM 2396 C CA . ASP B 1 108 ? -37.325 -9.527 41.348 1.00 87.12 108 ASP B CA 1
ATOM 2397 C C . ASP B 1 108 ? -36.382 -10.093 40.299 1.00 94.64 108 ASP B C 1
ATOM 2398 O O . ASP B 1 108 ? -36.234 -11.318 40.202 1.00 94.23 108 ASP B O 1
ATOM 2403 N N . CYS B 1 109 ? -35.743 -9.228 39.521 1.00 97.27 109 CYS B N 1
ATOM 2404 C CA . CYS B 1 109 ? -34.753 -9.692 38.573 1.00 100.27 109 CYS B CA 1
ATOM 2405 C C . CYS B 1 109 ? -33.379 -9.211 39.015 1.00 106.20 109 CYS B C 1
ATOM 2406 O O . CYS B 1 109 ? -32.716 -8.410 38.348 1.00 109.75 109 CYS B O 1
ATOM 2409 N N . SER B 1 110 ? -32.969 -9.703 40.169 1.00 105.94 110 SER B N 1
ATOM 2410 C CA . SER B 1 110 ? -31.566 -9.618 40.501 1.00 107.57 110 SER B CA 1
ATOM 2411 C C . SER B 1 110 ? -30.877 -10.768 39.803 1.00 105.96 110 SER B C 1
ATOM 2412 O O . SER B 1 110 ? -31.344 -11.912 39.825 1.00 100.76 110 SER B O 1
ATOM 2415 N N . TYR B 1 111 ? -29.799 -10.433 39.125 1.00 111.25 111 TYR B N 1
ATOM 2416 C CA . TYR B 1 111 ? -29.271 -11.245 38.053 1.00 102.91 111 TYR B CA 1
ATOM 2417 C C . TYR B 1 111 ? -27.864 -11.621 38.463 1.00 108.09 111 TYR B C 1
ATOM 2418 O O . TYR B 1 111 ? -27.032 -10.734 38.669 1.00 110.00 111 TYR B O 1
ATOM 2427 N N . GLY B 1 112 ? -27.600 -12.915 38.605 1.00 111.47 112 GLY B N 1
ATOM 2428 C CA . GLY B 1 112 ? -26.293 -13.331 39.080 1.00 116.23 112 GLY B CA 1
ATOM 2429 C C . GLY B 1 112 ? -25.751 -13.112 40.482 1.00 117.15 112 GLY B C 1
ATOM 2430 O O . GLY B 1 112 ? -24.619 -12.647 40.675 1.00 104.99 112 GLY B O 1
ATOM 2431 N N . LEU B 1 113 ? -26.561 -13.446 41.479 1.00 121.63 113 LEU B N 1
ATOM 2432 C CA . LEU B 1 113 ? -26.196 -13.235 42.868 1.00 117.76 113 LEU B CA 1
ATOM 2433 C C . LEU B 1 113 ? -25.268 -14.249 43.513 1.00 119.90 113 LEU B C 1
ATOM 2434 O O . LEU B 1 113 ? -25.306 -15.440 43.185 1.00 115.60 113 LEU B O 1
ATOM 2439 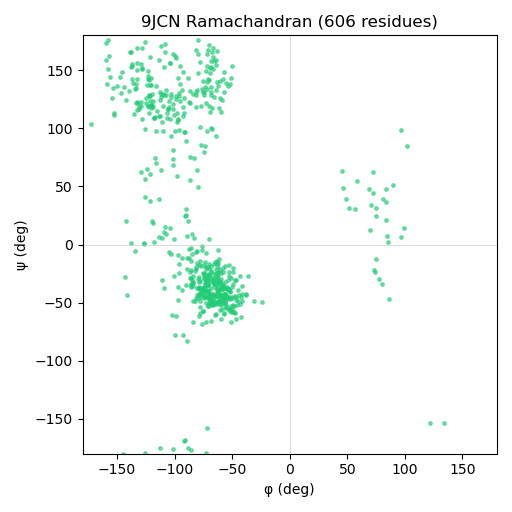N N . SER B 1 114 ? -24.439 -13.785 44.433 1.00 119.71 114 SER B N 1
ATOM 2440 C CA . SER B 1 114 ? -23.534 -14.716 45.082 1.00 124.48 114 SER B CA 1
ATOM 2441 C C . SER B 1 114 ? -24.346 -15.651 45.967 1.00 120.40 114 SER B C 1
ATOM 2442 O O . SER B 1 114 ? -25.390 -15.250 46.491 1.00 116.88 114 SER B O 1
ATOM 2445 N N . PRO B 1 115 ? -23.921 -16.893 46.135 1.00 123.36 115 PRO B N 1
ATOM 2446 C CA . PRO B 1 115 ? -24.700 -17.831 46.953 1.00 125.17 115 PRO B CA 1
ATOM 2447 C C . PRO B 1 115 ? -25.309 -17.154 48.178 1.00 120.55 115 PRO B C 1
ATOM 2448 O O . PRO B 1 115 ? -26.485 -17.391 48.457 1.00 120.07 115 PRO B O 1
ATOM 2452 N N . GLU B 1 116 ? -24.563 -16.297 48.896 1.00 123.63 116 GLU B N 1
ATOM 2453 C CA . GLU B 1 116 ? -25.148 -15.536 50.005 1.00 121.89 116 GLU B CA 1
ATOM 2454 C C . GLU B 1 116 ? -26.258 -14.509 49.746 1.00 115.99 116 GLU B C 1
ATOM 2455 O O . GLU B 1 116 ? -27.210 -14.445 50.531 1.00 113.90 116 GLU B O 1
ATOM 2461 N N . ASP B 1 117 ? -26.137 -13.668 48.707 1.00 118.05 117 ASP B N 1
ATOM 2462 C CA . ASP B 1 117 ? -27.252 -12.805 48.298 1.00 113.53 117 ASP B CA 1
ATOM 2463 C C . ASP B 1 117 ? -28.508 -13.615 48.071 1.00 109.40 117 ASP B C 1
ATOM 2464 O O . ASP B 1 117 ? -29.617 -13.194 48.423 1.00 107.75 117 ASP B O 1
ATOM 2469 N N . LEU B 1 118 ? -28.362 -14.728 47.360 1.00 111.00 118 LEU B N 1
ATOM 2470 C CA . LEU B 1 118 ? -29.539 -15.487 46.999 1.00 101.79 118 LEU B CA 1
ATOM 2471 C C . LEU B 1 118 ? -30.156 -16.042 48.264 1.00 99.22 118 LEU B C 1
ATOM 2472 O O . LEU B 1 118 ? -31.338 -15.806 48.545 1.00 96.86 118 LEU B O 1
ATOM 2477 N N . ARG B 1 119 ? -29.321 -16.695 49.094 1.00 105.79 119 ARG B N 1
ATOM 2478 C CA . ARG B 1 119 ? -29.788 -17.279 50.352 1.00 99.11 119 ARG B CA 1
ATOM 2479 C C . ARG B 1 119 ? -30.546 -16.234 51.165 1.00 92.86 119 ARG B C 1
ATOM 2480 O O . ARG B 1 119 ? -31.605 -16.521 51.731 1.00 86.20 119 ARG B O 1
ATOM 2488 N N . ALA B 1 120 ? -30.053 -14.991 51.166 1.00 96.97 120 ALA B N 1
ATOM 2489 C CA . ALA B 1 120 ? -30.734 -13.914 51.876 1.00 92.49 120 ALA B CA 1
ATOM 2490 C C . ALA B 1 120 ? -32.078 -13.567 51.252 1.00 91.44 120 ALA B C 1
ATOM 2491 O O . ALA B 1 120 ? -32.974 -13.117 51.966 1.00 90.85 120 ALA B O 1
ATOM 2493 N N . LYS B 1 121 ? -32.246 -13.765 49.937 1.00 96.18 121 LYS B N 1
ATOM 2494 C CA . LYS B 1 121 ? -33.482 -13.343 49.290 1.00 89.39 121 LYS B CA 1
ATOM 2495 C C . LYS B 1 121 ? -34.540 -14.429 49.405 1.00 86.16 121 LYS B C 1
ATOM 2496 O O . LYS B 1 121 ? -35.721 -14.134 49.576 1.00 82.89 121 LYS B O 1
ATOM 2502 N N . ILE B 1 122 ? -34.129 -15.696 49.351 1.00 88.33 122 ILE B N 1
ATOM 2503 C CA . ILE B 1 122 ? -35.059 -16.783 49.044 1.00 90.72 122 ILE B CA 1
ATOM 2504 C C . ILE B 1 122 ? -36.037 -17.022 50.182 1.00 92.30 122 ILE B C 1
ATOM 2505 O O . ILE B 1 122 ? -37.083 -17.670 49.989 1.00 91.76 122 ILE B O 1
ATOM 2510 N N . SER B 1 123 ? -35.717 -16.500 51.374 1.00 97.06 123 SER B N 1
ATOM 2511 C CA . SER B 1 123 ? -36.603 -16.538 52.536 1.00 94.54 123 SER B CA 1
ATOM 2512 C C . SER B 1 123 ? -37.865 -15.718 52.307 1.00 90.59 123 SER B C 1
ATOM 2513 O O . SER B 1 123 ? -38.862 -15.917 53.017 1.00 84.52 123 SER B O 1
ATOM 2516 N N . LEU B 1 124 ? -37.852 -14.855 51.280 1.00 91.73 124 LEU B N 1
ATOM 2517 C CA . LEU B 1 124 ? -38.928 -13.920 50.984 1.00 90.18 124 LEU B CA 1
ATOM 2518 C C . LEU B 1 124 ? -39.540 -14.147 49.597 1.00 91.24 124 LEU B C 1
ATOM 2519 O O . LEU B 1 124 ? -40.184 -13.231 49.060 1.00 92.37 124 LEU B O 1
ATOM 2524 N N . CYS B 1 125 ? -39.361 -15.342 49.008 1.00 87.19 125 CYS B N 1
ATOM 2525 C CA . CYS B 1 125 ? -39.800 -15.639 47.650 1.00 84.81 125 CYS B CA 1
ATOM 2526 C C . CYS B 1 125 ? -40.742 -16.815 47.639 1.00 83.15 125 CYS B C 1
ATOM 2527 O O . CYS B 1 125 ? -40.391 -17.884 48.134 1.00 86.64 125 CYS B O 1
ATOM 2530 N N . ASP B 1 126 ? -41.898 -16.646 47.015 1.00 84.83 126 ASP B N 1
ATOM 2531 C CA . ASP B 1 126 ? -42.742 -17.808 46.793 1.00 84.67 126 ASP B CA 1
ATOM 2532 C C . ASP B 1 126 ? -42.289 -18.664 45.621 1.00 85.48 126 ASP B C 1
ATOM 2533 O O . ASP B 1 126 ? -42.707 -19.826 45.527 1.00 87.70 126 ASP B O 1
ATOM 2538 N N . ALA B 1 127 ? -41.457 -18.133 44.725 1.00 85.68 127 ALA B N 1
ATOM 2539 C CA . ALA B 1 127 ? -40.924 -18.959 43.655 1.00 83.23 127 ALA B CA 1
ATOM 2540 C C . ALA B 1 127 ? -39.638 -18.364 43.106 1.00 81.06 127 ALA B C 1
ATOM 2541 O O . ALA B 1 127 ? -39.436 -17.147 43.092 1.00 75.32 127 ALA B O 1
ATOM 2543 N N . LEU B 1 128 ? -38.799 -19.259 42.615 1.00 84.65 128 LEU B N 1
ATOM 2544 C CA . LEU B 1 128 ? -37.494 -18.948 42.058 1.00 79.58 128 LEU B CA 1
ATOM 2545 C C . LEU B 1 128 ? -37.498 -19.442 40.624 1.00 83.87 128 LEU B C 1
ATOM 2546 O O . LEU B 1 128 ? -37.975 -20.550 40.366 1.00 86.02 128 LEU B O 1
ATOM 2551 N N . ILE B 1 129 ? -36.961 -18.654 39.692 1.00 83.39 129 ILE B N 1
ATOM 2552 C CA . ILE B 1 129 ? -36.773 -19.111 38.317 1.00 82.16 129 ILE B CA 1
ATOM 2553 C C . ILE B 1 129 ? -35.290 -19.015 37.963 1.00 84.29 129 ILE B C 1
ATOM 2554 O O . ILE B 1 129 ? -34.657 -17.973 38.173 1.00 85.41 129 ILE B O 1
ATOM 2559 N N . VAL B 1 130 ? -34.731 -20.116 37.463 1.00 80.35 130 VAL B N 1
ATOM 2560 C CA . VAL B 1 130 ? -33.330 -20.156 37.068 1.00 88.93 130 VAL B CA 1
ATOM 2561 C C . VAL B 1 130 ? -33.230 -20.786 35.699 1.00 95.70 130 VAL B C 1
ATOM 2562 O O . VAL B 1 130 ? -34.039 -21.648 35.345 1.00 97.40 130 VAL B O 1
ATOM 2566 N N . ARG B 1 131 ? -32.137 -20.447 35.020 1.00 96.98 131 ARG B N 1
ATOM 2567 C CA . ARG B 1 131 ? -31.841 -21.103 33.731 1.00 102.95 131 ARG B CA 1
ATOM 2568 C C . ARG B 1 131 ? -30.807 -22.214 33.912 1.00 104.72 131 ARG B C 1
ATOM 2569 O O . ARG B 1 131 ? -31.225 -23.365 34.038 1.00 107.78 131 ARG B O 1
ATOM 2577 N N . SER B 1 132 ? -29.523 -21.875 34.032 1.00 101.90 132 SER B N 1
ATOM 2578 C CA . SER B 1 132 ? -28.496 -22.949 34.081 1.00 105.66 132 SER B CA 1
ATOM 2579 C C . SER B 1 132 ? -27.414 -22.568 35.093 1.00 109.32 132 SER B C 1
ATOM 2580 O O . SER B 1 132 ? -26.996 -23.453 35.857 1.00 110.55 132 SER B O 1
ATOM 2583 N N . GLY B 1 133 ? -26.963 -21.316 35.087 1.00 107.50 133 GLY B N 1
ATOM 2584 C CA . GLY B 1 133 ? -25.840 -20.917 35.960 1.00 108.94 133 GLY B CA 1
ATOM 2585 C C . GLY B 1 133 ? -26.158 -21.022 37.438 1.00 112.14 133 GLY B C 1
ATOM 2586 O O . GLY B 1 133 ? -25.239 -21.332 38.212 1.00 116.14 133 GLY B O 1
ATOM 2587 N N . THR B 1 134 ? -27.402 -20.753 37.826 1.00 112.32 134 THR B N 1
ATOM 2588 C CA . THR B 1 134 ? -27.744 -20.753 39.244 1.00 103.91 134 THR B CA 1
ATOM 2589 C C . THR B 1 134 ? -27.821 -22.155 39.809 1.00 103.59 134 THR B C 1
ATOM 2590 O O . THR B 1 134 ? -28.492 -23.034 39.258 1.00 101.41 134 THR B O 1
ATOM 2594 N N . LYS B 1 135 ? -27.167 -22.352 40.938 1.00 107.17 135 LYS B N 1
ATOM 2595 C CA . LYS B 1 135 ? -27.033 -23.678 41.500 1.00 108.86 135 LYS B CA 1
ATOM 2596 C C . LYS B 1 135 ? -28.035 -23.691 42.642 1.00 104.02 135 LYS B C 1
ATOM 2597 O O . LYS B 1 135 ? -27.748 -23.221 43.741 1.00 108.60 135 LYS B O 1
ATOM 2603 N N . VAL B 1 136 ? -29.251 -24.159 42.359 1.00 104.74 136 VAL B N 1
ATOM 2604 C CA . VAL B 1 136 ? -30.270 -24.261 43.398 1.00 99.57 136 VAL B CA 1
ATOM 2605 C C . VAL B 1 136 ? -29.947 -25.472 44.245 1.00 100.37 136 VAL B C 1
ATOM 2606 O O . VAL B 1 136 ? -30.457 -26.572 44.001 1.00 95.88 136 VAL B O 1
ATOM 2610 N N . GLY B 1 137 ? -29.086 -25.262 45.244 1.00 104.78 137 GLY B N 1
ATOM 2611 C CA . GLY B 1 137 ? -28.543 -26.338 46.040 1.00 107.39 137 GLY B CA 1
ATOM 2612 C C . GLY B 1 137 ? -29.430 -26.645 47.206 1.00 107.10 137 GLY B C 1
ATOM 2613 O O . GLY B 1 137 ? -30.505 -26.077 47.365 1.00 108.62 137 GLY B O 1
ATOM 2614 N N . ARG B 1 138 ? -28.951 -27.551 48.056 1.00 107.44 138 ARG B N 1
ATOM 2615 C CA . ARG B 1 138 ? -29.695 -27.872 49.270 1.00 114.89 138 ARG B CA 1
ATOM 2616 C C . ARG B 1 138 ? -29.814 -26.660 50.182 1.00 111.11 138 ARG B C 1
ATOM 2617 O O . ARG B 1 138 ? -30.886 -26.390 50.728 1.00 108.71 138 ARG B O 1
ATOM 2625 N N . ASP B 1 139 ? -28.720 -25.908 50.330 1.00 110.22 139 ASP B N 1
ATOM 2626 C CA . ASP B 1 139 ? -28.696 -24.746 51.199 1.00 109.77 139 ASP B CA 1
ATOM 2627 C C . ASP B 1 139 ? -29.707 -23.707 50.776 1.00 108.78 139 ASP B C 1
ATOM 2628 O O . ASP B 1 139 ? -30.051 -22.837 51.577 1.00 114.02 139 ASP B O 1
ATOM 2633 N N . VAL B 1 140 ? -30.138 -23.727 49.519 1.00 107.90 140 VAL B N 1
ATOM 2634 C CA . VAL B 1 140 ? -31.044 -22.693 49.047 1.00 105.51 140 VAL B CA 1
ATOM 2635 C C . VAL B 1 140 ? -32.448 -22.972 49.539 1.00 104.08 140 VAL B C 1
ATOM 2636 O O . VAL B 1 140 ? -33.182 -22.053 49.906 1.00 100.73 140 VAL B O 1
ATOM 2640 N N . PHE B 1 141 ? -32.835 -24.248 49.545 1.00 105.19 141 PHE B N 1
ATOM 2641 C CA . PHE B 1 141 ? -34.095 -24.654 50.158 1.00 106.43 141 PHE B CA 1
ATOM 2642 C C . PHE B 1 141 ? -34.062 -24.469 51.662 1.00 113.65 141 PHE B C 1
ATOM 2643 O O . PHE B 1 141 ? -35.047 -24.005 52.255 1.00 106.68 141 PHE B O 1
ATOM 2651 N N . GLU B 1 142 ? -32.941 -24.837 52.285 1.00 120.89 142 GLU B N 1
ATOM 2652 C CA . GLU B 1 142 ? -32.812 -24.758 53.736 1.00 123.84 142 GLU B CA 1
ATOM 2653 C C . GLU B 1 142 ? -33.009 -23.317 54.169 1.00 112.44 142 GLU B C 1
ATOM 2654 O O . GLU B 1 142 ? -33.765 -23.037 55.101 1.00 109.09 142 GLU B O 1
ATOM 2660 N N . ALA B 1 143 ? -32.406 -22.387 53.421 1.00 112.04 143 ALA B N 1
ATOM 2661 C CA . ALA B 1 143 ? -32.353 -20.975 53.760 1.00 102.59 143 ALA B CA 1
ATOM 2662 C C . ALA B 1 143 ? -33.675 -20.254 53.564 1.00 92.49 143 ALA B C 1
ATOM 2663 O O . ALA B 1 143 ? -33.830 -19.135 54.077 1.00 73.53 143 ALA B O 1
ATOM 2665 N N . SER B 1 144 ? -34.626 -20.852 52.837 1.00 101.75 144 SER B N 1
ATOM 2666 C CA . SER B 1 144 ? -35.851 -20.115 52.531 1.00 98.23 144 SER B CA 1
ATOM 2667 C C . SER B 1 144 ? -36.788 -20.138 53.713 1.00 92.14 144 SER B C 1
ATOM 2668 O O . SER B 1 144 ? -37.597 -19.219 53.892 1.00 85.37 144 SER B O 1
ATOM 2671 N N . GLY B 1 145 ? -36.707 -21.204 54.505 1.00 94.19 145 GLY B N 1
ATOM 2672 C CA . GLY B 1 145 ? -37.589 -21.399 55.628 1.00 89.91 145 GLY B CA 1
ATOM 2673 C C . GLY B 1 145 ? -39.014 -21.716 55.267 1.00 92.00 145 GLY B C 1
ATOM 2674 O O . GLY B 1 145 ? -39.921 -21.280 55.983 1.00 97.39 145 GLY B O 1
ATOM 2675 N N . GLY B 1 146 ? -39.247 -22.440 54.169 1.00 92.50 146 GLY B N 1
ATOM 2676 C CA . GLY B 1 146 ? -40.570 -22.921 53.832 1.00 91.73 146 GLY B CA 1
ATOM 2677 C C . GLY B 1 146 ? -41.475 -21.969 53.072 1.00 91.63 146 GLY B C 1
ATOM 2678 O O . GLY B 1 146 ? -42.632 -22.333 52.804 1.00 96.94 146 GLY B O 1
ATOM 2679 N N . ARG B 1 147 ? -41.004 -20.768 52.713 1.00 89.24 147 ARG B N 1
ATOM 2680 C CA . ARG B 1 147 ? -41.834 -19.933 51.855 1.00 85.46 147 ARG B CA 1
ATOM 2681 C C . ARG B 1 147 ? -41.751 -20.384 50.403 1.00 94.05 147 ARG B C 1
ATOM 2682 O O . ARG B 1 147 ? -42.774 -20.426 49.705 1.00 90.51 147 ARG B O 1
ATOM 2690 N N . LEU B 1 148 ? -40.540 -20.705 49.935 1.00 90.77 148 LEU B N 1
ATOM 2691 C CA . LEU B 1 148 ? -40.313 -21.124 48.561 1.00 85.77 148 LEU B CA 1
ATOM 2692 C C . LEU B 1 148 ? -41.099 -22.375 48.215 1.00 85.18 148 LEU B C 1
ATOM 2693 O O . LEU B 1 148 ? -40.823 -23.456 48.740 1.00 86.56 148 LEU B O 1
ATOM 2698 N N . ARG B 1 149 ? -42.054 -22.227 47.298 1.00 91.08 149 ARG B N 1
ATOM 2699 C CA . ARG B 1 149 ? -43.031 -23.247 46.927 1.00 88.02 149 ARG B CA 1
ATOM 2700 C C . ARG B 1 149 ? -42.606 -24.006 45.696 1.00 89.51 149 ARG B C 1
ATOM 2701 O O . ARG B 1 149 ? -42.636 -25.229 45.691 1.00 95.48 149 ARG B O 1
ATOM 2709 N N . VAL B 1 150 ? -42.195 -23.288 44.654 1.00 94.45 150 VAL B N 1
ATOM 2710 C CA . VAL B 1 150 ? -41.950 -23.852 43.334 1.00 85.86 150 VAL B CA 1
ATOM 2711 C C . VAL B 1 150 ? -40.697 -23.217 42.757 1.00 80.00 150 VAL B C 1
ATOM 2712 O O . VAL B 1 150 ? -40.520 -21.992 42.823 1.00 71.44 150 VAL B O 1
ATOM 2716 N N . VAL B 1 151 ? -39.808 -24.061 42.244 1.00 78.04 151 VAL B N 1
ATOM 2717 C CA . VAL B 1 151 ? -38.646 -23.617 41.490 1.00 81.16 151 VAL B CA 1
ATOM 2718 C C . VAL B 1 151 ? -38.908 -23.840 40.001 1.00 84.99 151 VAL B C 1
ATOM 2719 O O . VAL B 1 151 ? -39.340 -24.921 39.575 1.00 83.21 151 VAL B O 1
ATOM 2723 N N . GLY B 1 152 ? -38.690 -22.795 39.214 1.00 82.15 152 GLY B N 1
ATOM 2724 C CA . GLY B 1 152 ? -38.884 -22.867 37.789 1.00 82.00 152 GLY B CA 1
ATOM 2725 C C . GLY B 1 152 ? -37.544 -22.906 37.093 1.00 86.84 152 GLY B C 1
ATOM 2726 O O . GLY B 1 152 ? -36.733 -21.970 37.187 1.00 84.83 152 GLY B O 1
ATOM 2727 N N . ARG B 1 153 ? -37.300 -24.010 36.408 1.00 82.98 153 ARG B N 1
ATOM 2728 C CA . ARG B 1 153 ? -36.090 -24.183 35.640 1.00 80.54 153 ARG B CA 1
ATOM 2729 C C . ARG B 1 153 ? -36.484 -23.826 34.222 1.00 91.50 153 ARG B C 1
ATOM 2730 O O . ARG B 1 153 ? -37.227 -24.569 33.584 1.00 98.62 153 ARG B O 1
ATOM 2738 N N . ALA B 1 154 ? -36.038 -22.665 33.752 1.00 94.38 154 ALA B N 1
ATOM 2739 C CA . ALA B 1 154 ? -36.183 -22.297 32.343 1.00 91.89 154 ALA B CA 1
ATOM 2740 C C . ALA B 1 154 ? -35.314 -23.213 31.500 1.00 90.94 154 ALA B C 1
ATOM 2741 O O . ALA B 1 154 ? -34.089 -23.212 31.650 1.00 92.32 154 ALA B O 1
ATOM 2743 N N . GLY B 1 155 ? -35.926 -23.994 30.627 1.00 90.66 155 GLY B N 1
ATOM 2744 C CA . GLY B 1 155 ? -35.143 -24.768 29.693 1.00 99.96 155 GLY B CA 1
ATOM 2745 C C . GLY B 1 155 ? -35.420 -26.248 29.803 1.00 103.17 155 GLY B C 1
ATOM 2746 O O . GLY B 1 155 ? -36.503 -26.666 30.209 1.00 101.33 155 GLY B O 1
ATOM 2747 N N . VAL B 1 156 ? -34.419 -27.056 29.430 1.00 104.28 156 VAL B N 1
ATOM 2748 C CA . VAL B 1 156 ? -34.680 -28.479 29.271 1.00 101.58 156 VAL B CA 1
ATOM 2749 C C . VAL B 1 156 ? -34.146 -29.234 30.484 1.00 105.91 156 VAL B C 1
ATOM 2750 O O . VAL B 1 156 ? -34.907 -29.891 31.202 1.00 114.27 156 VAL B O 1
ATOM 2754 N N . GLY B 1 157 ? -32.836 -29.151 30.726 1.00 105.42 157 GLY B N 1
ATOM 2755 C CA . GLY B 1 157 ? -32.226 -29.882 31.825 1.00 101.57 157 GLY B CA 1
ATOM 2756 C C . GLY B 1 157 ? -32.601 -29.302 33.173 1.00 104.33 157 GLY B C 1
ATOM 2757 O O . GLY B 1 157 ? -33.193 -28.233 33.280 1.00 105.33 157 GLY B O 1
ATOM 2758 N N . ILE B 1 158 ? -32.301 -30.061 34.233 1.00 112.93 158 ILE B N 1
ATOM 2759 C CA . ILE B 1 158 ? -32.624 -29.621 35.622 1.00 102.68 158 ILE B CA 1
ATOM 2760 C C . ILE B 1 158 ? -31.423 -29.960 36.502 1.00 103.30 158 ILE B C 1
ATOM 2761 O O . ILE B 1 158 ? -31.493 -29.708 37.715 1.00 104.61 158 ILE B O 1
ATOM 2766 N N . ASP B 1 159 ? -30.379 -30.525 35.903 1.00 112.05 159 ASP B N 1
ATOM 2767 C CA . ASP B 1 159 ? -29.172 -30.946 36.659 1.00 115.02 159 ASP B CA 1
ATOM 2768 C C . ASP B 1 159 ? -28.930 -30.045 37.868 1.00 108.00 159 ASP B C 1
ATOM 2769 O O . ASP B 1 159 ? -28.714 -30.588 38.963 1.00 106.27 159 ASP B O 1
ATOM 2774 N N . ASN B 1 160 ? -28.957 -28.726 37.683 1.00 105.37 160 ASN B N 1
ATOM 2775 C CA . ASN B 1 160 ? -28.597 -27.847 38.802 1.00 100.90 160 ASN B CA 1
ATOM 2776 C C . ASN B 1 160 ? -29.508 -27.704 40.022 1.00 104.41 160 ASN B C 1
ATOM 2777 O O . ASN B 1 160 ? -29.027 -27.324 41.092 1.00 108.52 160 ASN B O 1
ATOM 2782 N N . VAL B 1 161 ? -30.812 -27.925 39.899 1.00 98.75 161 VAL B N 1
ATOM 2783 C CA . VAL B 1 161 ? -31.677 -27.966 41.072 1.00 94.91 161 VAL B CA 1
ATOM 2784 C C . VAL B 1 161 ? -31.421 -29.249 41.849 1.00 102.05 161 VAL B C 1
ATOM 2785 O O . VAL B 1 161 ? -31.549 -30.359 41.310 1.00 98.44 161 VAL B O 1
ATOM 2789 N N . ASP B 1 162 ? -31.036 -29.093 43.126 1.00 103.62 162 ASP B N 1
ATOM 2790 C CA . ASP B 1 162 ? -30.962 -30.249 44.018 1.00 105.62 162 ASP B CA 1
ATOM 2791 C C . ASP B 1 162 ? -32.421 -30.675 43.988 1.00 101.78 162 ASP B C 1
ATOM 2792 O O . ASP B 1 162 ? -33.288 -29.905 44.407 1.00 102.17 162 ASP B O 1
ATOM 2797 N N . LEU B 1 163 ? -32.721 -31.867 43.492 1.00 102.69 163 LEU B N 1
ATOM 2798 C CA . LEU B 1 163 ? -34.078 -32.040 43.030 1.00 99.71 163 LEU B CA 1
ATOM 2799 C C . LEU B 1 163 ? -34.754 -32.790 44.174 1.00 92.88 163 LEU B C 1
ATOM 2800 O O . LEU B 1 163 ? -35.968 -32.656 44.384 1.00 88.05 163 LEU B O 1
ATOM 2805 N N . ALA B 1 164 ? -33.964 -33.544 44.930 1.00 97.40 164 ALA B N 1
ATOM 2806 C CA . ALA B 1 164 ? -34.442 -34.274 46.097 1.00 101.99 164 ALA B CA 1
ATOM 2807 C C . ALA B 1 164 ? -34.609 -33.377 47.318 1.00 96.80 164 ALA B C 1
ATOM 2808 O O . ALA B 1 164 ? -35.530 -33.585 48.106 1.00 96.38 164 ALA B O 1
ATOM 2810 N N . ALA B 1 165 ? -33.736 -32.397 47.520 1.00 95.89 165 ALA B N 1
ATOM 2811 C CA . ALA B 1 165 ? -34.012 -31.432 48.568 1.00 97.63 165 ALA B CA 1
ATOM 2812 C C . ALA B 1 165 ? -35.308 -30.707 48.276 1.00 95.45 165 ALA B C 1
ATOM 2813 O O . ALA B 1 165 ? -36.094 -30.426 49.183 1.00 96.82 165 ALA B O 1
ATOM 2815 N N . ALA B 1 166 ? -35.551 -30.444 46.992 1.00 102.81 166 ALA B N 1
ATOM 2816 C CA . ALA B 1 166 ? -36.617 -29.551 46.551 1.00 95.67 166 ALA B CA 1
ATOM 2817 C C . ALA B 1 166 ? -37.941 -29.977 47.101 1.00 94.21 166 ALA B C 1
ATOM 2818 O O . ALA B 1 166 ? -38.711 -29.156 47.603 1.00 94.46 166 ALA B O 1
ATOM 2820 N N . THR B 1 167 ? -38.221 -31.265 47.007 1.00 97.97 167 THR B N 1
ATOM 2821 C CA . THR B 1 167 ? -39.527 -31.760 47.363 1.00 96.39 167 THR B CA 1
ATOM 2822 C C . THR B 1 167 ? -39.505 -32.271 48.786 1.00 88.91 167 THR B C 1
ATOM 2823 O O . THR B 1 167 ? -40.566 -32.422 49.389 1.00 91.45 167 THR B O 1
ATOM 2827 N N . GLU B 1 168 ? -38.302 -32.517 49.328 1.00 93.17 168 GLU B N 1
ATOM 2828 C CA . GLU B 1 168 ? -38.158 -32.818 50.758 1.00 100.09 168 GLU B CA 1
ATOM 2829 C C . GLU B 1 168 ? -38.634 -31.649 51.581 1.00 94.46 168 GLU B C 1
ATOM 2830 O O . GLU B 1 168 ? -39.353 -31.821 52.580 1.00 91.42 168 GLU B O 1
ATOM 2836 N N . HIS B 1 169 ? -38.318 -30.453 51.114 1.00 89.72 169 HIS B N 1
ATOM 2837 C CA . HIS B 1 169 ? -38.782 -29.246 51.746 1.00 86.71 169 HIS B CA 1
ATOM 2838 C C . HIS B 1 169 ? -40.121 -28.828 51.169 1.00 84.73 169 HIS B C 1
ATOM 2839 O O . HIS B 1 169 ? -40.624 -27.750 51.501 1.00 76.67 169 HIS B O 1
ATOM 2846 N N . GLY B 1 170 ? -40.693 -29.680 50.327 1.00 84.41 170 GLY B N 1
ATOM 2847 C CA . GLY B 1 170 ? -42.032 -29.384 49.792 1.00 83.41 170 GLY B CA 1
ATOM 2848 C C . GLY B 1 170 ? -41.990 -28.262 48.780 1.00 86.00 170 GLY B C 1
ATOM 2849 O O . GLY B 1 170 ? -42.861 -27.379 48.844 1.00 80.88 170 GLY B O 1
ATOM 2850 N N . CYS B 1 171 ? -41.015 -28.300 47.876 1.00 88.20 171 CYS B N 1
ATOM 2851 C CA . CYS B 1 171 ? -40.977 -27.279 46.802 1.00 85.35 171 CYS B CA 1
ATOM 2852 C C . CYS B 1 171 ? -41.092 -27.971 45.447 1.00 78.90 171 CYS B C 1
ATOM 2853 O O . CYS B 1 171 ? -40.213 -28.777 45.117 1.00 72.69 171 CYS B O 1
ATOM 2856 N N . LEU B 1 172 ? -42.145 -27.653 44.700 1.00 30.00 172 LEU B N 1
ATOM 2857 C CA . LEU B 1 172 ? -42.333 -28.243 43.354 1.00 30.00 172 LEU B CA 1
ATOM 2858 C C . LEU B 1 172 ? -41.221 -27.727 42.441 1.00 30.00 172 LEU B C 1
ATOM 2859 O O . LEU B 1 172 ? -40.733 -26.618 42.682 1.00 30.00 172 LEU B O 1
ATOM 2864 N N . VAL B 1 173 ? -40.825 -28.510 41.440 1.00 74.20 173 VAL B N 1
ATOM 2865 C CA . VAL B 1 173 ? -39.816 -28.012 40.466 1.00 78.83 173 VAL B CA 1
ATOM 2866 C C . VAL B 1 173 ? -40.362 -28.246 39.059 1.00 78.42 173 VAL B C 1
ATOM 2867 O O . VAL B 1 173 ? -40.683 -29.402 38.741 1.00 78.54 173 VAL B O 1
ATOM 2871 N N . VAL B 1 174 ? -40.486 -27.181 38.266 1.00 76.55 174 VAL B N 1
ATOM 2872 C CA . VAL B 1 174 ? -41.046 -27.297 36.921 1.00 80.17 174 VAL B CA 1
ATOM 2873 C C . VAL B 1 174 ? -40.114 -26.652 35.884 1.00 89.77 174 VAL B C 1
ATOM 2874 O O . VAL B 1 174 ? -39.386 -25.698 36.182 1.00 88.91 174 VAL B O 1
ATOM 2878 N N . ASN B 1 175 ? -40.161 -27.180 34.637 1.00 85.08 175 ASN B N 1
ATOM 2879 C CA . ASN B 1 175 ? -39.185 -26.825 33.603 1.00 86.23 175 ASN B CA 1
ATOM 2880 C C . ASN B 1 175 ? -39.874 -26.332 32.331 1.00 88.52 175 ASN B C 1
ATOM 2881 O O . ASN B 1 175 ? -41.101 -26.277 32.239 1.00 85.92 175 ASN B O 1
ATOM 2886 N N . ALA B 1 176 ? -39.049 -25.998 31.331 1.00 90.27 176 ALA B N 1
ATOM 2887 C CA . ALA B 1 176 ? -39.487 -25.371 30.081 1.00 93.13 176 ALA B CA 1
ATOM 2888 C C . ALA B 1 176 ? -38.940 -26.143 28.879 1.00 101.30 176 ALA B C 1
ATOM 2889 O O . ALA B 1 176 ? -38.189 -25.607 28.050 1.00 102.49 176 ALA B O 1
ATOM 2891 N N . PRO B 1 177 ? -39.322 -27.401 28.738 1.00 100.03 177 PRO B N 1
ATOM 2892 C CA . PRO B 1 177 ? -38.581 -28.297 27.852 1.00 100.37 177 PRO B CA 1
ATOM 2893 C C . PRO B 1 177 ? -38.961 -28.109 26.400 1.00 102.22 177 PRO B C 1
ATOM 2894 O O . PRO B 1 177 ? -38.079 -28.069 25.544 1.00 106.57 177 PRO B O 1
ATOM 2898 N N . THR B 1 178 ? -40.259 -27.978 26.104 1.00 104.52 178 THR B N 1
ATOM 2899 C CA . THR B 1 178 ? -40.724 -28.195 24.735 1.00 107.80 178 THR B CA 1
ATOM 2900 C C . THR B 1 178 ? -40.267 -27.089 23.792 1.00 101.48 178 THR B C 1
ATOM 2901 O O . THR B 1 178 ? -40.044 -27.333 22.605 1.00 97.71 178 THR B O 1
ATOM 2905 N N . ALA B 1 179 ? -40.114 -25.871 24.293 1.00 106.09 179 ALA B N 1
ATOM 2906 C CA . ALA B 1 179 ? -39.680 -24.780 23.426 1.00 104.60 179 ALA B CA 1
ATOM 2907 C C . ALA B 1 179 ? -38.230 -24.967 22.961 1.00 91.34 179 ALA B C 1
ATOM 2908 O O . ALA B 1 179 ? -37.931 -24.878 21.768 1.00 71.87 179 ALA B O 1
ATOM 2910 N N . ASN B 1 180 ? -37.316 -25.228 23.908 1.00 99.38 180 ASN B N 1
ATOM 2911 C CA . ASN B 1 180 ? -35.905 -25.428 23.592 1.00 91.41 180 ASN B CA 1
ATOM 2912 C C . ASN B 1 180 ? -35.673 -26.744 22.881 1.00 89.96 180 ASN B C 1
ATOM 2913 O O . ASN B 1 180 ? -34.622 -26.925 22.270 1.00 90.94 180 ASN B O 1
ATOM 2918 N N . THR B 1 181 ? -36.561 -27.724 23.091 1.00 94.91 181 THR B N 1
ATOM 2919 C CA . THR B 1 181 ? -36.399 -29.051 22.479 1.00 99.88 181 THR B CA 1
ATOM 2920 C C . THR B 1 181 ? -36.416 -28.970 20.955 1.00 101.36 181 THR B C 1
ATOM 2921 O O . THR B 1 181 ? -35.520 -29.507 20.290 1.00 100.32 181 THR B O 1
ATOM 2925 N N . VAL B 1 182 ? -37.437 -28.306 20.384 1.00 100.47 182 VAL B N 1
ATOM 2926 C CA . VAL B 1 182 ? -37.511 -28.081 18.943 1.00 92.65 182 VAL B CA 1
ATOM 2927 C C . VAL B 1 182 ? -36.191 -27.479 18.487 1.00 89.89 182 VAL B C 1
ATOM 2928 O O . VAL B 1 182 ? -35.396 -28.144 17.824 1.00 93.22 182 VAL B O 1
ATOM 2932 N N . ALA B 1 183 ? -35.897 -26.261 18.925 1.00 90.95 183 ALA B N 1
ATOM 2933 C CA . ALA B 1 183 ? -34.739 -25.526 18.438 1.00 88.77 183 ALA B CA 1
ATOM 2934 C C . ALA B 1 183 ? -33.406 -26.212 18.742 1.00 88.37 183 ALA B C 1
ATOM 2935 O O . ALA B 1 183 ? -32.357 -25.759 18.281 1.00 91.86 183 ALA B O 1
ATOM 2937 N N . ALA B 1 184 ? -33.418 -27.318 19.473 1.00 88.19 184 ALA B N 1
ATOM 2938 C CA . ALA B 1 184 ? -32.192 -28.022 19.824 1.00 90.22 184 ALA B CA 1
ATOM 2939 C C . ALA B 1 184 ? -31.906 -29.182 18.888 1.00 91.36 184 ALA B C 1
ATOM 2940 O O . ALA B 1 184 ? -30.739 -29.488 18.627 1.00 89.20 184 ALA B O 1
ATOM 2942 N N . ALA B 1 185 ? -32.962 -29.876 18.442 1.00 96.78 185 ALA B N 1
ATOM 2943 C CA . ALA B 1 185 ? -32.853 -30.808 17.324 1.00 96.25 185 ALA B CA 1
ATOM 2944 C C . ALA B 1 185 ? -32.650 -30.041 16.033 1.00 95.56 185 ALA B C 1
ATOM 2945 O O . ALA B 1 185 ? -31.870 -30.455 15.174 1.00 91.64 185 ALA B O 1
ATOM 2947 N N . GLU B 1 186 ? -33.338 -28.908 15.893 1.00 94.97 186 GLU B N 1
ATOM 2948 C CA . GLU B 1 186 ? -33.112 -28.047 14.755 1.00 90.56 186 GLU B CA 1
ATOM 2949 C C . GLU B 1 186 ? -31.622 -27.803 14.617 1.00 90.96 186 GLU B C 1
ATOM 2950 O O . GLU B 1 186 ? -31.050 -27.973 13.533 1.00 95.58 186 GLU B O 1
ATOM 2956 N N . HIS B 1 187 ? -30.962 -27.486 15.734 1.00 91.93 187 HIS B N 1
ATOM 2957 C CA . HIS B 1 187 ? -29.528 -27.232 15.691 1.00 90.50 187 HIS B CA 1
ATOM 2958 C C . HIS B 1 187 ? -28.713 -28.505 15.466 1.00 93.40 187 HIS B C 1
ATOM 2959 O O . HIS B 1 187 ? -27.635 -28.438 14.871 1.00 98.36 187 HIS B O 1
ATOM 2966 N N . GLY B 1 188 ? -29.179 -29.669 15.892 1.00 90.43 188 GLY B N 1
ATOM 2967 C CA . GLY B 1 188 ? -28.408 -30.865 15.594 1.00 87.93 188 GLY B CA 1
ATOM 2968 C C . GLY B 1 188 ? -28.363 -31.154 14.108 1.00 87.80 188 GLY B C 1
ATOM 2969 O O . GLY B 1 188 ? -27.291 -31.345 13.531 1.00 88.79 188 GLY B O 1
ATOM 2970 N N . ILE B 1 189 ? -29.543 -31.181 13.475 1.00 94.28 189 ILE B N 1
ATOM 2971 C CA . ILE B 1 189 ? -29.682 -31.317 12.023 1.00 91.74 189 ILE B CA 1
ATOM 2972 C C . ILE B 1 189 ? -28.822 -30.289 11.300 1.00 90.04 189 ILE B C 1
ATOM 2973 O O . ILE B 1 189 ? -28.098 -30.627 10.360 1.00 92.38 189 ILE B O 1
ATOM 2978 N N . ALA B 1 190 ? -28.875 -29.021 11.728 1.00 87.89 190 ALA B N 1
ATOM 2979 C CA . ALA B 1 190 ? -28.013 -28.011 11.122 1.00 88.32 190 ALA B CA 1
ATOM 2980 C C . ALA B 1 190 ? -26.534 -28.353 11.290 1.00 85.92 190 ALA B C 1
ATOM 2981 O O . ALA B 1 190 ? -25.716 -28.034 10.423 1.00 83.69 190 ALA B O 1
ATOM 2983 N N . LEU B 1 191 ? -26.170 -29.000 12.396 1.00 89.31 191 LEU B N 1
ATOM 2984 C CA . LEU B 1 191 ? -24.798 -29.471 12.548 1.00 93.77 191 LEU B CA 1
ATOM 2985 C C . LEU B 1 191 ? -24.493 -30.652 11.643 1.00 90.90 191 LEU B C 1
ATOM 2986 O O . LEU B 1 191 ? -23.350 -30.809 11.197 1.00 89.28 191 LEU B O 1
ATOM 2991 N N . LEU B 1 192 ? -25.477 -31.521 11.414 1.00 89.03 192 LEU B N 1
ATOM 2992 C CA . LEU B 1 192 ? -25.218 -32.717 10.628 1.00 89.86 192 LEU B CA 1
ATOM 2993 C C . LEU B 1 192 ? -24.993 -32.347 9.163 1.00 94.66 192 LEU B C 1
ATOM 2994 O O . LEU B 1 192 ? -24.010 -32.776 8.547 1.00 96.89 192 LEU B O 1
ATOM 2999 N N . THR B 1 193 ? -25.900 -31.550 8.585 1.00 94.06 193 THR B N 1
ATOM 3000 C CA . THR B 1 193 ? -25.809 -31.216 7.168 1.00 88.08 193 THR B CA 1
ATOM 3001 C C . THR B 1 193 ? -24.572 -30.375 6.883 1.00 87.41 193 THR B C 1
ATOM 3002 O O . THR B 1 193 ? -23.833 -30.657 5.939 1.00 93.12 193 THR B O 1
ATOM 3006 N N . ALA B 1 194 ? -24.306 -29.370 7.718 1.00 83.30 194 ALA B N 1
ATOM 3007 C CA . ALA B 1 194 ? -23.148 -28.499 7.527 1.00 85.58 194 ALA B CA 1
ATOM 3008 C C . ALA B 1 194 ? -21.833 -29.244 7.696 1.00 90.85 194 ALA B C 1
ATOM 3009 O O . ALA B 1 194 ? -20.819 -28.873 7.094 1.00 90.84 194 ALA B O 1
ATOM 3011 N N . MET B 1 195 ? -21.810 -30.228 8.594 1.00 96.44 195 MET B N 1
ATOM 3012 C CA . MET B 1 195 ? -20.707 -31.180 8.672 1.00 102.12 195 MET B CA 1
ATOM 3013 C C . MET B 1 195 ? -20.531 -31.917 7.351 1.00 104.66 195 MET B C 1
ATOM 3014 O O . MET B 1 195 ? -19.419 -32.032 6.817 1.00 106.04 195 MET B O 1
ATOM 3019 N N . ALA B 1 196 ? -21.633 -32.462 6.831 1.00 97.15 196 ALA B N 1
ATOM 3020 C CA . ALA B 1 196 ? -21.545 -33.435 5.757 1.00 95.81 196 ALA B CA 1
ATOM 3021 C C . ALA B 1 196 ? -20.990 -32.812 4.480 1.00 99.36 196 ALA B C 1
ATOM 3022 O O . ALA B 1 196 ? -20.255 -33.477 3.744 1.00 100.91 196 ALA B O 1
ATOM 3024 N N . ARG B 1 197 ? -21.266 -31.528 4.232 1.00 97.82 197 ARG B N 1
ATOM 3025 C CA . ARG B 1 197 ? -20.783 -30.846 3.037 1.00 98.92 197 ARG B CA 1
ATOM 3026 C C . ARG B 1 197 ? -19.596 -29.919 3.264 1.00 94.80 197 ARG B C 1
ATOM 3027 O O . ARG B 1 197 ? -19.000 -29.475 2.285 1.00 94.96 197 ARG B O 1
ATOM 3035 N N . ASN B 1 198 ? -19.201 -29.670 4.511 1.00 96.24 198 ASN B N 1
ATOM 3036 C CA . ASN B 1 198 ? -18.052 -28.824 4.853 1.00 98.25 198 ASN B CA 1
ATOM 3037 C C . ASN B 1 198 ? -18.375 -27.357 4.655 1.00 92.57 198 ASN B C 1
ATOM 3038 O O . ASN B 1 198 ? -17.499 -26.562 4.325 1.00 94.26 198 ASN B O 1
ATOM 3043 N N . ILE B 1 199 ? -19.649 -27.013 4.861 1.00 90.39 199 ILE B N 1
ATOM 3044 C CA . ILE B 1 199 ? -20.107 -25.628 4.832 1.00 85.97 199 ILE B CA 1
ATOM 3045 C C . ILE B 1 199 ? -19.166 -24.724 5.605 1.00 91.25 199 ILE B C 1
ATOM 3046 O O . ILE B 1 199 ? -18.921 -23.582 5.214 1.00 91.69 199 ILE B O 1
ATOM 3051 N N . ALA B 1 200 ? -18.655 -25.209 6.742 1.00 93.88 200 ALA B N 1
ATOM 3052 C CA . ALA B 1 200 ? -17.923 -24.353 7.669 1.00 95.93 200 ALA B CA 1
ATOM 3053 C C . ALA B 1 200 ? -16.511 -24.107 7.181 1.00 100.60 200 ALA B C 1
ATOM 3054 O O . ALA B 1 200 ? -16.086 -22.954 7.056 1.00 103.77 200 ALA B O 1
ATOM 3056 N N . GLN B 1 201 ? -15.773 -25.183 6.898 1.00 99.97 201 GLN B N 1
ATOM 3057 C CA . GLN B 1 201 ? -14.417 -25.034 6.389 1.00 102.74 201 GLN B CA 1
ATOM 3058 C C . GLN B 1 201 ? -14.419 -24.278 5.073 1.00 105.63 201 GLN B C 1
ATOM 3059 O O . GLN B 1 201 ? -13.625 -23.349 4.880 1.00 108.78 201 GLN B O 1
ATOM 3065 N N . ALA B 1 202 ? -15.344 -24.628 4.177 1.00 105.84 202 ALA B N 1
ATOM 3066 C CA . ALA B 1 202 ? -15.380 -24.013 2.857 1.00 103.64 202 ALA B CA 1
ATOM 3067 C C . ALA B 1 202 ? -15.620 -22.515 2.955 1.00 102.26 202 ALA B C 1
ATOM 3068 O O . ALA B 1 202 ? -14.903 -21.726 2.331 1.00 107.41 202 ALA B O 1
ATOM 3070 N N . ASP B 1 203 ? -16.620 -22.104 3.741 1.00 99.87 203 ASP B N 1
ATOM 3071 C CA . ASP B 1 203 ? -16.914 -20.677 3.890 1.00 103.83 203 ASP B CA 1
ATOM 3072 C C . ASP B 1 203 ? -15.691 -19.933 4.422 1.00 103.31 203 ASP B C 1
ATOM 3073 O O . ASP B 1 203 ? -15.395 -18.805 4.000 1.00 98.64 203 ASP B O 1
ATOM 3078 N N . ALA B 1 204 ? -14.943 -20.572 5.324 1.00 105.47 204 ALA B N 1
ATOM 3079 C CA . ALA B 1 204 ? -13.708 -19.971 5.799 1.00 107.77 204 ALA B CA 1
ATOM 3080 C C . ALA B 1 204 ? -12.659 -19.944 4.705 1.00 107.16 204 ALA B C 1
ATOM 3081 O O . ALA B 1 204 ? -11.971 -18.930 4.536 1.00 105.37 204 ALA B O 1
ATOM 3083 N N . SER B 1 205 ? -12.546 -21.041 3.948 1.00 109.93 205 SER B N 1
ATOM 3084 C CA . SER B 1 205 ? -11.568 -21.129 2.868 1.00 113.33 205 SER B CA 1
ATOM 3085 C C . SER B 1 205 ? -11.790 -20.068 1.795 1.00 110.14 205 SER B C 1
ATOM 3086 O O . SER B 1 205 ? -10.823 -19.523 1.256 1.00 114.20 205 SER B O 1
ATOM 3089 N N . LEU B 1 206 ? -13.042 -19.747 1.486 1.00 108.15 206 LEU B N 1
ATOM 3090 C CA . LEU B 1 206 ? -13.318 -18.815 0.399 1.00 107.50 206 LEU B CA 1
ATOM 3091 C C . LEU B 1 206 ? -13.260 -17.368 0.891 1.00 107.66 206 LEU B C 1
ATOM 3092 O O . LEU B 1 206 ? -12.794 -16.479 0.170 1.00 101.58 206 LEU B O 1
ATOM 3097 N N . LYS B 1 207 ? -13.713 -17.119 2.127 1.00 110.90 207 LYS B N 1
ATOM 3098 C CA . LYS B 1 207 ? -13.520 -15.801 2.724 1.00 109.01 207 LYS B CA 1
ATOM 3099 C C . LYS B 1 207 ? -12.047 -15.482 2.887 1.00 110.25 207 LYS B C 1
ATOM 3100 O O . LYS B 1 207 ? -11.663 -14.310 2.932 1.00 110.90 207 LYS B O 1
ATOM 3106 N N . ALA B 1 208 ? -11.208 -16.503 2.969 1.00 109.13 208 ALA B N 1
ATOM 3107 C CA . ALA B 1 208 ? -9.773 -16.297 3.028 1.00 114.97 208 ALA B CA 1
ATOM 3108 C C . ALA B 1 208 ? -9.139 -16.296 1.647 1.00 119.90 208 ALA B C 1
ATOM 3109 O O . ALA B 1 208 ? -7.945 -16.594 1.498 1.00 126.48 208 ALA B O 1
ATOM 3111 N N . GLY B 1 209 ? -9.915 -15.981 0.622 1.00 118.82 209 GLY B N 1
ATOM 3112 C CA . GLY B 1 209 ? -9.346 -15.820 -0.701 1.00 124.77 209 GLY B CA 1
ATOM 3113 C C . GLY B 1 209 ? -9.086 -17.117 -1.434 1.00 127.74 209 GLY B C 1
ATOM 3114 O O . GLY B 1 209 ? -9.213 -17.171 -2.666 1.00 127.45 209 GLY B O 1
ATOM 3115 N N . LYS B 1 210 ? -8.711 -18.162 -0.689 1.00 130.78 210 LYS B N 1
ATOM 3116 C CA . LYS B 1 210 ? -8.536 -19.480 -1.287 1.00 133.92 210 LYS B CA 1
ATOM 3117 C C . LYS B 1 210 ? -9.809 -19.913 -2.016 1.00 132.28 210 LYS B C 1
ATOM 3118 O O . LYS B 1 210 ? -10.924 -19.686 -1.540 1.00 134.71 210 LYS B O 1
ATOM 3124 N N . TRP B 1 211 ? -9.640 -20.519 -3.186 1.00 130.49 211 TRP B N 1
ATOM 3125 C CA . TRP B 1 211 ? -10.735 -21.143 -3.922 1.00 123.91 211 TRP B CA 1
ATOM 3126 C C . TRP B 1 211 ? -10.285 -22.580 -4.192 1.00 126.29 211 TRP B C 1
ATOM 3127 O O . TRP B 1 211 ? -9.519 -22.840 -5.126 1.00 123.49 211 TRP B O 1
ATOM 3138 N N . GLN B 1 212 ? -10.758 -23.518 -3.370 1.00 125.41 212 GLN B N 1
ATOM 3139 C CA . GLN B 1 212 ? -10.199 -24.870 -3.277 1.00 127.30 212 GLN B CA 1
ATOM 3140 C C . GLN B 1 212 ? -11.295 -25.915 -3.487 1.00 123.11 212 GLN B C 1
ATOM 3141 O O . GLN B 1 212 ? -11.509 -26.790 -2.651 1.00 116.87 212 GLN B O 1
ATOM 3147 N N . ARG B 1 213 ? -11.983 -25.830 -4.628 1.00 114.07 213 ARG B N 1
ATOM 3148 C CA . ARG B 1 213 ? -13.157 -26.667 -4.873 1.00 110.82 213 ARG B CA 1
ATOM 3149 C C . ARG B 1 213 ? -12.927 -28.151 -4.584 1.00 113.33 213 ARG B C 1
ATOM 3150 O O . ARG B 1 213 ? -13.851 -28.867 -4.168 1.00 105.92 213 ARG B O 1
ATOM 3158 N N . ASN B 1 214 ? -11.720 -28.647 -4.830 1.00 116.17 214 ASN B N 1
ATOM 3159 C CA . ASN B 1 214 ? -11.532 -30.074 -4.640 1.00 112.75 214 ASN B CA 1
ATOM 3160 C C . ASN B 1 214 ? -11.299 -30.446 -3.198 1.00 113.42 214 ASN B C 1
ATOM 3161 O O . ASN B 1 214 ? -11.480 -31.614 -2.841 1.00 111.07 214 ASN B O 1
ATOM 3166 N N . LYS B 1 215 ? -10.911 -29.488 -2.362 1.00 117.60 215 LYS B N 1
ATOM 3167 C CA . LYS B 1 215 ? -10.594 -29.837 -0.987 1.00 117.23 215 LYS B CA 1
ATOM 3168 C C . LYS B 1 215 ? -11.858 -30.161 -0.188 1.00 108.33 215 LYS B C 1
ATOM 3169 O O . LYS B 1 215 ? -11.771 -30.894 0.793 1.00 105.04 215 LYS B O 1
ATOM 3175 N N . TYR B 1 216 ? -13.040 -29.703 -0.612 1.00 109.95 216 TYR B N 1
ATOM 3176 C CA . TYR B 1 216 ? -14.205 -29.686 0.273 1.00 109.01 216 TYR B CA 1
ATOM 3177 C C . TYR B 1 216 ? -15.385 -30.488 -0.273 1.00 103.11 216 TYR B C 1
ATOM 3178 O O . TYR B 1 216 ? -16.551 -30.134 -0.081 1.00 100.56 216 TYR B O 1
ATOM 3187 N N . VAL B 1 217 ? -15.097 -31.611 -0.911 1.00 104.13 217 VAL B N 1
ATOM 3188 C CA . VAL B 1 217 ? -16.146 -32.493 -1.419 1.00 107.34 217 VAL B CA 1
ATOM 3189 C C . VAL B 1 217 ? -16.779 -33.243 -0.249 1.00 106.63 217 VAL B C 1
ATOM 3190 O O . VAL B 1 217 ? -16.066 -33.826 0.571 1.00 108.63 217 VAL B O 1
ATOM 3194 N N . GLY B 1 218 ? -18.118 -33.213 -0.160 1.00 108.29 218 GLY B N 1
ATOM 3195 C CA . GLY B 1 218 ? -18.834 -33.784 0.969 1.00 112.49 218 GLY B CA 1
ATOM 3196 C C . GLY B 1 218 ? -19.457 -35.165 0.713 1.00 106.57 218 GLY B C 1
ATOM 3197 O O . GLY B 1 218 ? -19.310 -35.770 -0.345 1.00 105.84 218 GLY B O 1
ATOM 3198 N N . VAL B 1 219 ? -20.184 -35.665 1.721 1.00 100.69 219 VAL B N 1
ATOM 3199 C CA . VAL B 1 219 ? -20.952 -36.892 1.548 1.00 101.80 219 VAL B CA 1
ATOM 3200 C C . VAL B 1 219 ? -22.408 -36.536 1.289 1.00 103.12 219 VAL B C 1
ATOM 3201 O O . VAL B 1 219 ? -22.890 -35.431 1.572 1.00 94.77 219 VAL B O 1
ATOM 3205 N N . SER B 1 220 ? -23.128 -37.503 0.755 1.00 104.48 220 SER B N 1
ATOM 3206 C CA . SER B 1 220 ? -24.573 -37.471 0.779 1.00 105.05 220 SER B CA 1
ATOM 3207 C C . SER B 1 220 ? -25.124 -37.947 2.096 1.00 109.08 220 SER B C 1
ATOM 3208 O O . SER B 1 220 ? -24.437 -38.602 2.890 1.00 106.77 220 SER B O 1
ATOM 3211 N N . LEU B 1 221 ? -26.425 -37.688 2.257 1.00 108.70 221 LEU B N 1
ATOM 3212 C CA . LEU B 1 221 ? -27.222 -38.152 3.384 1.00 107.08 221 LEU B CA 1
ATOM 3213 C C . LEU B 1 221 ? -28.219 -39.241 3.010 1.00 107.39 221 LEU B C 1
ATOM 3214 O O . LEU B 1 221 ? -28.414 -40.167 3.797 1.00 109.90 221 LEU B O 1
ATOM 3219 N N . VAL B 1 222 ? -28.845 -39.185 1.833 1.00 108.14 222 VAL B N 1
ATOM 3220 C CA . VAL B 1 222 ? -29.850 -40.194 1.502 1.00 113.36 222 VAL B CA 1
ATOM 3221 C C . VAL B 1 222 ? -29.300 -41.612 1.693 1.00 113.44 222 VAL B C 1
ATOM 3222 O O . VAL B 1 222 ? -28.137 -41.894 1.384 1.00 115.24 222 VAL B O 1
ATOM 3226 N N . GLY B 1 223 ? -30.125 -42.501 2.267 1.00 108.60 223 GLY B N 1
ATOM 3227 C CA . GLY B 1 223 ? -29.743 -43.893 2.481 1.00 110.94 223 GLY B CA 1
ATOM 3228 C C . GLY B 1 223 ? -28.737 -44.162 3.595 1.00 115.30 223 GLY B C 1
ATOM 3229 O O . GLY B 1 223 ? -28.647 -45.290 4.112 1.00 113.14 223 GLY B O 1
ATOM 3230 N N . LYS B 1 224 ? -27.973 -43.128 3.963 1.00 112.11 224 LYS B N 1
ATOM 3231 C CA . LYS B 1 224 ? -27.065 -43.188 5.105 1.00 122.28 224 LYS B CA 1
ATOM 3232 C C . LYS B 1 224 ? -27.799 -43.542 6.403 1.00 122.53 224 LYS B C 1
ATOM 3233 O O . LYS B 1 224 ? -28.806 -42.920 6.772 1.00 116.41 224 LYS B O 1
ATOM 3239 N N . THR B 1 225 ? -27.268 -44.495 7.139 1.00 122.38 225 THR B N 1
ATOM 3240 C CA . THR B 1 225 ? -27.834 -44.831 8.431 1.00 117.71 225 THR B CA 1
ATOM 3241 C C . THR B 1 225 ? -27.342 -43.860 9.491 1.00 123.95 225 THR B C 1
ATOM 3242 O O . THR B 1 225 ? -26.132 -43.736 9.740 1.00 124.47 225 THR B O 1
ATOM 3246 N N . LEU B 1 226 ? -28.305 -43.155 10.075 1.00 123.20 226 LEU B N 1
ATOM 3247 C CA . LEU B 1 226 ? -28.123 -42.305 11.236 1.00 119.37 226 LEU B CA 1
ATOM 3248 C C . LEU B 1 226 ? -28.497 -43.043 12.517 1.00 126.15 226 LEU B C 1
ATOM 3249 O O . LEU B 1 226 ? -29.614 -43.561 12.648 1.00 124.22 226 LEU B O 1
ATOM 3254 N N . ALA B 1 227 ? -27.579 -43.039 13.479 1.00 127.14 227 ALA B N 1
ATOM 3255 C CA . ALA B 1 227 ? -27.808 -43.637 14.785 1.00 122.54 227 ALA B CA 1
ATOM 3256 C C . ALA B 1 227 ? -27.975 -42.539 15.834 1.00 131.33 227 ALA B C 1
ATOM 3257 O O . ALA B 1 227 ? -27.141 -41.630 15.936 1.00 129.92 227 ALA B O 1
ATOM 3259 N N . ILE B 1 228 ? -29.061 -42.629 16.604 1.00 135.10 228 ILE B N 1
ATOM 3260 C CA . ILE B 1 228 ? -29.413 -41.690 17.667 1.00 127.49 228 ILE B CA 1
ATOM 3261 C C . ILE B 1 228 ? -29.240 -42.403 19.001 1.00 129.71 228 ILE B C 1
ATOM 3262 O O . ILE B 1 228 ? -29.898 -43.417 19.259 1.00 129.97 228 ILE B O 1
ATOM 3267 N N . LEU B 1 229 ? -28.358 -41.893 19.845 1.00 131.82 229 LEU B N 1
ATOM 3268 C CA . LEU B 1 229 ? -28.186 -42.430 21.192 1.00 135.36 229 LEU B CA 1
ATOM 3269 C C . LEU B 1 229 ? -29.002 -41.589 22.169 1.00 135.19 229 LEU B C 1
ATOM 3270 O O . LEU B 1 229 ? -28.661 -40.439 22.457 1.00 139.64 229 LEU B O 1
ATOM 3275 N N . GLY B 1 230 ? -30.095 -42.173 22.654 1.00 126.22 230 GLY B N 1
ATOM 3276 C CA . GLY B 1 230 ? -30.897 -41.580 23.696 1.00 130.23 230 GLY B CA 1
ATOM 3277 C C . GLY B 1 230 ? -32.146 -40.931 23.162 1.00 124.03 230 GLY B C 1
ATOM 3278 O O . GLY B 1 230 ? -32.171 -39.720 22.970 1.00 131.76 230 GLY B O 1
ATOM 3279 N N . PHE B 1 231 ? -33.210 -41.705 22.978 1.00 122.08 231 PHE B N 1
ATOM 3280 C CA . PHE B 1 231 ? -34.355 -41.282 22.172 1.00 123.04 231 PHE B CA 1
ATOM 3281 C C . PHE B 1 231 ? -35.297 -40.354 22.964 1.00 121.33 231 PHE B C 1
ATOM 3282 O O . PHE B 1 231 ? -36.462 -40.670 23.217 1.00 120.79 231 PHE B O 1
ATOM 3290 N N . GLY B 1 232 ? -34.773 -39.172 23.335 1.00 120.20 232 GLY B N 1
ATOM 3291 C CA . GLY B 1 232 ? -35.527 -38.133 24.026 1.00 112.55 232 GLY B CA 1
ATOM 3292 C C . GLY B 1 232 ? -36.485 -37.485 23.047 1.00 115.50 232 GLY B C 1
ATOM 3293 O O . GLY B 1 232 ? -36.590 -37.921 21.901 1.00 119.40 232 GLY B O 1
ATOM 3294 N N . LYS B 1 233 ? -37.254 -36.502 23.508 1.00 118.99 233 LYS B N 1
ATOM 3295 C CA . LYS B 1 233 ? -37.905 -35.580 22.583 1.00 119.31 233 LYS B CA 1
ATOM 3296 C C . LYS B 1 233 ? -37.064 -34.989 21.468 1.00 128.95 233 LYS B C 1
ATOM 3297 O O . LYS B 1 233 ? -37.493 -34.940 20.307 1.00 128.94 233 LYS B O 1
ATOM 3303 N N . VAL B 1 234 ? -35.855 -34.544 21.814 1.00 129.76 234 VAL B N 1
ATOM 3304 C CA . VAL B 1 234 ? -34.923 -34.059 20.807 1.00 124.76 234 VAL B CA 1
ATOM 3305 C C . VAL B 1 234 ? -34.444 -35.202 19.937 1.00 121.87 234 VAL B C 1
ATOM 3306 O O . VAL B 1 234 ? -34.453 -35.097 18.708 1.00 121.00 234 VAL B O 1
ATOM 3310 N N . GLY B 1 235 ? -34.051 -36.314 20.554 1.00 127.70 235 GLY B N 1
ATOM 3311 C CA . GLY B 1 235 ? -33.674 -37.491 19.795 1.00 119.50 235 GLY B CA 1
ATOM 3312 C C . GLY B 1 235 ? -34.733 -37.931 18.799 1.00 119.01 235 GLY B C 1
ATOM 3313 O O . GLY B 1 235 ? -34.406 -38.331 17.687 1.00 122.83 235 GLY B O 1
ATOM 3314 N N . SER B 1 236 ? -36.021 -37.851 19.173 1.00 124.78 236 SER B N 1
ATOM 3315 C CA . SER B 1 236 ? -37.062 -38.291 18.233 1.00 127.80 236 SER B CA 1
ATOM 3316 C C . SER B 1 236 ? -37.475 -37.175 17.295 1.00 123.26 236 SER B C 1
ATOM 3317 O O . SER B 1 236 ? -37.932 -37.436 16.170 1.00 121.28 236 SER B O 1
ATOM 3320 N N . GLU B 1 237 ? -37.364 -35.938 17.766 1.00 123.95 237 GLU B N 1
ATOM 3321 C CA . GLU B 1 237 ? -37.611 -34.814 16.891 1.00 122.03 237 GLU B CA 1
ATOM 3322 C C . GLU B 1 237 ? -36.529 -34.755 15.814 1.00 118.34 237 GLU B C 1
ATOM 3323 O O . GLU B 1 237 ? -36.845 -34.633 14.632 1.00 117.85 237 GLU B O 1
ATOM 3329 N N . VAL B 1 238 ? -35.255 -34.932 16.196 1.00 118.25 238 VAL B N 1
ATOM 3330 C CA . VAL B 1 238 ? -34.164 -35.133 15.229 1.00 111.59 238 VAL B CA 1
ATOM 3331 C C . VAL B 1 238 ? -34.497 -36.209 14.205 1.00 111.71 238 VAL B C 1
ATOM 3332 O O . VAL B 1 238 ? -34.413 -35.982 12.993 1.00 113.89 238 VAL B O 1
ATOM 3336 N N . ALA B 1 239 ? -34.783 -37.421 14.678 1.00 111.66 239 ALA B N 1
ATOM 3337 C CA . ALA B 1 239 ? -35.112 -38.499 13.763 1.00 107.16 239 ALA B CA 1
ATOM 3338 C C . ALA B 1 239 ? -36.096 -38.023 12.712 1.00 106.82 239 ALA B C 1
ATOM 3339 O O . ALA B 1 239 ? -35.852 -38.164 11.511 1.00 110.56 239 ALA B O 1
ATOM 3341 N N . ARG B 1 240 ? -37.200 -37.417 13.150 1.00 108.84 240 ARG B N 1
ATOM 3342 C CA . ARG B 1 240 ? -38.245 -36.988 12.226 1.00 114.42 240 ARG B CA 1
ATOM 3343 C C . ARG B 1 240 ? -37.677 -36.090 11.122 1.00 109.60 240 ARG B C 1
ATOM 3344 O O . ARG B 1 240 ? -38.082 -36.181 9.953 1.00 103.16 240 ARG B O 1
ATOM 3352 N N . ARG B 1 241 ? -36.721 -35.224 11.481 1.00 116.13 241 ARG B N 1
ATOM 3353 C CA . ARG B 1 241 ? -36.093 -34.355 10.499 1.00 108.44 241 ARG B CA 1
ATOM 3354 C C . ARG B 1 241 ? -35.156 -35.145 9.608 1.00 106.89 241 ARG B C 1
ATOM 3355 O O . ARG B 1 241 ? -35.116 -34.902 8.400 1.00 112.31 241 ARG B O 1
ATOM 3363 N N . ALA B 1 242 ? -34.402 -36.088 10.185 1.00 105.47 242 ALA B N 1
ATOM 3364 C CA . ALA B 1 242 ? -33.448 -36.880 9.418 1.00 106.11 242 ALA B CA 1
ATOM 3365 C C . ALA B 1 242 ? -34.116 -37.856 8.447 1.00 107.06 242 ALA B C 1
ATOM 3366 O O . ALA B 1 242 ? -33.537 -38.141 7.388 1.00 106.17 242 ALA B O 1
ATOM 3368 N N . LYS B 1 243 ? -35.299 -38.391 8.786 1.00 106.74 243 LYS B N 1
ATOM 3369 C CA . LYS B 1 243 ? -36.031 -39.182 7.811 1.00 109.07 243 LYS B CA 1
ATOM 3370 C C . LYS B 1 243 ? -36.665 -38.317 6.739 1.00 108.94 243 LYS B C 1
ATOM 3371 O O . LYS B 1 243 ? -36.893 -38.800 5.626 1.00 110.85 243 LYS B O 1
ATOM 3377 N N . GLY B 1 244 ? -36.955 -37.057 7.053 1.00 108.01 244 GLY B N 1
ATOM 3378 C CA . GLY B 1 244 ? -37.329 -36.111 6.017 1.00 106.86 244 GLY B CA 1
ATOM 3379 C C . GLY B 1 244 ? -36.210 -35.785 5.055 1.00 104.80 244 GLY B C 1
ATOM 3380 O O . GLY B 1 244 ? -36.465 -35.525 3.875 1.00 105.10 244 GLY B O 1
ATOM 3381 N N . LEU B 1 245 ? -34.962 -35.811 5.532 1.00 106.28 245 LEU B N 1
ATOM 3382 C CA . LEU B 1 245 ? -33.839 -35.683 4.616 1.00 107.53 245 LEU B CA 1
ATOM 3383 C C . LEU B 1 245 ? -33.590 -36.960 3.851 1.00 105.33 245 LEU B C 1
ATOM 3384 O O . LEU B 1 245 ? -32.688 -37.011 2.995 1.00 103.86 245 LEU B O 1
ATOM 3389 N N . GLY B 1 246 ? -34.391 -37.976 4.132 1.00 106.44 246 GLY B N 1
ATOM 3390 C CA . GLY B 1 246 ? -34.269 -39.232 3.439 1.00 114.22 246 GLY B CA 1
ATOM 3391 C C . GLY B 1 246 ? -33.171 -40.118 3.970 1.00 113.60 246 GLY B C 1
ATOM 3392 O O . GLY B 1 246 ? -32.479 -40.781 3.183 1.00 114.82 246 GLY B O 1
ATOM 3393 N N . MET B 1 247 ? -32.986 -40.157 5.280 1.00 107.60 247 MET B N 1
ATOM 3394 C CA . MET B 1 247 ? -32.023 -41.097 5.820 1.00 106.39 247 MET B CA 1
ATOM 3395 C C . MET B 1 247 ? -32.736 -42.320 6.390 1.00 110.13 247 MET B C 1
ATOM 3396 O O . MET B 1 247 ? -33.952 -42.331 6.606 1.00 110.43 247 MET B O 1
ATOM 3401 N N . HIS B 1 248 ? -31.957 -43.370 6.609 1.00 111.14 248 HIS B N 1
ATOM 3402 C CA . HIS B 1 248 ? -32.385 -44.461 7.460 1.00 118.54 248 HIS B CA 1
ATOM 3403 C C . HIS B 1 248 ? -31.990 -44.080 8.866 1.00 121.03 248 HIS B C 1
ATOM 3404 O O . HIS B 1 248 ? -30.811 -43.801 9.118 1.00 118.75 248 HIS B O 1
ATOM 3411 N N . VAL B 1 249 ? -32.970 -44.039 9.770 1.00 124.35 249 VAL B N 1
ATOM 3412 C CA . VAL B 1 249 ? -32.755 -43.563 11.132 1.00 121.17 249 VAL B CA 1
ATOM 3413 C C . VAL B 1 249 ? -33.072 -44.691 12.110 1.00 122.87 249 VAL B C 1
ATOM 3414 O O . VAL B 1 249 ? -34.182 -45.234 12.096 1.00 127.45 249 VAL B O 1
ATOM 3418 N N . ILE B 1 250 ? -32.092 -45.038 12.957 1.00 121.82 250 ILE B N 1
ATOM 3419 C CA . ILE B 1 250 ? -32.208 -46.017 14.041 1.00 126.65 250 ILE B CA 1
ATOM 3420 C C . ILE B 1 250 ? -31.886 -45.336 15.367 1.00 133.13 250 ILE B C 1
ATOM 3421 O O . ILE B 1 250 ? -31.201 -44.311 15.394 1.00 133.25 250 ILE B O 1
ATOM 3426 N N . ALA B 1 251 ? -32.311 -45.967 16.480 1.00 132.44 251 ALA B N 1
ATOM 3427 C CA . ALA B 1 251 ? -32.076 -45.420 17.820 1.00 131.33 251 ALA B CA 1
ATOM 3428 C C . ALA B 1 251 ? -31.890 -46.515 18.882 1.00 138.11 251 ALA B C 1
ATOM 3429 O O . ALA B 1 251 ? -32.556 -47.553 18.835 1.00 140.88 251 ALA B O 1
ATOM 3431 N N . HIS B 1 252 ? -30.998 -46.264 19.855 1.00 147.50 252 HIS B N 1
ATOM 3432 C CA . HIS B 1 252 ? -30.825 -47.109 21.043 1.00 149.36 252 HIS B CA 1
ATOM 3433 C C . HIS B 1 252 ? -30.959 -46.307 22.332 1.00 153.60 252 HIS B C 1
ATOM 3434 O O . HIS B 1 252 ? -30.204 -45.354 22.553 1.00 152.44 252 HIS B O 1
ATOM 3441 N N . ASP B 1 253 ? -31.850 -46.772 23.227 1.00 153.53 253 ASP B N 1
ATOM 3442 C CA . ASP B 1 253 ? -32.184 -46.174 24.519 1.00 151.89 253 ASP B CA 1
ATOM 3443 C C . ASP B 1 253 ? -33.096 -47.158 25.241 1.00 157.05 253 ASP B C 1
ATOM 3444 O O . ASP B 1 253 ? -34.289 -47.232 24.917 1.00 155.71 253 ASP B O 1
ATOM 3449 N N . PRO B 1 254 ? -32.590 -47.914 26.229 1.00 159.92 254 PRO B N 1
ATOM 3450 C CA . PRO B 1 254 ? -33.406 -48.975 26.845 1.00 156.13 254 PRO B CA 1
ATOM 3451 C C . PRO B 1 254 ? -34.772 -48.504 27.332 1.00 157.12 254 PRO B C 1
ATOM 3452 O O . PRO B 1 254 ? -35.713 -49.294 27.442 1.00 157.09 254 PRO B O 1
ATOM 3456 N N . TYR B 1 255 ? -34.888 -47.208 27.595 1.00 155.84 255 TYR B N 1
ATOM 3457 C CA . TYR B 1 255 ? -36.156 -46.584 27.961 1.00 155.14 255 TYR B CA 1
ATOM 3458 C C . TYR B 1 255 ? -36.724 -45.858 26.739 1.00 159.24 255 TYR B C 1
ATOM 3459 O O . TYR B 1 255 ? -36.576 -44.645 26.565 1.00 164.74 255 TYR B O 1
ATOM 3468 N N . ALA B 1 256 ? -37.372 -46.620 25.865 1.00 159.30 256 ALA B N 1
ATOM 3469 C CA . ALA B 1 256 ? -37.969 -46.007 24.687 1.00 145.20 256 ALA B CA 1
ATOM 3470 C C . ALA B 1 256 ? -39.127 -46.862 24.201 1.00 148.31 256 ALA B C 1
ATOM 3471 O O . ALA B 1 256 ? -38.950 -48.059 23.957 1.00 154.87 256 ALA B O 1
ATOM 3473 N N . SER B 1 257 ? -40.298 -46.240 24.047 1.00 147.63 257 SER B N 1
ATOM 3474 C CA . SER B 1 257 ? -41.515 -46.941 23.648 1.00 156.88 257 SER B CA 1
ATOM 3475 C C . SER B 1 257 ? -41.462 -47.444 22.205 1.00 161.31 257 SER B C 1
ATOM 3476 O O . SER B 1 257 ? -41.704 -46.689 21.259 1.00 159.43 257 SER B O 1
ATOM 3479 N N . ALA B 1 258 ? -41.170 -48.741 22.051 1.00 155.75 258 ALA B N 1
ATOM 3480 C CA . ALA B 1 258 ? -41.162 -49.435 20.767 1.00 159.24 258 ALA B CA 1
ATOM 3481 C C . ALA B 1 258 ? -42.312 -48.948 19.874 1.00 176.59 258 ALA B C 1
ATOM 3482 O O . ALA B 1 258 ? -42.109 -48.756 18.666 1.00 180.30 258 ALA B O 1
ATOM 3484 N N . ASP B 1 259 ? -43.516 -48.758 20.426 1.00 176.57 259 ASP B N 1
ATOM 3485 C CA . ASP B 1 259 ? -44.611 -48.214 19.625 1.00 179.30 259 ASP B CA 1
ATOM 3486 C C . ASP B 1 259 ? -44.457 -46.793 19.086 1.00 174.87 259 ASP B C 1
ATOM 3487 O O . ASP B 1 259 ? -44.681 -46.565 17.892 1.00 172.68 259 ASP B O 1
ATOM 3492 N N . ARG B 1 260 ? -44.086 -45.833 19.942 1.00 168.51 260 ARG B N 1
ATOM 3493 C CA . ARG B 1 260 ? -43.763 -44.478 19.482 1.00 167.15 260 ARG B CA 1
ATOM 3494 C C . ARG B 1 260 ? -42.662 -44.474 18.421 1.00 167.16 260 ARG B C 1
ATOM 3495 O O . ARG B 1 260 ? -42.716 -43.708 17.448 1.00 165.06 260 ARG B O 1
ATOM 3503 N N . ALA B 1 261 ? -41.622 -45.286 18.623 1.00 170.39 261 ALA B N 1
ATOM 3504 C CA . ALA B 1 261 ? -40.537 -45.354 17.651 1.00 157.43 261 ALA B CA 1
ATOM 3505 C C . ALA B 1 261 ? -41.039 -45.892 16.322 1.00 158.88 261 ALA B C 1
ATOM 3506 O O . ALA B 1 261 ? -40.842 -45.273 15.269 1.00 155.20 261 ALA B O 1
ATOM 3508 N N . ARG B 1 262 ? -41.724 -47.036 16.357 1.00 160.93 262 ARG B N 1
ATOM 3509 C CA . ARG B 1 262 ? -42.238 -47.621 15.125 1.00 168.36 262 ARG B CA 1
ATOM 3510 C C . ARG B 1 262 ? -43.258 -46.705 14.439 1.00 161.02 262 ARG B C 1
ATOM 3511 O O . ARG B 1 262 ? -43.484 -46.833 13.228 1.00 157.22 262 ARG B O 1
ATOM 3519 N N . ALA B 1 263 ? -43.839 -45.752 15.171 1.00 161.01 263 ALA B N 1
ATOM 3520 C CA . ALA B 1 263 ? -44.885 -44.889 14.637 1.00 154.19 263 ALA B CA 1
ATOM 3521 C C . ALA B 1 263 ? -44.355 -43.626 13.983 1.00 153.27 263 ALA B C 1
ATOM 3522 O O . ALA B 1 263 ? -45.125 -42.896 13.353 1.00 149.38 263 ALA B O 1
ATOM 3524 N N . ILE B 1 264 ? -43.079 -43.312 14.164 1.00 155.34 264 ILE B N 1
ATOM 3525 C CA . ILE B 1 264 ? -42.408 -42.328 13.333 1.00 154.01 264 ILE B CA 1
ATOM 3526 C C . ILE B 1 264 ? -41.479 -42.981 12.322 1.00 156.94 264 ILE B C 1
ATOM 3527 O O . ILE B 1 264 ? -40.980 -42.298 11.407 1.00 150.96 264 ILE B O 1
ATOM 3532 N N . GLY B 1 265 ? -41.302 -44.300 12.404 1.00 157.26 265 GLY B N 1
ATOM 3533 C CA . GLY B 1 265 ? -40.461 -45.006 11.466 1.00 154.25 265 GLY B CA 1
ATOM 3534 C C . GLY B 1 265 ? -39.033 -45.057 11.961 1.00 153.49 265 GLY B C 1
ATOM 3535 O O . GLY B 1 265 ? -38.109 -44.685 11.231 1.00 153.77 265 GLY B O 1
ATOM 3536 N N . VAL B 1 266 ? -38.833 -45.491 13.205 1.00 146.83 266 VAL B N 1
ATOM 3537 C CA . VAL B 1 266 ? -37.496 -45.647 13.763 1.00 141.42 266 VAL B CA 1
ATOM 3538 C C . VAL B 1 266 ? -37.406 -47.018 14.401 1.00 147.29 266 VAL B C 1
ATOM 3539 O O . VAL B 1 266 ? -38.133 -47.303 15.360 1.00 155.54 266 VAL B O 1
ATOM 3543 N N . GLU B 1 267 ? -36.508 -47.859 13.903 1.00 147.28 267 GLU B N 1
ATOM 3544 C CA . GLU B 1 267 ? -36.279 -49.135 14.567 1.00 152.77 267 GLU B CA 1
ATOM 3545 C C . GLU B 1 267 ? -35.459 -48.911 15.835 1.00 146.09 267 GLU B C 1
ATOM 3546 O O . GLU B 1 267 ? -34.441 -48.211 15.815 1.00 143.05 267 GLU B O 1
ATOM 3552 N N . LEU B 1 268 ? -35.907 -49.481 16.947 1.00 144.40 268 LEU B N 1
ATOM 3553 C CA . LEU B 1 268 ? -35.091 -49.463 18.149 1.00 143.17 268 LEU B CA 1
ATOM 3554 C C . LEU B 1 268 ? -34.070 -50.598 18.025 1.00 142.61 268 LEU B C 1
ATOM 3555 O O . LEU B 1 268 ? -34.447 -51.732 17.712 1.00 151.24 268 LEU B O 1
ATOM 3560 N N . VAL B 1 269 ? -32.777 -50.300 18.217 1.00 140.11 269 VAL B N 1
ATOM 3561 C CA . VAL B 1 269 ? -31.727 -51.287 17.967 1.00 146.50 269 VAL B CA 1
ATOM 3562 C C . VAL B 1 269 ? -30.808 -51.408 19.178 1.00 149.12 269 VAL B C 1
ATOM 3563 O O . VAL B 1 269 ? -30.847 -50.604 20.111 1.00 149.60 269 VAL B O 1
ATOM 3567 N N . SER B 1 270 ? -29.962 -52.440 19.132 1.00 151.10 270 SER B N 1
ATOM 3568 C CA . SER B 1 270 ? -29.009 -52.734 20.190 1.00 154.01 270 SER B CA 1
ATOM 3569 C C . SER B 1 270 ? -27.880 -51.708 20.193 1.00 154.18 270 SER B C 1
ATOM 3570 O O . SER B 1 270 ? -27.668 -50.972 19.228 1.00 151.94 270 SER B O 1
ATOM 3573 N N . MET B 1 271 ? -27.138 -51.673 21.302 1.00 160.09 271 MET B N 1
ATOM 3574 C CA . MET B 1 271 ? -26.060 -50.700 21.433 1.00 159.04 271 MET B CA 1
ATOM 3575 C C . MET B 1 271 ? -24.858 -51.079 20.588 1.00 151.31 271 MET B C 1
ATOM 3576 O O . MET B 1 271 ? -24.113 -50.198 20.159 1.00 155.28 271 MET B O 1
ATOM 3581 N N . GLU B 1 272 ? -24.633 -52.366 20.346 1.00 149.90 272 GLU B N 1
ATOM 3582 C CA . GLU B 1 272 ? -23.575 -52.705 19.409 1.00 157.59 272 GLU B CA 1
ATOM 3583 C C . GLU B 1 272 ? -24.018 -52.542 17.956 1.00 161.38 272 GLU B C 1
ATOM 3584 O O . GLU B 1 272 ? -23.194 -52.191 17.100 1.00 158.05 272 GLU B O 1
ATOM 3590 N N . GLU B 1 273 ? -25.303 -52.771 17.657 1.00 166.62 273 GLU B N 1
ATOM 3591 C CA . GLU B 1 273 ? -25.793 -52.560 16.294 1.00 162.35 273 GLU B CA 1
ATOM 3592 C C . GLU B 1 273 ? -25.731 -51.092 15.903 1.00 153.54 273 GLU B C 1
ATOM 3593 O O . GLU B 1 273 ? -25.365 -50.756 14.769 1.00 143.90 273 GLU B O 1
ATOM 3599 N N . ALA B 1 274 ? -26.116 -50.210 16.819 1.00 155.15 274 ALA B N 1
ATOM 3600 C CA . ALA B 1 274 ? -26.041 -48.783 16.550 1.00 149.88 274 ALA B CA 1
ATOM 3601 C C . ALA B 1 274 ? -24.605 -48.331 16.297 1.00 146.43 274 ALA B C 1
ATOM 3602 O O . ALA B 1 274 ? -24.360 -47.539 15.381 1.00 143.84 274 ALA B O 1
ATOM 3604 N N . MET B 1 275 ? -23.644 -48.814 17.098 1.00 152.70 275 MET B N 1
ATOM 3605 C CA . MET B 1 275 ? -22.247 -48.414 16.915 1.00 148.38 275 MET B CA 1
ATOM 3606 C C . MET B 1 275 ? -21.727 -48.846 15.556 1.00 149.73 275 MET B C 1
ATOM 3607 O O . MET B 1 275 ? -21.104 -48.059 14.831 1.00 151.87 275 MET B O 1
ATOM 3612 N N . THR B 1 276 ? -21.937 -50.114 15.214 1.00 149.71 276 THR B N 1
ATOM 3613 C CA . THR B 1 276 ? -21.353 -50.659 13.998 1.00 146.96 276 THR B CA 1
ATOM 3614 C C . THR B 1 276 ? -21.993 -50.048 12.755 1.00 145.85 276 THR B C 1
ATOM 3615 O O . THR B 1 276 ? -21.347 -49.291 12.019 1.00 146.03 276 THR B O 1
ATOM 3619 N N . THR B 1 277 ? -23.283 -50.318 12.538 1.00 142.83 277 THR B N 1
ATOM 3620 C CA . THR B 1 277 ? -23.943 -50.090 11.251 1.00 139.35 277 THR B CA 1
ATOM 3621 C C . THR B 1 277 ? -24.162 -48.609 10.868 1.00 136.26 277 THR B C 1
ATOM 3622 O O . THR B 1 277 ? -24.752 -48.361 9.809 1.00 131.92 277 THR B O 1
ATOM 3626 N N . ALA B 1 278 ? -23.689 -47.623 11.623 1.00 133.82 278 ALA B N 1
ATOM 3627 C CA . ALA B 1 278 ? -24.088 -46.246 11.371 1.00 126.18 278 ALA B CA 1
ATOM 3628 C C . ALA B 1 278 ? -23.085 -45.526 10.495 1.00 126.72 278 ALA B C 1
ATOM 3629 O O . ALA B 1 278 ? -21.872 -45.672 10.670 1.00 132.04 278 ALA B O 1
ATOM 3631 N N . ASP B 1 279 ? -23.606 -44.739 9.552 1.00 123.65 279 ASP B N 1
ATOM 3632 C CA . ASP B 1 279 ? -22.788 -43.740 8.875 1.00 124.31 279 ASP B CA 1
ATOM 3633 C C . ASP B 1 279 ? -22.720 -42.435 9.653 1.00 124.51 279 ASP B C 1
ATOM 3634 O O . ASP B 1 279 ? -21.706 -41.727 9.568 1.00 125.33 279 ASP B O 1
ATOM 3639 N N . PHE B 1 280 ? -23.781 -42.102 10.399 1.00 123.57 280 PHE B N 1
ATOM 3640 C CA . PHE B 1 280 ? -23.838 -40.916 11.241 1.00 118.65 280 PHE B CA 1
ATOM 3641 C C . PHE B 1 280 ? -24.364 -41.298 12.607 1.00 121.99 280 PHE B C 1
ATOM 3642 O O . PHE B 1 280 ? -25.273 -42.126 12.711 1.00 123.96 280 PHE B O 1
ATOM 3650 N N . ILE B 1 281 ? -23.815 -40.671 13.645 1.00 126.09 281 ILE B N 1
ATOM 3651 C CA . ILE B 1 281 ? -24.172 -40.938 15.038 1.00 127.28 281 ILE B CA 1
ATOM 3652 C C . ILE B 1 281 ? -24.373 -39.601 15.735 1.00 127.04 281 ILE B C 1
ATOM 3653 O O . ILE B 1 281 ? -23.442 -38.783 15.792 1.00 125.85 281 ILE B O 1
ATOM 3658 N N . LEU B 1 282 ? -25.552 -39.374 16.297 1.00 125.72 282 LEU B N 1
ATOM 3659 C CA . LEU B 1 282 ? -25.698 -38.206 17.145 1.00 124.76 282 LEU B CA 1
ATOM 3660 C C . LEU B 1 282 ? -25.833 -38.628 18.603 1.00 132.54 282 LEU B C 1
ATOM 3661 O O . LEU B 1 282 ? -26.333 -39.712 18.925 1.00 130.16 282 LEU B O 1
ATOM 3666 N N . LEU B 1 283 ? -25.415 -37.727 19.478 1.00 133.15 283 LEU B N 1
ATOM 3667 C CA . LEU B 1 283 ? -25.444 -37.909 20.917 1.00 131.40 283 LEU B CA 1
ATOM 3668 C C . LEU B 1 283 ? -26.557 -37.042 21.469 1.00 141.75 283 LEU B C 1
ATOM 3669 O O . LEU B 1 283 ? -26.457 -35.812 21.458 1.00 140.40 283 LEU B O 1
ATOM 3674 N N . HIS B 1 284 ? -27.629 -37.680 21.913 1.00 142.51 284 HIS B N 1
ATOM 3675 C CA . HIS B 1 284 ? -28.631 -37.038 22.756 1.00 143.93 284 HIS B CA 1
ATOM 3676 C C . HIS B 1 284 ? -28.786 -37.863 24.049 1.00 148.71 284 HIS B C 1
ATOM 3677 O O . HIS B 1 284 ? -29.843 -38.447 24.328 1.00 151.50 284 HIS B O 1
ATOM 3684 N N . MET B 1 285 ? -27.723 -37.911 24.854 1.00 152.32 285 MET B N 1
ATOM 3685 C CA . MET B 1 285 ? -27.794 -38.600 26.132 1.00 150.09 285 MET B CA 1
ATOM 3686 C C . MET B 1 285 ? -27.502 -37.671 27.301 1.00 156.44 285 MET B C 1
ATOM 3687 O O . MET B 1 285 ? -26.625 -36.804 27.205 1.00 155.07 285 MET B O 1
ATOM 3692 N N . PRO B 1 286 ? -28.191 -37.855 28.426 1.00 163.54 286 PRO B N 1
ATOM 3693 C CA . PRO B 1 286 ? -27.804 -37.154 29.651 1.00 158.72 286 PRO B CA 1
ATOM 3694 C C . PRO B 1 286 ? -26.482 -37.694 30.176 1.00 157.11 286 PRO B C 1
ATOM 3695 O O . PRO B 1 286 ? -26.104 -38.851 29.947 1.00 148.96 286 PRO B O 1
ATOM 3699 N N . LEU B 1 287 ? -25.762 -36.816 30.870 1.00 156.51 287 LEU B N 1
ATOM 3700 C C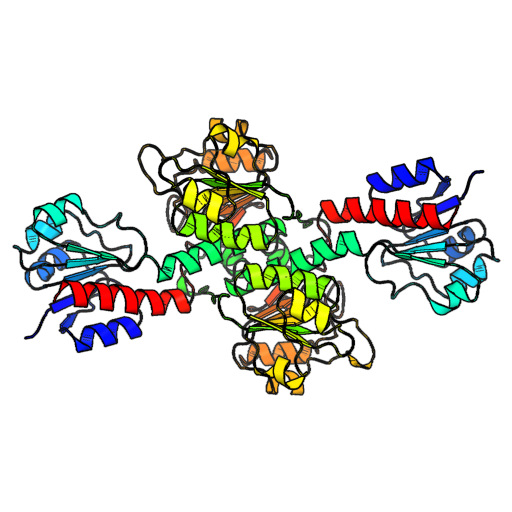A . LEU B 1 287 ? -24.439 -37.130 31.400 1.00 155.54 287 LEU B CA 1
ATOM 3701 C C . LEU B 1 287 ? -24.651 -37.675 32.806 1.00 164.20 287 LEU B C 1
ATOM 3702 O O . LEU B 1 287 ? -24.843 -36.918 33.756 1.00 167.23 287 LEU B O 1
ATOM 3707 N N . THR B 1 288 ? -24.670 -39.005 32.915 1.00 168.37 288 THR B N 1
ATOM 3708 C CA . THR B 1 288 ? -24.697 -39.792 34.144 1.00 161.50 288 THR B CA 1
ATOM 3709 C C . THR B 1 288 ? -23.375 -40.555 34.319 1.00 162.87 288 THR B C 1
ATOM 3710 O O . THR B 1 288 ? -22.515 -40.548 33.422 1.00 161.64 288 THR B O 1
ATOM 3714 N N . PRO B 1 289 ? -23.150 -41.187 35.481 1.00 164.60 289 PRO B N 1
ATOM 3715 C CA . PRO B 1 289 ? -21.962 -42.053 35.618 1.00 161.00 289 PRO B CA 1
ATOM 3716 C C . PRO B 1 289 ? -21.875 -43.170 34.578 1.00 163.07 289 PRO B C 1
ATOM 3717 O O . PRO B 1 289 ? -20.759 -43.531 34.177 1.00 162.09 289 PRO B O 1
ATOM 3721 N N . ALA B 1 290 ? -23.012 -43.713 34.115 1.00 162.54 290 ALA B N 1
ATOM 3722 C CA . ALA B 1 290 ? -23.009 -44.775 33.110 1.00 162.26 290 ALA B CA 1
ATOM 3723 C C . ALA B 1 290 ? -22.681 -44.272 31.710 1.00 169.43 290 ALA B C 1
ATOM 3724 O O . ALA B 1 290 ? -22.205 -45.061 30.880 1.00 170.84 290 ALA B O 1
ATOM 3726 N N . THR B 1 291 ? -22.935 -42.987 31.422 1.00 167.35 291 THR B N 1
ATOM 3727 C CA . THR B 1 291 ? -22.637 -42.423 30.110 1.00 163.56 291 THR B CA 1
ATOM 3728 C C . THR B 1 291 ? -21.289 -41.690 30.053 1.00 159.83 291 THR B C 1
ATOM 3729 O O . THR B 1 291 ? -20.855 -41.333 28.952 1.00 155.58 291 THR B O 1
ATOM 3733 N N . ASP B 1 292 ? -20.603 -41.470 31.183 1.00 159.86 292 ASP B N 1
ATOM 3734 C CA . ASP B 1 292 ? -19.400 -40.642 31.149 1.00 157.59 292 ASP B CA 1
ATOM 3735 C C . ASP B 1 292 ? -18.280 -41.328 30.380 1.00 155.66 292 ASP B C 1
ATOM 3736 O O . ASP B 1 292 ? -17.998 -42.511 30.593 1.00 158.82 292 ASP B O 1
ATOM 3741 N N . LYS B 1 293 ? -17.617 -40.551 29.517 1.00 155.42 293 LYS B N 1
ATOM 3742 C CA . LYS B 1 293 ? -16.502 -41.001 28.680 1.00 154.14 293 LYS B CA 1
ATOM 3743 C C . LYS B 1 293 ? -16.878 -42.259 27.907 1.00 155.94 293 LYS B C 1
ATOM 3744 O O . LYS B 1 293 ? -16.029 -43.099 27.600 1.00 158.23 293 LYS B O 1
ATOM 3750 N N . MET B 1 294 ? -18.173 -42.359 27.583 1.00 153.07 294 MET B N 1
ATOM 3751 C CA . MET B 1 294 ? -18.725 -43.512 26.879 1.00 155.51 294 MET B CA 1
ATOM 3752 C C . MET B 1 294 ? -18.040 -43.722 25.539 1.00 155.33 294 MET B C 1
ATOM 3753 O O . MET B 1 294 ? -17.533 -44.813 25.242 1.00 157.88 294 MET B O 1
ATOM 3758 N N . LEU B 1 295 ? -18.047 -42.690 24.699 1.00 154.77 295 LEU B N 1
ATOM 3759 C CA . LEU B 1 295 ? -17.346 -42.759 23.423 1.00 160.41 295 LEU B CA 1
ATOM 3760 C C . LEU B 1 295 ? -15.857 -42.642 23.745 1.00 162.82 295 LEU B C 1
ATOM 3761 O O . LEU B 1 295 ? -15.234 -41.581 23.676 1.00 160.47 295 LEU B O 1
ATOM 3766 N N . ASN B 1 296 ? -15.301 -43.760 24.168 1.00 163.45 296 ASN B N 1
ATOM 3767 C CA . ASN B 1 296 ? -13.880 -43.935 24.357 1.00 167.88 296 ASN B CA 1
ATOM 3768 C C . ASN B 1 296 ? -13.366 -44.940 23.336 1.00 175.43 296 ASN B C 1
ATOM 3769 O O . ASN B 1 296 ? -14.110 -45.443 22.490 1.00 177.82 296 ASN B O 1
ATOM 3774 N N . ASP B 1 297 ? -12.088 -45.268 23.483 1.00 177.28 297 ASP B N 1
ATOM 3775 C CA . ASP B 1 297 ? -11.325 -45.947 22.444 1.00 178.34 297 ASP B CA 1
ATOM 3776 C C . ASP B 1 297 ? -11.929 -47.290 22.031 1.00 179.08 297 ASP B C 1
ATOM 3777 O O . ASP B 1 297 ? -11.701 -47.756 20.906 1.00 171.63 297 ASP B O 1
ATOM 3782 N N . GLU B 1 298 ? -12.715 -47.915 22.921 1.00 178.04 298 GLU B N 1
ATOM 3783 C CA . GLU B 1 298 ? -13.375 -49.178 22.594 1.00 177.79 298 GLU B CA 1
ATOM 3784 C C . GLU B 1 298 ? -14.577 -48.960 21.686 1.00 181.36 298 GLU B C 1
ATOM 3785 O O . GLU B 1 298 ? -14.837 -49.769 20.784 1.00 180.35 298 GLU B O 1
ATOM 3791 N N . ALA B 1 299 ? -15.327 -47.877 21.920 1.00 183.30 299 ALA B N 1
ATOM 3792 C CA . ALA B 1 299 ? -16.498 -47.580 21.097 1.00 175.49 299 ALA B CA 1
ATOM 3793 C C . ALA B 1 299 ? -16.105 -47.185 19.676 1.00 172.34 299 ALA B C 1
ATOM 3794 O O . ALA B 1 299 ? -16.795 -47.547 18.713 1.00 164.86 299 ALA B O 1
ATOM 3796 N N . PHE B 1 300 ? -15.001 -46.433 19.529 1.00 174.95 300 PHE B N 1
ATOM 3797 C CA . PHE B 1 300 ? -14.557 -45.975 18.210 1.00 172.73 300 PHE B CA 1
ATOM 3798 C C . PHE B 1 300 ? -14.030 -47.131 17.369 1.00 169.95 300 PHE B C 1
ATOM 3799 O O . PHE B 1 300 ? -14.052 -47.067 16.130 1.00 164.96 300 PHE B O 1
ATOM 3807 N N . ALA B 1 301 ? -13.539 -48.183 18.020 1.00 171.00 301 ALA B N 1
ATOM 3808 C CA . ALA B 1 301 ? -13.113 -49.360 17.280 1.00 169.41 301 ALA B CA 1
ATOM 3809 C C . ALA B 1 301 ? -14.310 -50.099 16.688 1.00 166.57 301 ALA B C 1
ATOM 3810 O O . ALA B 1 301 ? -14.272 -50.516 15.518 1.00 159.26 301 ALA B O 1
ATOM 3812 N N . LYS B 1 302 ? -15.389 -50.252 17.478 1.00 167.67 302 LYS B N 1
ATOM 3813 C CA . LYS B 1 302 ? -16.572 -50.969 16.998 1.00 162.74 302 LYS B CA 1
ATOM 3814 C C . LYS B 1 302 ? -17.221 -50.272 15.807 1.00 164.02 302 LYS B C 1
ATOM 3815 O O . LYS B 1 302 ? -17.856 -50.933 14.973 1.00 160.27 302 LYS B O 1
ATOM 3821 N N . MET B 1 303 ? -17.085 -48.950 15.714 1.00 167.90 303 MET B N 1
ATOM 3822 C CA . MET B 1 303 ? -17.776 -48.193 14.679 1.00 159.24 303 MET B CA 1
ATOM 3823 C C . MET B 1 303 ? -17.305 -48.589 13.293 1.00 151.31 303 MET B C 1
ATOM 3824 O O . MET B 1 303 ? -16.227 -49.161 13.111 1.00 149.09 303 MET B O 1
ATOM 3829 N N . LYS B 1 304 ? -18.156 -48.290 12.316 1.00 152.66 304 LYS B N 1
ATOM 3830 C CA . LYS B 1 304 ? -17.730 -48.245 10.925 1.00 154.53 304 LYS B CA 1
ATOM 3831 C C . LYS B 1 304 ? -16.653 -47.191 10.741 1.00 152.63 304 LYS B C 1
ATOM 3832 O O . LYS B 1 304 ? -16.717 -46.109 11.332 1.00 153.49 304 LYS B O 1
ATOM 3838 N N . LYS B 1 305 ? -15.660 -47.499 9.917 1.00 149.66 305 LYS B N 1
ATOM 3839 C CA . LYS B 1 305 ? -14.790 -46.431 9.462 1.00 149.80 305 LYS B CA 1
ATOM 3840 C C . LYS B 1 305 ? -15.605 -45.520 8.549 1.00 146.69 305 LYS B C 1
ATOM 3841 O O . LYS B 1 305 ? -16.608 -45.939 7.958 1.00 140.19 305 LYS B O 1
ATOM 3847 N N . GLY B 1 306 ? -15.206 -44.249 8.494 1.00 147.25 306 GLY B N 1
ATOM 3848 C CA . GLY B 1 306 ? -15.968 -43.256 7.767 1.00 142.95 306 GLY B CA 1
ATOM 3849 C C . GLY B 1 306 ? -17.240 -42.814 8.453 1.00 139.79 306 GLY B C 1
ATOM 3850 O O . GLY B 1 306 ? -18.167 -42.347 7.783 1.00 136.74 306 GLY B O 1
ATOM 3851 N N . VAL B 1 307 ? -17.318 -42.941 9.755 1.00 135.93 307 VAL B N 1
ATOM 3852 C CA . VAL B 1 307 ? -18.502 -42.522 10.487 1.00 130.14 307 VAL B CA 1
ATOM 3853 C C . VAL B 1 307 ? -18.301 -41.091 10.959 1.00 129.39 307 VAL B C 1
ATOM 3854 O O . VAL B 1 307 ? -17.179 -40.649 11.242 1.00 126.08 307 VAL B O 1
ATOM 3858 N N . ARG B 1 308 ? -19.412 -40.358 11.032 1.00 129.81 308 ARG B N 1
ATOM 3859 C CA . ARG B 1 308 ? -19.438 -38.954 11.414 1.00 126.15 308 ARG B CA 1
ATOM 3860 C C . ARG B 1 308 ? -20.356 -38.790 12.609 1.00 121.29 308 ARG B C 1
ATOM 3861 O O . ARG B 1 308 ? -21.402 -39.447 12.697 1.00 119.67 308 ARG B O 1
ATOM 3869 N N . ILE B 1 309 ? -19.965 -37.905 13.521 1.00 121.32 309 ILE B N 1
ATOM 3870 C CA . ILE B 1 309 ? -20.543 -37.897 14.853 1.00 119.60 309 ILE B CA 1
ATOM 3871 C C . ILE B 1 309 ? -20.904 -36.474 15.251 1.00 116.86 309 ILE B C 1
ATOM 3872 O O . ILE B 1 309 ? -20.126 -35.540 15.023 1.00 114.49 309 ILE B O 1
ATOM 3877 N N . ILE B 1 310 ? -22.077 -36.320 15.874 1.00 116.67 310 ILE B N 1
ATOM 3878 C CA . ILE B 1 310 ? -22.627 -35.014 16.216 1.00 117.63 310 ILE B CA 1
ATOM 3879 C C . ILE B 1 310 ? -23.078 -35.041 17.673 1.00 119.83 310 ILE B C 1
ATOM 3880 O O . ILE B 1 310 ? -23.970 -35.820 18.036 1.00 121.61 310 ILE B O 1
ATOM 3885 N N . ASN B 1 311 ? -22.519 -34.148 18.488 1.00 121.02 311 ASN B N 1
ATOM 3886 C CA . ASN B 1 311 ? -22.781 -34.079 19.926 1.00 119.88 311 ASN B CA 1
ATOM 3887 C C . ASN B 1 311 ? -23.524 -32.797 20.263 1.00 115.22 311 ASN B C 1
ATOM 3888 O O . ASN B 1 311 ? -22.972 -31.699 20.191 1.00 112.30 311 ASN B O 1
ATOM 3893 N N . VAL B 1 312 ? -24.793 -32.943 20.639 1.00 116.40 312 VAL B N 1
ATOM 3894 C CA . VAL B 1 312 ? -25.626 -31.746 20.946 1.00 120.25 312 VAL B CA 1
ATOM 3895 C C . VAL B 1 312 ? -26.239 -31.919 22.336 1.00 133.66 312 VAL B C 1
ATOM 3896 O O . VAL B 1 312 ? -26.978 -31.019 22.769 1.00 126.38 312 VAL B O 1
ATOM 3900 N N . ALA B 1 313 ? -25.944 -33.038 22.998 1.00 133.99 313 ALA B N 1
ATOM 3901 C CA . ALA B 1 313 ? -26.504 -33.303 24.342 1.00 131.55 313 ALA B CA 1
ATOM 3902 C C . ALA B 1 313 ? -25.569 -32.730 25.407 1.00 141.23 313 ALA B C 1
ATOM 3903 O O . ALA B 1 313 ? -25.837 -31.618 25.892 1.00 145.27 313 ALA B O 1
ATOM 3905 N N . ARG B 1 314 ? -24.523 -33.479 25.759 1.00 139.07 314 ARG B N 1
ATOM 3906 C CA . ARG B 1 314 ? -23.544 -32.996 26.766 1.00 135.04 314 ARG B CA 1
ATOM 3907 C C . ARG B 1 314 ? -22.150 -33.469 26.372 1.00 130.73 314 ARG B C 1
ATOM 3908 O O . ARG B 1 314 ? -22.017 -34.634 25.975 1.00 130.88 314 ARG B O 1
ATOM 3916 N N . GLY B 1 315 ? -21.158 -32.584 26.453 1.00 131.18 315 GLY B N 1
ATOM 3917 C CA . GLY B 1 315 ? -19.806 -33.007 26.181 1.00 134.37 315 GLY B CA 1
ATOM 3918 C C . GLY B 1 315 ? -19.301 -33.908 27.278 1.00 143.55 315 GLY B C 1
ATOM 3919 O O . GLY B 1 315 ? -19.932 -34.097 28.317 1.00 150.56 315 GLY B O 1
ATOM 3920 N N . GLY B 1 316 ? -18.136 -34.495 27.042 1.00 141.23 316 GLY B N 1
ATOM 3921 C CA . GLY B 1 316 ? -17.604 -35.382 28.058 1.00 146.97 316 GLY B CA 1
ATOM 3922 C C . GLY B 1 316 ? -18.309 -36.724 28.140 1.00 150.51 316 GLY B C 1
ATOM 3923 O O . GLY B 1 316 ? -17.719 -37.679 28.650 1.00 153.00 316 GLY B O 1
ATOM 3924 N N . VAL B 1 317 ? -19.570 -36.809 27.682 1.00 154.30 317 VAL B N 1
ATOM 3925 C CA . VAL B 1 317 ? -20.137 -38.096 27.265 1.00 150.04 317 VAL B CA 1
ATOM 3926 C C . VAL B 1 317 ? -19.262 -38.686 26.159 1.00 141.80 317 VAL B C 1
ATOM 3927 O O . VAL B 1 317 ? -19.280 -39.898 25.922 1.00 142.04 317 VAL B O 1
ATOM 3931 N N . ILE B 1 318 ? -18.469 -37.847 25.497 1.00 141.42 318 ILE B N 1
ATOM 3932 C CA . ILE B 1 318 ? -17.356 -38.277 24.664 1.00 145.24 318 ILE B CA 1
ATOM 3933 C C . ILE B 1 318 ? -16.073 -38.183 25.479 1.00 150.02 318 ILE B C 1
ATOM 3934 O O . ILE B 1 318 ? -15.911 -37.281 26.314 1.00 147.30 318 ILE B O 1
ATOM 3939 N N . ASP B 1 319 ? -15.171 -39.136 25.259 1.00 157.50 319 ASP B N 1
ATOM 3940 C CA . ASP B 1 319 ? -13.782 -39.000 25.685 1.00 160.10 319 ASP B CA 1
ATOM 3941 C C . ASP B 1 319 ? -13.036 -38.103 24.712 1.00 157.28 319 ASP B C 1
ATOM 3942 O O . ASP B 1 319 ? -12.617 -38.561 23.642 1.00 151.72 319 ASP B O 1
ATOM 3947 N N . GLU B 1 320 ? -12.841 -36.838 25.097 1.00 156.08 320 GLU B N 1
ATOM 3948 C CA . GLU B 1 320 ? -12.327 -35.852 24.153 1.00 152.44 320 GLU B CA 1
ATOM 3949 C C . GLU B 1 320 ? -10.978 -36.278 23.581 1.00 158.30 320 GLU B C 1
ATOM 3950 O O . GLU B 1 320 ? -10.753 -36.179 22.367 1.00 155.45 320 GLU B O 1
ATOM 3956 N N . GLU B 1 321 ? -10.059 -36.749 24.433 1.00 167.50 321 GLU B N 1
ATOM 3957 C CA . GLU B 1 321 ? -8.771 -37.172 23.890 1.00 169.02 321 GLU B CA 1
ATOM 3958 C C . GLU B 1 321 ? -8.926 -38.340 22.921 1.00 166.61 321 GLU B C 1
ATOM 3959 O O . GLU B 1 321 ? -8.168 -38.436 21.945 1.00 162.21 321 GLU B O 1
ATOM 3965 N N . ALA B 1 322 ? -9.915 -39.218 23.161 1.00 168.16 322 ALA B N 1
ATOM 3966 C CA . ALA B 1 322 ? -10.122 -40.401 22.323 1.00 168.82 322 ALA B CA 1
ATOM 3967 C C . ALA B 1 322 ? -10.721 -40.049 20.961 1.00 159.74 322 ALA B C 1
ATOM 3968 O O . ALA B 1 322 ? -10.425 -40.715 19.960 1.00 154.31 322 ALA B O 1
ATOM 3970 N N . LEU B 1 323 ? -11.577 -39.027 20.903 1.00 162.57 323 LEU B N 1
ATOM 3971 C CA . LEU B 1 323 ? -12.067 -38.553 19.614 1.00 153.41 323 LEU B CA 1
ATOM 3972 C C . LEU B 1 323 ? -10.978 -37.826 18.843 1.00 150.60 323 LEU B C 1
ATOM 3973 O O . LEU B 1 323 ? -10.991 -37.838 17.609 1.00 150.19 323 LEU B O 1
ATOM 3978 N N . VAL B 1 324 ? -10.044 -37.173 19.545 1.00 152.36 324 VAL B N 1
ATOM 3979 C CA . VAL B 1 324 ? -8.925 -36.535 18.854 1.00 153.15 324 VAL B CA 1
ATOM 3980 C C . VAL B 1 324 ? -8.079 -37.588 18.154 1.00 157.66 324 VAL B C 1
ATOM 3981 O O . VAL B 1 324 ? -7.488 -37.337 17.096 1.00 153.85 324 VAL B O 1
ATOM 3985 N N . ARG B 1 325 ? -8.027 -38.794 18.720 1.00 158.80 325 ARG B N 1
ATOM 3986 C CA . ARG B 1 325 ? -7.188 -39.828 18.129 1.00 160.72 325 ARG B CA 1
ATOM 3987 C C . ARG B 1 325 ? -7.906 -40.560 16.988 1.00 156.18 325 ARG B C 1
ATOM 3988 O O . ARG B 1 325 ? -7.267 -40.931 15.993 1.00 148.72 325 ARG B O 1
ATOM 3996 N N . ALA B 1 326 ? -9.236 -40.712 17.081 1.00 158.97 326 ALA B N 1
ATOM 3997 C CA . ALA B 1 326 ? -10.007 -41.387 16.034 1.00 154.03 326 ALA B CA 1
ATOM 3998 C C . ALA B 1 326 ? -10.173 -40.518 14.782 1.00 149.29 326 ALA B C 1
ATOM 3999 O O . ALA B 1 326 ? -10.306 -41.044 13.668 1.00 146.47 326 ALA B O 1
ATOM 4001 N N . LEU B 1 327 ? -10.196 -39.196 14.942 1.00 149.21 327 LEU B N 1
ATOM 4002 C CA . LEU B 1 327 ? -10.229 -38.313 13.784 1.00 143.86 327 LEU B CA 1
ATOM 4003 C C . LEU B 1 327 ? -8.854 -38.240 13.137 1.00 147.59 327 LEU B C 1
ATOM 4004 O O . LEU B 1 327 ? -8.753 -38.190 11.907 1.00 152.12 327 LEU B O 1
ATOM 4009 N N . ASP B 1 328 ? -7.792 -38.238 13.964 1.00 149.47 328 ASP B N 1
ATOM 4010 C CA . ASP B 1 328 ? -6.417 -38.234 13.466 1.00 150.90 328 ASP B CA 1
ATOM 4011 C C . ASP B 1 328 ? -6.081 -39.495 12.696 1.00 150.79 328 ASP B C 1
ATOM 4012 O O . ASP B 1 328 ? -5.161 -39.486 11.871 1.00 150.36 328 ASP B O 1
ATOM 4017 N N . SER B 1 329 ? -6.778 -40.590 12.970 1.00 152.44 329 SER B N 1
ATOM 4018 C CA . SER B 1 329 ? -6.559 -41.822 12.227 1.00 149.04 329 SER B CA 1
ATOM 4019 C C . SER B 1 329 ? -7.443 -41.927 10.992 1.00 144.36 329 SER B C 1
ATOM 4020 O O . SER B 1 329 ? -7.006 -42.459 9.967 1.00 145.55 329 SER B O 1
ATOM 4023 N N . GLY B 1 330 ? -8.666 -41.424 11.055 1.00 143.42 330 GLY B N 1
ATOM 4024 C CA . GLY B 1 330 ? -9.637 -41.704 10.031 1.00 141.58 330 GLY B CA 1
ATOM 4025 C C . GLY B 1 330 ? -10.619 -42.786 10.393 1.00 141.88 330 GLY B C 1
ATOM 4026 O O . GLY B 1 330 ? -11.292 -43.309 9.502 1.00 143.22 330 GLY B O 1
ATOM 4027 N N . VAL B 1 331 ? -10.703 -43.160 11.666 1.00 139.89 331 VAL B N 1
ATOM 4028 C CA . VAL B 1 331 ? -11.871 -43.896 12.133 1.00 142.04 331 VAL B CA 1
ATOM 4029 C C . VAL B 1 331 ? -13.111 -43.020 12.017 1.00 144.79 331 VAL B C 1
ATOM 4030 O O . VAL B 1 331 ? -14.066 -43.355 11.305 1.00 145.50 331 VAL B O 1
ATOM 4034 N N . VAL B 1 332 ? -13.113 -41.880 12.709 1.00 142.13 332 VAL B N 1
ATOM 4035 C CA . VAL B 1 332 ? -14.167 -40.886 12.556 1.00 137.95 332 VAL B CA 1
ATOM 4036 C C . VAL B 1 332 ? -13.716 -39.902 11.492 1.00 136.06 332 VAL B C 1
ATOM 4037 O O . VAL B 1 332 ? -12.618 -39.339 11.583 1.00 135.11 332 VAL B O 1
ATOM 4041 N N . ALA B 1 333 ? -14.563 -39.710 10.480 1.00 134.51 333 ALA B N 1
ATOM 4042 C CA . ALA B 1 333 ? -14.199 -38.874 9.345 1.00 132.61 333 ALA B CA 1
ATOM 4043 C C . ALA B 1 333 ? -14.294 -37.395 9.691 1.00 128.79 333 ALA B C 1
ATOM 4044 O O . ALA B 1 333 ? -13.383 -36.619 9.376 1.00 123.85 333 ALA B O 1
ATOM 4046 N N . GLN B 1 334 ? -15.383 -36.990 10.345 1.00 128.22 334 GLN B N 1
ATOM 4047 C CA . GLN B 1 334 ? -15.508 -35.628 10.835 1.00 125.97 334 GLN B CA 1
ATOM 4048 C C . GLN B 1 334 ? -16.564 -35.590 11.943 1.00 123.71 334 GLN B C 1
ATOM 4049 O O . GLN B 1 334 ? -17.389 -36.501 12.077 1.00 119.36 334 GLN B O 1
ATOM 4055 N N . ALA B 1 335 ? -16.469 -34.548 12.775 1.00 125.59 335 ALA B N 1
ATOM 4056 C CA . ALA B 1 335 ? -17.196 -34.461 14.038 1.00 120.05 335 ALA B CA 1
ATOM 4057 C C . ALA B 1 335 ? -17.792 -33.063 14.207 1.00 119.48 335 ALA B C 1
ATOM 4058 O O . ALA B 1 335 ? -17.155 -32.066 13.861 1.00 122.44 335 ALA B O 1
ATOM 4060 N N . ALA B 1 336 ? -19.039 -33.001 14.702 1.00 115.62 336 ALA B N 1
ATOM 4061 C CA . ALA B 1 336 ? -19.815 -31.766 14.835 1.00 108.38 336 ALA B CA 1
ATOM 4062 C C . ALA B 1 336 ? -20.189 -31.639 16.295 1.00 111.29 336 ALA B C 1
ATOM 4063 O O . ALA B 1 336 ? -20.958 -32.457 16.802 1.00 112.82 336 ALA B O 1
ATOM 4065 N N . LEU B 1 337 ? -19.648 -30.627 16.973 1.00 113.47 337 LEU B N 1
ATOM 4066 C CA . LEU B 1 337 ? -19.699 -30.555 18.433 1.00 108.94 337 LEU B CA 1
ATOM 4067 C C . LEU B 1 337 ? -20.244 -29.220 18.934 1.00 107.94 337 LEU B C 1
ATOM 4068 O O . LEU B 1 337 ? -19.545 -28.205 18.886 1.00 110.33 337 LEU B O 1
ATOM 4073 N N . ASP B 1 338 ? -21.475 -29.245 19.462 1.00 104.05 338 ASP B N 1
ATOM 4074 C CA . ASP B 1 338 ? -22.078 -28.079 20.114 1.00 108.99 338 ASP B CA 1
ATOM 4075 C C . ASP B 1 338 ? -21.653 -27.948 21.575 1.00 117.57 338 ASP B C 1
ATOM 4076 O O . ASP B 1 338 ? -21.274 -26.857 22.022 1.00 112.71 338 ASP B O 1
ATOM 4081 N N . VAL B 1 339 ? -21.734 -29.050 22.334 1.00 122.53 339 VAL B N 1
ATOM 4082 C CA . VAL B 1 339 ? -21.415 -29.068 23.758 1.00 120.52 339 VAL B CA 1
ATOM 4083 C C . VAL B 1 339 ? -19.998 -29.602 23.967 1.00 122.98 339 VAL B C 1
ATOM 4084 O O . VAL B 1 339 ? -19.410 -30.270 23.104 1.00 117.94 339 VAL B O 1
ATOM 4088 N N . PHE B 1 340 ? -19.435 -29.298 25.141 1.00 125.23 340 PHE B N 1
ATOM 4089 C CA . PHE B 1 340 ? -18.058 -29.657 25.457 1.00 129.89 340 PHE B CA 1
ATOM 4090 C C . PHE B 1 340 ? -17.989 -30.169 26.881 1.00 136.60 340 PHE B C 1
ATOM 4091 O O . PHE B 1 340 ? -18.925 -30.007 27.667 1.00 134.79 340 PHE B O 1
ATOM 4099 N N . THR B 1 341 ? -16.867 -30.814 27.202 1.00 140.23 341 THR B N 1
ATOM 4100 C CA . THR B 1 341 ? -16.584 -31.153 28.592 1.00 141.67 341 THR B CA 1
ATOM 4101 C C . THR B 1 341 ? -16.365 -29.910 29.440 1.00 141.78 341 THR B C 1
ATOM 4102 O O . THR B 1 341 ? -16.609 -29.948 30.651 1.00 145.45 341 THR B O 1
ATOM 4106 N N . LYS B 1 342 ? -15.947 -28.808 28.817 1.00 144.48 342 LYS B N 1
ATOM 4107 C CA . LYS B 1 342 ? -15.725 -27.540 29.500 1.00 145.23 342 LYS B CA 1
ATOM 4108 C C . LYS B 1 342 ? -16.182 -26.398 28.593 1.00 141.48 342 LYS B C 1
ATOM 4109 O O . LYS B 1 342 ? -15.772 -26.311 27.432 1.00 134.95 342 LYS B O 1
ATOM 4115 N N . GLU B 1 343 ? -17.079 -25.561 29.110 1.00 135.14 343 GLU B N 1
ATOM 4116 C CA . GLU B 1 343 ? -17.491 -24.331 28.442 1.00 124.56 343 GLU B CA 1
ATOM 4117 C C . GLU B 1 343 ? -17.072 -23.128 29.276 1.00 127.27 343 GLU B C 1
ATOM 4118 O O . GLU B 1 343 ? -17.612 -22.943 30.378 1.00 127.19 343 GLU B O 1
ATOM 4124 N N . PRO B 1 344 ? -16.147 -22.262 28.798 1.00 126.24 344 PRO B N 1
ATOM 4125 C CA . PRO B 1 344 ? -15.436 -22.279 27.502 1.00 124.25 344 PRO B CA 1
ATOM 4126 C C . PRO B 1 344 ? -14.415 -23.374 27.437 1.00 127.99 344 PRO B C 1
ATOM 4127 O O . PRO B 1 344 ? -13.708 -23.589 28.401 1.00 130.28 344 PRO B O 1
ATOM 4131 N N . PRO B 1 345 ? -14.277 -24.067 26.318 1.00 131.36 345 PRO B N 1
ATOM 4132 C CA . PRO B 1 345 ? -13.196 -25.054 26.193 1.00 136.50 345 PRO B CA 1
ATOM 4133 C C . PRO B 1 345 ? -11.825 -24.396 26.282 1.00 134.43 345 PRO B C 1
ATOM 4134 O O . PRO B 1 345 ? -11.685 -23.170 26.230 1.00 136.13 345 PRO B O 1
ATOM 4138 N N . ALA B 1 346 ? -10.801 -25.233 26.456 1.00 132.72 346 ALA B N 1
ATOM 4139 C CA . ALA B 1 346 ? -9.441 -24.723 26.554 1.00 133.28 346 ALA B CA 1
ATOM 4140 C C . ALA B 1 346 ? -9.101 -23.921 25.305 1.00 140.48 346 ALA B C 1
ATOM 4141 O O . ALA B 1 346 ? -9.613 -24.184 24.215 1.00 145.01 346 ALA B O 1
ATOM 4143 N N . ALA B 1 347 ? -8.251 -22.909 25.467 1.00 141.55 347 ALA B N 1
ATOM 4144 C CA . ALA B 1 347 ? -7.899 -22.127 24.285 1.00 143.36 347 ALA B CA 1
ATOM 4145 C C . ALA B 1 347 ? -6.906 -22.851 23.363 1.00 150.44 347 ALA B C 1
ATOM 4146 O O . ALA B 1 347 ? -6.614 -22.340 22.275 1.00 148.06 347 ALA B O 1
ATOM 4148 N N . ASP B 1 348 ? -6.396 -24.023 23.758 1.00 152.57 348 ASP B N 1
ATOM 4149 C CA . ASP B 1 348 ? -5.590 -24.895 22.903 1.00 151.37 348 ASP B CA 1
ATOM 4150 C C . ASP B 1 348 ? -6.299 -26.205 22.584 1.00 149.70 348 ASP B C 1
ATOM 4151 O O . ASP B 1 348 ? -5.689 -27.100 21.983 1.00 144.43 348 ASP B O 1
ATOM 4156 N N . ASN B 1 349 ? -7.562 -26.340 22.989 1.00 149.50 349 ASN B N 1
ATOM 4157 C CA . ASN B 1 349 ? -8.205 -27.644 23.104 1.00 147.26 349 ASN B CA 1
ATOM 4158 C C . ASN B 1 349 ? -8.399 -28.221 21.707 1.00 139.14 349 ASN B C 1
ATOM 4159 O O . ASN B 1 349 ? -8.962 -27.564 20.829 1.00 140.85 349 ASN B O 1
ATOM 4164 N N . LYS B 1 350 ? -7.945 -29.463 21.512 1.00 140.81 350 LYS B N 1
ATOM 4165 C CA . LYS B 1 350 ? -7.569 -29.917 20.174 1.00 141.33 350 LYS B CA 1
ATOM 4166 C C . LYS B 1 350 ? -8.782 -30.164 19.288 1.00 135.79 350 LYS B C 1
ATOM 4167 O O . LYS B 1 350 ? -8.736 -29.888 18.081 1.00 136.69 350 LYS B O 1
ATOM 4173 N N . LEU B 1 351 ? -9.874 -30.688 19.851 1.00 131.82 351 LEU B N 1
ATOM 4174 C CA . LEU B 1 351 ? -11.074 -30.855 19.040 1.00 132.01 351 LEU B CA 1
ATOM 4175 C C . LEU B 1 351 ? -11.563 -29.529 18.477 1.00 138.21 351 LEU B C 1
ATOM 4176 O O . LEU B 1 351 ? -11.851 -29.423 17.279 1.00 144.55 351 LEU B O 1
ATOM 4181 N N . VAL B 1 352 ? -11.693 -28.512 19.333 1.00 136.04 352 VAL B N 1
ATOM 4182 C CA . VAL B 1 352 ? -12.172 -27.220 18.850 1.00 130.69 352 VAL B CA 1
ATOM 4183 C C . VAL B 1 352 ? -11.297 -26.730 17.706 1.00 136.62 352 VAL B C 1
ATOM 4184 O O . VAL B 1 352 ? -11.793 -26.182 16.711 1.00 141.84 352 VAL B O 1
ATOM 4188 N N . LEU B 1 353 ? -9.993 -26.974 17.793 1.00 135.02 353 LEU B N 1
ATOM 4189 C CA . LEU B 1 353 ? -9.071 -26.447 16.799 1.00 137.44 353 LEU B CA 1
ATOM 4190 C C . LEU B 1 353 ? -8.895 -27.360 15.581 1.00 140.16 353 LEU B C 1
ATOM 4191 O O . LEU B 1 353 ? -8.206 -26.974 14.625 1.00 136.44 353 LEU B O 1
ATOM 4196 N N . HIS B 1 354 ? -9.516 -28.539 15.575 1.00 139.54 354 HIS B N 1
ATOM 4197 C CA . HIS B 1 354 ? -9.200 -29.573 14.600 1.00 141.05 354 HIS B CA 1
ATOM 4198 C C . HIS B 1 354 ? -9.834 -29.270 13.251 1.00 137.45 354 HIS B C 1
ATOM 4199 O O . HIS B 1 354 ? -10.827 -28.544 13.157 1.00 137.59 354 HIS B O 1
ATOM 4206 N N . GLY B 1 355 ? -9.245 -29.860 12.202 1.00 135.73 355 GLY B N 1
ATOM 4207 C CA . GLY B 1 355 ? -9.673 -29.565 10.841 1.00 127.88 355 GLY B CA 1
ATOM 4208 C C . GLY B 1 355 ? -11.033 -30.141 10.494 1.00 124.61 355 GLY B C 1
ATOM 4209 O O . GLY B 1 355 ? -11.881 -29.452 9.919 1.00 121.10 355 GLY B O 1
ATOM 4210 N N . ASN B 1 356 ? -11.270 -31.408 10.837 1.00 126.67 356 ASN B N 1
ATOM 4211 C CA . ASN B 1 356 ? -12.524 -32.077 10.510 1.00 126.41 356 ASN B CA 1
ATOM 4212 C C . ASN B 1 356 ? -13.580 -31.921 11.590 1.00 130.00 356 ASN B C 1
ATOM 4213 O O . ASN B 1 356 ? -14.396 -32.828 11.790 1.00 126.63 356 ASN B O 1
ATOM 4218 N N . VAL B 1 357 ? -13.584 -30.825 12.324 1.00 127.89 357 VAL B N 1
ATOM 4219 C CA . VAL B 1 357 ? -14.576 -30.646 13.367 1.00 128.72 357 VAL B CA 1
ATOM 4220 C C . VAL B 1 357 ? -15.353 -29.372 13.083 1.00 128.31 357 VAL B C 1
ATOM 4221 O O . VAL B 1 357 ? -14.800 -28.373 12.611 1.00 131.52 357 VAL B O 1
ATOM 4225 N N . THR B 1 358 ? -16.641 -29.422 13.337 1.00 123.93 358 THR B N 1
ATOM 4226 C CA . THR B 1 358 ? -17.475 -28.243 13.250 1.00 119.35 358 THR B CA 1
ATOM 4227 C C . THR B 1 358 ? -18.031 -27.990 14.645 1.00 122.03 358 THR B C 1
ATOM 4228 O O . THR B 1 358 ? -18.861 -28.761 15.144 1.00 118.33 358 THR B O 1
ATOM 4232 N N . VAL B 1 359 ? -17.539 -26.928 15.279 1.00 121.65 359 VAL B N 1
ATOM 4233 C CA . VAL B 1 359 ? -17.842 -26.591 16.664 1.00 111.60 359 VAL B CA 1
ATOM 4234 C C . VAL B 1 359 ? -18.665 -25.312 16.712 1.00 107.16 359 VAL B C 1
ATOM 4235 O O . VAL B 1 359 ? -18.328 -24.321 16.062 1.00 106.01 359 VAL B O 1
ATOM 4239 N N . THR B 1 360 ? -19.753 -25.345 17.463 1.00 107.17 360 THR B N 1
ATOM 4240 C CA . THR B 1 360 ? -20.515 -24.165 17.830 1.00 106.58 360 THR B CA 1
ATOM 4241 C C . THR B 1 360 ? -20.580 -24.097 19.350 1.00 108.08 360 THR B C 1
ATOM 4242 O O . THR B 1 360 ? -20.483 -25.134 20.018 1.00 110.46 360 THR B O 1
ATOM 4246 N N . PRO B 1 361 ? -20.647 -22.874 19.944 1.00 105.03 361 PRO B N 1
ATOM 4247 C CA . PRO B 1 361 ? -20.468 -22.716 21.406 1.00 106.15 361 PRO B CA 1
ATOM 4248 C C . PRO B 1 361 ? -21.757 -22.907 22.205 1.00 102.57 361 PRO B C 1
ATOM 4249 O O . PRO B 1 361 ? -22.365 -21.974 22.710 1.00 102.80 361 PRO B O 1
ATOM 4253 N N . HIS B 1 362 ? -22.171 -24.153 22.350 1.00 100.26 362 HIS B N 1
ATOM 4254 C CA . HIS B 1 362 ? -23.379 -24.500 23.079 1.00 105.33 362 HIS B CA 1
ATOM 4255 C C . HIS B 1 362 ? -24.515 -23.555 22.672 1.00 101.76 362 HIS B C 1
ATOM 4256 O O . HIS B 1 362 ? -25.032 -22.750 23.456 1.00 98.37 362 HIS B O 1
ATOM 4263 N N . LEU B 1 363 ? -24.850 -23.651 21.386 1.00 97.65 363 LEU B N 1
ATOM 4264 C CA . LEU B 1 363 ? -25.846 -22.828 20.721 1.00 93.42 363 LEU B CA 1
ATOM 4265 C C . LEU B 1 363 ? -27.165 -23.556 20.572 1.00 91.09 363 LEU B C 1
ATOM 4266 O O . LEU B 1 363 ? -28.086 -23.025 19.950 1.00 90.31 363 LEU B O 1
ATOM 4271 N N . GLY B 1 364 ? -27.267 -24.762 21.130 1.00 90.73 364 GLY B N 1
ATOM 4272 C CA . GLY B 1 364 ? -28.337 -25.675 20.753 1.00 93.73 364 GLY B CA 1
ATOM 4273 C C . GLY B 1 364 ? -29.728 -25.083 20.856 1.00 94.30 364 GLY B C 1
ATOM 4274 O O . GLY B 1 364 ? -30.592 -25.355 20.019 1.00 85.83 364 GLY B O 1
ATOM 4275 N N . ALA B 1 365 ? -29.971 -24.278 21.891 1.00 92.70 365 ALA B N 1
ATOM 4276 C CA . ALA B 1 365 ? -31.274 -23.663 22.077 1.00 86.99 365 ALA B CA 1
ATOM 4277 C C . ALA B 1 365 ? -31.251 -22.173 21.792 1.00 91.53 365 ALA B C 1
ATOM 4278 O O . ALA B 1 365 ? -32.199 -21.466 22.150 1.00 97.37 365 ALA B O 1
ATOM 4280 N N . SER B 1 366 ? -30.196 -21.695 21.135 1.00 90.63 366 SER B N 1
ATOM 4281 C CA . SER B 1 366 ? -29.997 -20.280 20.817 1.00 86.28 366 SER B CA 1
ATOM 4282 C C . SER B 1 366 ? -30.798 -19.830 19.590 1.00 86.50 366 SER B C 1
ATOM 4283 O O . SER B 1 366 ? -30.249 -19.212 18.686 1.00 91.36 366 SER B O 1
ATOM 4286 N N . THR B 1 367 ? -32.085 -20.119 19.497 1.00 83.97 367 THR B N 1
ATOM 4287 C CA . THR B 1 367 ? -32.879 -19.498 18.452 1.00 86.51 367 THR B CA 1
ATOM 4288 C C . THR B 1 367 ? -33.872 -18.547 19.084 1.00 87.10 367 THR B C 1
ATOM 4289 O O . THR B 1 367 ? -34.566 -18.908 20.033 1.00 91.51 367 THR B O 1
ATOM 4293 N N . VAL B 1 368 ? -33.912 -17.321 18.571 1.00 83.27 368 VAL B N 1
ATOM 4294 C CA . VAL B 1 368 ? -34.803 -16.283 19.156 1.00 85.32 368 VAL B CA 1
ATOM 4295 C C . VAL B 1 368 ? -36.146 -16.915 19.508 1.00 91.54 368 VAL B C 1
ATOM 4296 O O . VAL B 1 368 ? -36.671 -16.622 20.594 1.00 100.57 368 VAL B O 1
ATOM 4300 N N . GLU B 1 369 ? -36.670 -17.753 18.625 1.00 87.58 369 GLU B N 1
ATOM 4301 C CA . GLU B 1 369 ? -38.030 -18.307 18.845 1.00 89.66 369 GLU B CA 1
ATOM 4302 C C . GLU B 1 369 ? -38.081 -19.104 20.153 1.00 91.20 369 GLU B C 1
ATOM 4303 O O . GLU B 1 369 ? -39.028 -18.891 20.926 1.00 97.03 369 GLU B O 1
ATOM 4309 N N . ALA B 1 370 ? -37.105 -19.978 20.394 1.00 93.26 370 ALA B N 1
ATOM 4310 C CA . ALA B 1 370 ? -37.087 -20.729 21.652 1.00 95.35 370 ALA B CA 1
ATOM 4311 C C . ALA B 1 370 ? -36.856 -19.802 22.834 1.00 94.67 370 ALA B C 1
ATOM 4312 O O . ALA B 1 370 ? -37.572 -19.874 23.835 1.00 96.78 370 ALA B O 1
ATOM 4314 N N . GLN B 1 371 ? -35.856 -18.925 22.741 1.00 91.15 371 GLN B N 1
ATOM 4315 C CA . GLN B 1 371 ? -35.663 -17.925 23.781 1.00 93.82 371 GLN B CA 1
ATOM 4316 C C . GLN B 1 371 ? -36.984 -17.296 24.222 1.00 95.85 371 GLN B C 1
ATOM 4317 O O . GLN B 1 371 ? -37.300 -17.260 25.424 1.00 98.01 371 GLN B O 1
ATOM 4323 N N . GLU B 1 372 ? -37.781 -16.814 23.269 1.00 87.52 372 GLU B N 1
ATOM 4324 C CA . GLU B 1 372 ? -39.033 -16.207 23.681 1.00 94.21 372 GLU B CA 1
ATOM 4325 C C . GLU B 1 372 ? -40.069 -17.246 24.091 1.00 97.64 372 GLU B C 1
ATOM 4326 O O . GLU B 1 372 ? -40.938 -16.949 24.922 1.00 104.54 372 GLU B O 1
ATOM 4332 N N . GLY B 1 373 ? -39.970 -18.471 23.597 1.00 92.77 373 GLY B N 1
ATOM 4333 C CA . GLY B 1 373 ? -40.955 -19.475 23.976 1.00 99.96 373 GLY B CA 1
ATOM 4334 C C . GLY B 1 373 ? -40.669 -20.222 25.266 1.00 93.72 373 GLY B C 1
ATOM 4335 O O . GLY B 1 373 ? -41.566 -20.842 25.847 1.00 91.04 373 GLY B O 1
ATOM 4336 N N . VAL B 1 374 ? -39.393 -20.231 25.662 1.00 91.50 374 VAL B N 1
ATOM 4337 C CA . VAL B 1 374 ? -39.003 -20.765 26.955 1.00 84.78 374 VAL B CA 1
ATOM 4338 C C . VAL B 1 374 ? -39.387 -19.793 28.043 1.00 90.58 374 VAL B C 1
ATOM 4339 O O . VAL B 1 374 ? -39.948 -20.178 29.077 1.00 93.25 374 VAL B O 1
ATOM 4343 N N . ALA B 1 375 ? -39.118 -18.513 27.807 1.00 93.55 375 ALA B N 1
ATOM 4344 C CA . ALA B 1 375 ? -39.641 -17.482 28.689 1.00 92.15 375 ALA B CA 1
ATOM 4345 C C . ALA B 1 375 ? -41.121 -17.702 28.940 1.00 87.99 375 ALA B C 1
ATOM 4346 O O . ALA B 1 375 ? -41.552 -17.816 30.083 1.00 90.20 375 ALA B O 1
ATOM 4348 N N . ILE B 1 376 ? -41.913 -17.828 27.880 1.00 88.00 376 ILE B N 1
ATOM 4349 C CA . ILE B 1 376 ? -43.336 -17.939 28.118 1.00 91.04 376 ILE B CA 1
ATOM 4350 C C . ILE B 1 376 ? -43.686 -19.270 28.759 1.00 87.92 376 ILE B C 1
ATOM 4351 O O . ILE B 1 376 ? -44.726 -19.384 29.410 1.00 89.34 376 ILE B O 1
ATOM 4356 N N . GLU B 1 377 ? -42.825 -20.276 28.649 1.00 85.15 377 GLU B N 1
ATOM 4357 C CA . GLU B 1 377 ? -43.214 -21.602 29.122 1.00 87.30 377 GLU B CA 1
ATOM 4358 C C . GLU B 1 377 ? -43.117 -21.700 30.645 1.00 88.06 377 GLU B C 1
ATOM 4359 O O . GLU B 1 377 ? -44.122 -21.982 31.306 1.00 90.03 377 GLU B O 1
ATOM 4365 N N . ILE B 1 378 ? -41.919 -21.474 31.219 1.00 90.06 378 ILE B N 1
ATOM 4366 C CA . ILE B 1 378 ? -41.813 -21.432 32.689 1.00 88.77 378 ILE B CA 1
ATOM 4367 C C . ILE B 1 378 ? -42.727 -20.359 33.253 1.00 84.68 378 ILE B C 1
ATOM 4368 O O . ILE B 1 378 ? -43.297 -20.532 34.334 1.00 89.66 378 ILE B O 1
ATOM 4373 N N . ALA B 1 379 ? -42.827 -19.230 32.568 1.00 84.97 379 ALA B N 1
ATOM 4374 C CA . ALA B 1 379 ? -43.851 -18.254 32.918 1.00 84.42 379 ALA B CA 1
ATOM 4375 C C . ALA B 1 379 ? -45.167 -18.945 33.220 1.00 86.60 379 ALA B C 1
ATOM 4376 O O . ALA B 1 379 ? -45.669 -18.910 34.348 1.00 90.49 379 ALA B O 1
ATOM 4378 N N . GLU B 1 380 ? -45.726 -19.617 32.232 1.00 86.55 380 GLU B N 1
ATOM 4379 C CA . GLU B 1 380 ? -47.015 -20.233 32.470 1.00 86.53 380 GLU B CA 1
ATOM 4380 C C . GLU B 1 380 ? -46.898 -21.387 33.456 1.00 82.06 380 GLU B C 1
ATOM 4381 O O . GLU B 1 380 ? -47.890 -21.742 34.097 1.00 86.95 380 GLU B O 1
ATOM 4387 N N . ALA B 1 381 ? -45.702 -21.970 33.582 1.00 82.52 381 ALA B N 1
ATOM 4388 C CA . ALA B 1 381 ? -45.470 -23.123 34.444 1.00 77.96 381 ALA B CA 1
ATOM 4389 C C . ALA B 1 381 ? -45.424 -22.707 35.893 1.00 79.52 381 ALA B C 1
ATOM 4390 O O . ALA B 1 381 ? -46.173 -23.230 36.722 1.00 84.83 381 ALA B O 1
ATOM 4392 N N . VAL B 1 382 ? -44.517 -21.779 36.210 1.00 82.51 382 VAL B N 1
ATOM 4393 C CA . VAL B 1 382 ? -44.468 -21.202 37.550 1.00 79.14 382 VAL B CA 1
ATOM 4394 C C . VAL B 1 382 ? -45.852 -20.723 37.950 1.00 81.22 382 VAL B C 1
ATOM 4395 O O . VAL B 1 382 ? -46.401 -21.146 38.970 1.00 87.90 382 VAL B O 1
ATOM 4399 N N . ILE B 1 383 ? -46.477 -19.899 37.113 1.00 76.88 383 ILE B N 1
ATOM 4400 C CA . ILE B 1 383 ? -47.744 -19.283 37.499 1.00 77.83 383 ILE B CA 1
ATOM 4401 C C . ILE B 1 383 ? -48.817 -20.322 37.805 1.00 83.41 383 ILE B C 1
ATOM 4402 O O . ILE B 1 383 ? -49.673 -20.100 38.669 1.00 91.58 383 ILE B O 1
ATOM 4407 N N . GLY B 1 384 ? -48.767 -21.482 37.164 1.00 84.12 384 GLY B N 1
ATOM 4408 C CA . GLY B 1 384 ? -49.809 -22.475 37.377 1.00 90.02 384 GLY B CA 1
ATOM 4409 C C . GLY B 1 384 ? -49.567 -23.330 38.596 1.00 88.07 384 GLY B C 1
ATOM 4410 O O . GLY B 1 384 ? -50.521 -23.776 39.247 1.00 95.00 384 GLY B O 1
ATOM 4411 N N . ALA B 1 385 ? -48.299 -23.586 38.904 1.00 85.94 385 ALA B N 1
ATOM 4412 C CA . ALA B 1 385 ? -47.926 -24.103 40.218 1.00 91.41 385 ALA B CA 1
ATOM 4413 C C . ALA B 1 385 ? -48.424 -23.203 41.335 1.00 92.23 385 ALA B C 1
ATOM 4414 O O . ALA B 1 385 ? -49.120 -23.640 42.256 1.00 95.68 385 ALA B O 1
ATOM 4416 N N . LEU B 1 386 ? -48.063 -21.933 41.259 1.00 88.73 386 LEU B N 1
ATOM 4417 C CA . LEU B 1 386 ? -48.251 -21.010 42.352 1.00 82.35 386 LEU B CA 1
ATOM 4418 C C . LEU B 1 386 ? -49.720 -20.960 42.768 1.00 94.19 386 LEU B C 1
ATOM 4419 O O . LEU B 1 386 ? -50.044 -21.124 43.948 1.00 97.66 386 LEU B O 1
ATOM 4424 N N . LYS B 1 387 ? -50.626 -20.793 41.803 1.00 101.28 387 LYS B N 1
ATOM 4425 C CA . LYS B 1 387 ? -52.082 -20.889 42.054 1.00 100.39 387 LYS B CA 1
ATOM 4426 C C . LYS B 1 387 ? -52.458 -22.112 42.910 1.00 100.92 387 LYS B C 1
ATOM 4427 O O . LYS B 1 387 ? -52.522 -23.249 42.409 1.00 106.57 387 LYS B O 1
#

Organism: Zea mays (NCBI:txid4577)

Radius of gyration: 27.62 Å; Cα contacts (8 Å, |Δi|>4): 1392; chains: 2; bounding box: 47×50×96 Å

InterPro domains:
  IPR002912 ACT domain [PF01842] (555-615)
  IPR006139 D-isomer specific 2-hydroxyacid dehydrogenase, catalytic domain [PF00389] (87-396)
  IPR006140 D-isomer specific 2-hydroxyacid dehydrogenase, NAD-binding domain [PF02826] (189-364)
  IPR006236 D-3-phosphoglycerate dehydrogenase [TIGR01327] (87-625)
  IPR015878 S-adenosyl-L-homocysteine hydrolase, NAD binding domain [SM00997] (214-368)
  IPR029009 Allosteric substrate binding domain superfamily [G3DSA:3.30.1330.90] (401-552)
  IPR029009 Allosteric substrate binding domain superfamily [SSF143548] (402-548)
  IPR029752 D-isomer specific 2-hydroxyacid dehydrogenase, NAD-binding domain conserved site 1 [PS00065] (226-253)
  IPR029753 D-isomer specific 2-hydroxyacid dehydrogenase, NAD-binding domain conserved site [PS00671] (303-319)
  IPR036291 NAD(P)-binding domain superfamily [SSF51735] (183-365)
  IPR045626 D-3-phosphoglycerate dehydrogenase, ASB domain [PF19304] (408-510)
  IPR045865 ACT-like domain [SSF55021] (544-622)